Protein AF-A0A7C3GD88-F1 (afdb_monomer_lite)

Secondary structure (DSSP, 8-state):
-PPPP-B-SSHHHHHHHHHIIIIIIS---HHHHHHHHHHHHHHHHTS---BTTS--HHHHHHHHHHHHHHHHTTSS-HHHHHHHHHHHHHHHHHHHHHHT--PPPP-TTTTT----------PPPHHHHHHHHHHHHHHHHHH--THHHHHHHHHHHHHHH---HHHHHH--HHHHHHHHHHSEEEE-TTTT-GGG--EEEE--SHHHHHHHHHHHHHHHHHT-SSTT--SSTT--HHHHHHHHHHHHHHHHHHHHH-----HHHHHHHHHHHHHHHHHHHHHSS----HHHHHHHHHHHTT--S-S-HHHHHHHTTPPPHHHHHHHHHHHHHHHHHH-GGGS--------------------------HHHHSPPPPHHHHHHHHHHHHHHHHHHTT---SGGGHHHH---

Structure (mmCIF, N/CA/C/O backbone):
data_AF-A0A7C3GD88-F1
#
_entry.id   AF-A0A7C3GD88-F1
#
loop_
_atom_site.group_PDB
_atom_site.id
_atom_site.type_symbol
_atom_site.label_atom_id
_atom_site.label_alt_id
_atom_site.label_comp_id
_atom_site.label_asym_id
_atom_site.label_entity_id
_atom_site.label_seq_id
_atom_site.pdbx_PDB_ins_code
_atom_site.Cartn_x
_atom_site.Cartn_y
_atom_site.Cartn_z
_atom_site.occupancy
_atom_site.B_iso_or_equiv
_atom_site.auth_seq_id
_atom_site.auth_comp_id
_atom_site.auth_asym_id
_atom_site.auth_atom_id
_atom_site.pdbx_PDB_model_num
ATOM 1 N N . MET A 1 1 ? 0.208 5.516 -43.689 1.00 42.53 1 MET A N 1
ATOM 2 C CA . MET A 1 1 ? 0.923 4.706 -42.680 1.00 42.53 1 MET A CA 1
ATOM 3 C C . MET A 1 1 ? 1.939 5.592 -41.980 1.00 42.53 1 MET A C 1
ATOM 5 O O . MET A 1 1 ? 2.822 6.118 -42.647 1.00 42.53 1 MET A O 1
ATOM 9 N N . ILE A 1 2 ? 1.778 5.823 -40.676 1.00 44.69 2 ILE A N 1
ATOM 10 C CA . ILE A 1 2 ? 2.791 6.512 -39.864 1.00 44.69 2 ILE A CA 1
ATOM 11 C C . ILE A 1 2 ? 3.996 5.570 -39.795 1.00 44.69 2 ILE A C 1
ATOM 13 O O . ILE A 1 2 ? 3.834 4.415 -39.410 1.00 44.69 2 ILE A O 1
ATOM 17 N N . LYS A 1 3 ? 5.182 6.018 -40.228 1.00 57.44 3 LYS A N 1
ATOM 18 C CA . LYS A 1 3 ? 6.398 5.207 -40.083 1.00 57.44 3 LYS A CA 1
ATOM 19 C C . LYS A 1 3 ? 6.631 4.960 -38.589 1.00 57.44 3 LYS A C 1
ATOM 21 O O . LYS A 1 3 ? 6.652 5.938 -37.839 1.00 57.44 3 LYS A O 1
ATOM 26 N N . PRO A 1 4 ? 6.803 3.706 -38.155 1.00 77.31 4 PRO A N 1
ATOM 27 C CA . PRO A 1 4 ? 7.031 3.418 -36.751 1.00 77.31 4 PRO A CA 1
ATOM 28 C C . PRO A 1 4 ? 8.348 4.062 -36.303 1.00 77.31 4 PRO A C 1
ATOM 30 O O . PRO A 1 4 ? 9.397 3.918 -36.939 1.00 77.31 4 PRO A O 1
ATOM 33 N N . GLN A 1 5 ? 8.264 4.852 -35.235 1.00 85.81 5 GLN A N 1
ATOM 34 C CA . GLN A 1 5 ? 9.402 5.560 -34.665 1.00 85.81 5 GLN A CA 1
ATOM 35 C C . GLN A 1 5 ? 10.292 4.554 -33.929 1.00 85.81 5 GLN A C 1
ATOM 37 O O . GLN A 1 5 ? 9.805 3.803 -33.088 1.00 85.81 5 GLN A O 1
ATOM 42 N N . LEU A 1 6 ? 11.590 4.558 -34.241 1.00 93.44 6 LEU A N 1
ATOM 43 C CA . LEU A 1 6 ? 12.601 3.696 -33.608 1.00 93.44 6 LEU A CA 1
ATOM 44 C C . LEU A 1 6 ? 13.793 4.480 -33.050 1.00 93.44 6 LEU A C 1
ATOM 46 O O . LEU A 1 6 ? 14.653 3.887 -32.408 1.00 93.44 6 LEU A O 1
ATOM 50 N N . SER A 1 7 ? 13.927 5.777 -33.347 1.00 95.44 7 SER A N 1
ATOM 51 C CA . SER A 1 7 ? 15.068 6.571 -32.875 1.00 95.44 7 SER A CA 1
ATOM 52 C C . SER A 1 7 ? 14.772 7.228 -31.533 1.00 95.44 7 SER A C 1
ATOM 54 O O . SER A 1 7 ? 13.653 7.699 -31.321 1.00 95.44 7 SER A O 1
ATOM 56 N N . PHE A 1 8 ? 15.797 7.334 -30.690 1.00 96.38 8 PHE A N 1
ATOM 57 C CA . PHE A 1 8 ? 15.728 7.900 -29.341 1.00 96.38 8 PHE A CA 1
ATOM 58 C C . PHE A 1 8 ? 16.939 8.804 -29.028 1.00 96.38 8 PHE A C 1
ATOM 60 O O . PHE A 1 8 ? 17.468 8.836 -27.928 1.00 96.38 8 PHE A O 1
ATOM 67 N N . ARG A 1 9 ? 17.381 9.604 -30.007 1.00 94.75 9 ARG A N 1
ATOM 68 C CA . ARG A 1 9 ? 18.585 10.456 -29.907 1.00 94.75 9 ARG A CA 1
ATOM 69 C C . ARG A 1 9 ? 18.443 11.602 -28.902 1.00 94.75 9 ARG A C 1
ATOM 71 O O . ARG A 1 9 ? 19.435 12.065 -28.344 1.00 94.75 9 ARG A O 1
ATOM 78 N N . SER A 1 10 ? 17.225 12.093 -28.703 1.00 95.50 10 SER A N 1
ATOM 79 C CA . SER A 1 10 ? 16.915 13.209 -27.804 1.00 95.50 10 SER A CA 1
ATOM 80 C C . SER A 1 10 ? 15.852 12.826 -26.782 1.00 95.50 10 SER A C 1
ATOM 82 O O . SER A 1 10 ? 15.046 11.934 -27.042 1.00 95.50 10 SER A O 1
ATOM 84 N N . GLU A 1 11 ? 15.773 13.565 -25.673 1.00 95.56 11 GLU A N 1
ATOM 85 C CA . GLU A 1 11 ? 14.747 13.364 -24.635 1.00 95.56 11 GLU A CA 1
ATOM 86 C C . GLU A 1 11 ? 13.323 13.373 -25.197 1.00 95.56 11 GLU A C 1
ATOM 88 O O . GLU A 1 11 ? 12.477 12.565 -24.819 1.00 95.56 11 GLU A O 1
ATOM 93 N N . LYS A 1 12 ? 13.050 14.238 -26.182 1.00 95.94 12 LYS A N 1
ATOM 94 C CA . LYS A 1 12 ? 11.749 14.268 -26.860 1.00 95.94 12 LYS A CA 1
ATOM 95 C C . LYS A 1 12 ? 11.454 12.950 -27.582 1.00 95.94 12 LYS A C 1
ATOM 97 O O . LYS A 1 12 ? 10.312 12.493 -27.577 1.00 95.94 12 LYS A O 1
ATOM 102 N N . GLN A 1 13 ? 12.466 12.353 -28.210 1.00 96.31 13 GLN A N 1
ATOM 103 C CA . GLN A 1 13 ? 12.331 11.072 -28.898 1.00 96.31 13 GLN A CA 1
ATOM 104 C C . GLN A 1 13 ? 12.225 9.902 -27.917 1.00 96.31 13 GLN A C 1
ATOM 106 O O . GLN A 1 13 ? 11.368 9.051 -28.128 1.00 96.31 13 GLN A O 1
ATOM 111 N N . ILE A 1 14 ? 13.015 9.897 -26.837 1.00 97.25 14 ILE A N 1
ATOM 112 C CA . ILE A 1 14 ? 12.907 8.925 -25.736 1.00 97.25 14 ILE A CA 1
ATOM 113 C C . ILE A 1 14 ? 11.491 8.958 -25.158 1.00 97.25 14 ILE A C 1
ATOM 115 O O . ILE A 1 14 ? 10.811 7.936 -25.107 1.00 97.25 14 ILE A O 1
ATOM 119 N N . SER A 1 15 ? 10.994 10.147 -24.814 1.00 95.44 15 SER A N 1
ATOM 120 C CA . SER A 1 15 ? 9.665 10.321 -24.230 1.00 95.44 15 SER A CA 1
ATOM 121 C C . SER A 1 15 ? 8.547 9.846 -25.161 1.00 95.44 15 SER A C 1
ATOM 123 O O . SER A 1 15 ? 7.647 9.121 -24.734 1.00 95.44 15 SER A O 1
ATOM 125 N N . PHE A 1 16 ? 8.619 10.208 -26.447 1.00 94.94 16 PHE A N 1
ATOM 126 C CA . PHE A 1 16 ? 7.646 9.775 -27.448 1.00 94.94 16 PHE A CA 1
ATOM 127 C C . PHE A 1 16 ? 7.677 8.259 -27.671 1.00 94.94 16 PHE A C 1
ATOM 129 O O . PHE A 1 16 ? 6.626 7.620 -27.645 1.00 94.94 16 PHE A O 1
ATOM 136 N N . LEU A 1 17 ? 8.867 7.683 -27.871 1.00 96.44 17 LEU A N 1
ATOM 137 C CA . LEU A 1 17 ? 9.031 6.253 -28.119 1.00 96.44 17 LEU A CA 1
ATOM 138 C C . LEU A 1 17 ? 8.543 5.435 -26.923 1.00 96.44 17 LEU A C 1
ATOM 140 O O . LEU A 1 17 ? 7.776 4.498 -27.105 1.00 96.44 17 LEU A O 1
ATOM 144 N N . SER A 1 18 ? 8.886 5.856 -25.707 1.00 96.69 18 SER A N 1
ATOM 145 C CA . SER A 1 18 ? 8.455 5.180 -24.481 1.00 96.69 18 SER A CA 1
ATOM 146 C C . SER A 1 18 ? 6.940 5.157 -24.321 1.00 96.69 18 SER A C 1
ATOM 148 O O . SER A 1 18 ? 6.382 4.123 -23.969 1.00 96.69 18 SER A O 1
ATOM 150 N N . ARG A 1 19 ? 6.249 6.272 -24.616 1.00 94.50 19 ARG A N 1
ATOM 151 C CA . ARG A 1 19 ? 4.775 6.304 -24.607 1.00 94.50 19 ARG A CA 1
ATOM 152 C C . ARG A 1 19 ? 4.195 5.380 -25.666 1.00 94.50 19 ARG A C 1
ATOM 154 O O . ARG A 1 19 ? 3.213 4.701 -25.395 1.00 94.50 19 ARG A O 1
ATOM 161 N N . ASN A 1 20 ? 4.799 5.345 -26.853 1.00 93.88 20 ASN A N 1
ATOM 162 C CA . ASN A 1 20 ? 4.327 4.483 -27.928 1.00 93.88 20 ASN A CA 1
ATOM 163 C C . ASN A 1 20 ? 4.457 2.997 -27.558 1.00 93.88 20 ASN A C 1
ATOM 165 O O . ASN A 1 20 ? 3.493 2.251 -27.696 1.00 93.88 20 ASN A O 1
ATOM 169 N N . ILE A 1 21 ? 5.609 2.588 -27.020 1.00 95.69 21 ILE A N 1
ATOM 170 C CA . ILE A 1 21 ? 5.835 1.205 -26.583 1.00 95.69 21 ILE A CA 1
ATOM 171 C C . ILE A 1 21 ? 4.915 0.860 -25.408 1.00 95.69 21 ILE A C 1
ATOM 173 O O . ILE A 1 21 ? 4.189 -0.126 -25.469 1.00 95.69 21 ILE A O 1
ATOM 177 N N . ALA A 1 22 ? 4.900 1.677 -24.351 1.00 93.62 22 ALA A N 1
ATOM 178 C CA . ALA A 1 22 ? 4.122 1.372 -23.155 1.00 93.62 22 ALA A CA 1
ATOM 179 C C . ALA A 1 22 ? 2.613 1.430 -23.411 1.00 93.62 22 ALA A C 1
ATOM 181 O O . ALA A 1 22 ? 1.917 0.457 -23.153 1.00 93.62 22 ALA A O 1
ATOM 182 N N . GLN A 1 23 ? 2.098 2.560 -23.894 1.00 90.31 23 GLN A N 1
ATOM 183 C CA . GLN A 1 23 ? 0.659 2.834 -23.888 1.00 90.31 23 GLN A CA 1
ATOM 184 C C . GLN A 1 23 ? -0.031 2.311 -25.145 1.00 90.31 23 GLN A C 1
ATOM 186 O O . GLN A 1 23 ? -1.083 1.688 -25.045 1.00 90.31 23 GLN A O 1
ATOM 191 N N . ASN A 1 24 ? 0.564 2.526 -26.321 1.00 89.38 24 ASN A N 1
ATOM 192 C CA . ASN A 1 24 ? -0.091 2.170 -27.582 1.00 89.38 24 ASN A CA 1
ATOM 193 C C . ASN A 1 24 ? 0.141 0.708 -27.972 1.00 89.38 24 ASN A C 1
ATOM 195 O O . ASN A 1 24 ? -0.750 0.093 -28.549 1.00 89.38 24 ASN A O 1
ATOM 199 N N . PHE A 1 25 ? 1.334 0.170 -27.701 1.00 91.62 25 PHE A N 1
ATOM 200 C CA . PHE A 1 25 ? 1.687 -1.202 -28.065 1.00 91.62 25 PHE A CA 1
ATOM 201 C C . PHE A 1 25 ? 1.412 -2.191 -26.925 1.00 91.62 25 PHE A C 1
ATOM 203 O O . PHE A 1 25 ? 0.640 -3.126 -27.104 1.00 91.62 25 PHE A O 1
ATOM 210 N N . ALA A 1 26 ? 1.981 -1.966 -25.737 1.00 89.12 26 ALA A N 1
ATOM 211 C CA . ALA A 1 26 ? 1.867 -2.894 -24.608 1.00 89.12 26 ALA A CA 1
ATOM 212 C C . ALA A 1 26 ? 0.610 -2.686 -23.735 1.00 89.12 26 ALA A C 1
ATOM 214 O O . ALA 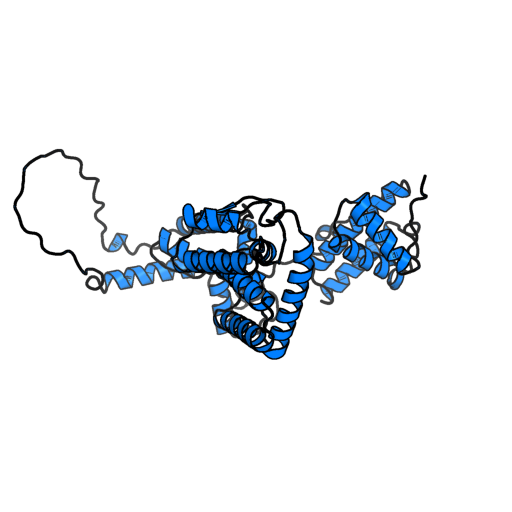A 1 26 ? 0.387 -3.454 -22.798 1.00 89.12 26 ALA A O 1
ATOM 215 N N . ASN A 1 27 ? -0.196 -1.650 -24.007 1.00 88.25 27 ASN A N 1
ATOM 216 C CA . ASN A 1 27 ? -1.380 -1.272 -23.223 1.00 88.25 27 ASN A CA 1
ATOM 217 C C . ASN A 1 27 ? -1.094 -1.131 -21.707 1.00 88.25 27 ASN A C 1
ATOM 219 O O . ASN A 1 27 ? -1.816 -1.640 -20.847 1.00 88.25 27 ASN A O 1
ATOM 223 N N . ARG A 1 28 ? 0.013 -0.463 -21.371 1.00 88.25 28 ARG A N 1
ATOM 224 C CA . ARG A 1 28 ? 0.491 -0.193 -20.007 1.00 88.25 28 ARG A CA 1
ATOM 225 C C . ARG A 1 28 ? 0.442 1.300 -19.679 1.00 88.25 28 ARG A C 1
ATOM 227 O O . ARG A 1 28 ? 0.499 2.152 -20.557 1.00 88.25 28 ARG A O 1
ATOM 234 N N . GLY A 1 29 ? 0.368 1.624 -18.387 1.00 84.06 29 GLY A N 1
ATOM 235 C CA . GLY A 1 29 ? 0.222 3.002 -17.900 1.00 84.06 29 GLY A CA 1
ATOM 236 C C . GLY A 1 29 ? 1.510 3.842 -17.851 1.00 84.06 29 GLY A C 1
ATOM 237 O O . GLY A 1 29 ? 2.596 3.429 -18.263 1.00 84.06 29 GLY A O 1
ATOM 238 N N . HIS A 1 30 ? 1.392 5.042 -17.272 1.00 82.69 30 HIS A N 1
ATOM 239 C CA . HIS A 1 30 ? 2.471 6.036 -17.163 1.00 82.69 30 HIS A CA 1
ATOM 240 C C . HIS A 1 30 ? 3.693 5.561 -16.362 1.00 82.69 30 HIS A C 1
ATOM 242 O O . HIS A 1 30 ? 4.817 5.874 -16.742 1.00 82.69 30 HIS A O 1
ATOM 248 N N . SER A 1 31 ? 3.503 4.760 -15.308 1.00 84.94 31 SER A N 1
ATOM 249 C CA . SER A 1 31 ? 4.628 4.165 -14.566 1.00 84.94 31 SER A CA 1
ATOM 250 C C . SER A 1 31 ? 5.504 3.301 -15.482 1.00 84.94 31 SER A C 1
ATOM 252 O O . SER A 1 31 ? 6.721 3.457 -15.504 1.00 84.94 31 SER A O 1
ATOM 254 N N . TRP A 1 32 ? 4.885 2.479 -16.337 1.00 90.31 32 TRP A N 1
ATOM 255 C CA . TRP A 1 32 ? 5.602 1.668 -17.326 1.00 90.31 32 TRP A CA 1
ATOM 256 C C . TRP A 1 32 ? 6.307 2.529 -18.375 1.00 90.31 32 TRP A C 1
ATOM 258 O O . TRP A 1 32 ? 7.430 2.238 -18.770 1.00 90.31 32 TRP A O 1
ATOM 268 N N . THR A 1 33 ? 5.676 3.640 -18.774 1.00 93.62 33 THR A N 1
ATOM 269 C CA . THR A 1 33 ? 6.306 4.633 -19.656 1.00 93.62 33 THR A CA 1
ATOM 270 C C . THR A 1 33 ? 7.608 5.159 -19.049 1.00 93.62 33 THR A C 1
ATOM 272 O O . THR A 1 33 ? 8.603 5.230 -19.759 1.00 93.62 33 THR A O 1
ATOM 275 N N . ALA A 1 34 ? 7.625 5.497 -17.755 1.00 94.25 34 ALA A N 1
ATOM 276 C CA . ALA A 1 34 ? 8.829 5.980 -17.078 1.00 94.25 34 ALA A CA 1
ATOM 277 C C . ALA A 1 34 ? 9.935 4.911 -17.023 1.00 94.25 34 ALA A C 1
ATOM 279 O O . ALA A 1 34 ? 11.093 5.231 -17.260 1.00 94.25 34 ALA A O 1
ATOM 280 N N . LYS A 1 35 ? 9.584 3.636 -16.799 1.00 96.75 35 LYS A N 1
ATOM 281 C CA . LYS A 1 35 ? 10.554 2.525 -16.821 1.00 96.75 35 LYS A CA 1
ATOM 282 C C . LYS A 1 35 ? 11.193 2.341 -18.196 1.00 96.75 35 LYS A C 1
ATOM 284 O O . LYS A 1 35 ? 12.407 2.221 -18.288 1.00 96.75 35 LYS A O 1
ATOM 289 N N . ILE A 1 36 ? 10.397 2.406 -19.264 1.00 97.62 36 ILE A N 1
ATOM 290 C CA . ILE A 1 36 ? 10.926 2.367 -20.634 1.00 97.62 36 ILE A CA 1
ATOM 291 C C . ILE A 1 36 ? 11.793 3.600 -20.930 1.00 97.62 36 ILE A C 1
ATOM 293 O O . ILE A 1 36 ? 12.808 3.469 -21.604 1.00 97.62 36 ILE A O 1
ATOM 297 N N . GLN A 1 37 ? 11.442 4.784 -20.410 1.00 97.94 37 GLN A N 1
ATOM 298 C CA . GLN A 1 37 ? 12.284 5.978 -20.560 1.00 97.94 37 GLN A CA 1
ATOM 299 C C . GLN A 1 37 ? 13.658 5.791 -19.921 1.00 97.94 37 GLN A C 1
ATOM 301 O O . GLN A 1 37 ? 14.637 6.180 -20.548 1.00 97.94 37 GLN A O 1
ATOM 306 N N . THR A 1 38 ? 13.725 5.203 -18.722 1.00 97.25 38 THR A N 1
ATOM 307 C CA . THR A 1 38 ? 14.995 4.861 -18.067 1.00 97.25 38 THR A CA 1
ATOM 308 C C . THR A 1 38 ? 15.819 3.933 -18.951 1.00 97.25 38 THR A C 1
ATOM 310 O O . THR A 1 38 ? 16.888 4.332 -19.382 1.00 97.25 38 THR A O 1
ATOM 313 N N . ILE A 1 39 ? 15.264 2.791 -19.370 1.00 98.00 39 ILE A N 1
ATOM 314 C CA . ILE A 1 39 ? 15.993 1.822 -20.208 1.00 98.00 39 ILE A CA 1
ATOM 315 C C . ILE A 1 39 ? 16.498 2.458 -21.512 1.00 98.00 39 ILE A C 1
ATOM 317 O O . ILE A 1 39 ? 17.611 2.201 -21.947 1.00 98.00 39 ILE A O 1
ATOM 321 N N . LEU A 1 40 ? 15.700 3.315 -22.158 1.00 98.12 40 LEU A N 1
ATOM 322 C CA . LEU A 1 40 ? 16.132 3.999 -23.382 1.00 98.12 40 LEU A CA 1
ATOM 323 C C . LEU A 1 40 ? 17.221 5.061 -23.144 1.00 98.12 40 LEU A C 1
ATOM 325 O O . LEU A 1 40 ? 17.923 5.404 -24.098 1.00 98.12 40 LEU A O 1
ATOM 329 N N . ARG A 1 41 ? 17.336 5.612 -21.929 1.00 98.06 41 ARG A N 1
ATOM 330 C CA . ARG A 1 41 ? 18.468 6.464 -21.539 1.00 98.06 41 ARG A CA 1
ATOM 331 C C . ARG A 1 41 ? 19.701 5.614 -21.300 1.00 98.06 41 ARG A C 1
ATOM 333 O O . ARG A 1 41 ? 20.708 5.909 -21.926 1.00 98.06 41 ARG A O 1
ATOM 340 N N . ASP A 1 42 ? 19.576 4.522 -20.556 1.00 96.75 42 ASP A N 1
ATOM 341 C CA . ASP A 1 42 ? 20.678 3.590 -20.306 1.00 96.75 42 ASP A CA 1
ATOM 342 C C . ASP A 1 42 ? 21.221 3.032 -21.634 1.00 96.75 42 ASP A C 1
ATOM 344 O O . ASP A 1 42 ? 22.409 3.108 -21.919 1.00 96.75 42 ASP A O 1
ATOM 348 N N . PHE A 1 43 ? 20.342 2.621 -22.556 1.00 97.94 43 PHE A N 1
ATOM 349 C CA . PHE A 1 43 ? 20.733 2.215 -23.912 1.00 97.94 43 PHE A CA 1
ATOM 350 C C . PHE A 1 43 ? 21.538 3.284 -24.648 1.00 97.94 43 PHE A C 1
ATOM 352 O O . PHE A 1 43 ? 22.383 2.964 -25.478 1.00 97.94 43 PHE A O 1
ATOM 359 N N . LYS A 1 44 ? 21.235 4.559 -24.417 1.00 96.88 44 LYS A N 1
ATOM 360 C CA . LYS A 1 44 ? 21.906 5.668 -25.086 1.00 96.88 44 LYS A CA 1
ATOM 361 C C . LYS A 1 44 ? 23.226 6.040 -24.418 1.00 96.88 44 LYS A C 1
ATOM 363 O O . LYS A 1 44 ? 24.145 6.435 -25.134 1.00 96.88 44 LYS A O 1
ATOM 368 N N . GLU A 1 45 ? 23.268 6.005 -23.095 1.00 95.12 45 GLU A N 1
ATOM 369 C CA . GLU A 1 45 ? 24.378 6.481 -22.271 1.00 95.12 45 GLU A CA 1
ATOM 370 C C . GLU A 1 45 ? 25.423 5.381 -22.068 1.00 95.12 45 GLU A C 1
ATOM 372 O O . GLU A 1 45 ? 26.594 5.637 -22.329 1.00 95.12 45 GLU A O 1
ATOM 377 N N . GLU A 1 46 ? 24.986 4.160 -21.759 1.00 93.62 46 GLU A N 1
ATOM 378 C CA . GLU A 1 46 ? 25.850 3.010 -21.469 1.00 93.62 46 GLU A CA 1
ATOM 379 C C . GLU A 1 46 ? 26.130 2.177 -22.727 1.00 93.62 46 GLU A C 1
ATOM 381 O O . GLU A 1 46 ? 27.277 1.895 -23.065 1.00 93.62 46 GLU A O 1
ATOM 386 N N . LEU A 1 47 ? 25.095 1.870 -23.521 1.00 94.56 47 LEU A N 1
ATOM 387 C CA . LEU A 1 47 ? 25.250 1.029 -24.721 1.00 94.56 47 LEU A CA 1
ATOM 388 C C . LEU A 1 47 ? 25.530 1.807 -26.017 1.00 94.56 47 LEU A C 1
ATOM 390 O O . LEU A 1 47 ? 25.591 1.206 -27.096 1.00 94.56 47 LEU A O 1
ATOM 394 N N . GLU A 1 48 ? 25.651 3.134 -25.928 1.00 95.25 48 GLU A N 1
ATOM 395 C CA . GLU A 1 48 ? 25.856 4.081 -27.036 1.00 95.25 48 GLU A CA 1
ATOM 396 C C . GLU A 1 48 ? 24.818 4.003 -28.181 1.00 95.25 48 GLU A C 1
ATOM 398 O O . GLU A 1 48 ? 25.040 4.498 -29.297 1.00 95.25 48 GLU A O 1
ATOM 403 N N . MET A 1 49 ? 23.642 3.429 -27.920 1.00 97.44 49 MET A N 1
ATOM 404 C CA . MET A 1 49 ? 22.592 3.235 -28.914 1.00 97.44 49 MET A CA 1
ATOM 405 C C . MET A 1 49 ? 21.791 4.515 -29.164 1.00 97.44 49 MET A C 1
ATOM 407 O O . MET A 1 49 ? 21.469 5.306 -28.280 1.00 97.44 49 MET A O 1
ATOM 411 N N . LYS A 1 50 ? 21.393 4.732 -30.416 1.00 96.12 50 LYS A N 1
ATOM 412 C CA . LYS A 1 50 ? 20.588 5.901 -30.829 1.00 96.12 50 LYS A CA 1
ATOM 413 C C . LYS A 1 50 ? 19.264 5.512 -31.466 1.00 96.12 50 LYS A C 1
ATOM 415 O O . LYS A 1 50 ? 18.420 6.379 -31.758 1.00 96.12 50 LYS A O 1
ATOM 420 N N . SER A 1 51 ? 19.081 4.223 -31.731 1.00 97.44 51 SER A N 1
ATOM 421 C CA . SER A 1 51 ? 17.870 3.673 -32.311 1.00 97.44 51 SER A CA 1
ATOM 422 C C . SER A 1 51 ? 17.698 2.196 -31.985 1.00 97.44 51 SER A C 1
ATOM 424 O O . SER A 1 51 ? 18.653 1.436 -32.005 1.00 97.44 51 SER A O 1
ATOM 426 N N . LEU A 1 52 ? 16.445 1.748 -31.855 1.00 97.38 52 LEU A N 1
ATOM 427 C CA . LEU A 1 52 ? 16.099 0.327 -31.715 1.00 97.38 52 LEU A CA 1
ATOM 428 C C . LEU A 1 52 ? 16.427 -0.497 -32.972 1.00 97.38 52 LEU A C 1
ATOM 430 O O . LEU A 1 52 ? 16.284 -1.714 -32.976 1.00 97.38 52 LEU A O 1
ATOM 434 N N . LYS A 1 53 ? 16.885 0.147 -34.054 1.00 96.12 53 LYS A N 1
ATOM 435 C CA . LYS A 1 53 ? 17.515 -0.533 -35.194 1.00 96.12 53 LYS A CA 1
ATOM 436 C C . LYS A 1 53 ? 18.861 -1.168 -34.843 1.00 96.12 53 LYS A C 1
ATOM 438 O O . LYS A 1 53 ? 19.258 -2.114 -35.509 1.00 96.12 53 LYS A O 1
ATOM 443 N N . GLU A 1 54 ? 19.538 -0.623 -33.840 1.00 96.94 54 GLU A N 1
ATOM 444 C CA . GLU A 1 54 ? 20.841 -1.078 -33.351 1.00 96.94 54 GLU A CA 1
ATOM 445 C C . GLU A 1 54 ? 20.685 -2.182 -32.293 1.00 96.94 54 GLU A C 1
ATOM 447 O O . GLU A 1 54 ? 21.672 -2.803 -31.924 1.00 96.94 54 GLU A O 1
ATOM 452 N N . LEU A 1 55 ? 19.451 -2.464 -31.841 1.00 97.50 55 LEU A N 1
ATOM 453 C CA . LEU A 1 55 ? 19.181 -3.552 -30.902 1.00 97.50 55 LEU A CA 1
ATOM 454 C C . LEU A 1 55 ? 19.539 -4.901 -31.541 1.00 97.50 55 LEU A C 1
ATOM 456 O O . LEU A 1 55 ? 19.139 -5.174 -32.684 1.00 97.50 55 LEU A O 1
ATOM 460 N N . SER A 1 56 ? 20.261 -5.715 -30.775 1.00 97.12 56 SER A N 1
ATOM 461 C CA . SER A 1 56 ? 20.707 -7.076 -31.074 1.00 97.12 56 SER A CA 1
ATOM 462 C C . SER A 1 56 ? 20.596 -7.942 -29.813 1.00 97.12 56 SER A C 1
ATOM 464 O O . SER A 1 56 ? 20.489 -7.406 -28.711 1.00 97.12 56 SER A O 1
ATOM 466 N N . GLU A 1 57 ? 20.665 -9.269 -29.963 1.00 96.75 57 GLU A N 1
ATOM 467 C CA . GLU A 1 57 ? 20.729 -10.193 -28.815 1.00 96.75 57 GLU A CA 1
ATOM 468 C C . GLU A 1 57 ? 21.917 -9.877 -27.895 1.00 96.75 57 GLU A C 1
ATOM 470 O O . GLU A 1 57 ? 21.773 -9.874 -26.680 1.00 96.75 57 GLU A O 1
ATOM 475 N N . GLU A 1 58 ? 23.073 -9.526 -28.466 1.00 96.56 58 GLU A N 1
ATOM 476 C CA . GLU A 1 58 ? 24.265 -9.124 -27.707 1.00 96.56 58 GLU A CA 1
ATOM 477 C C . GLU A 1 58 ? 23.985 -7.907 -26.815 1.00 96.56 58 GLU A C 1
ATOM 479 O O . GLU A 1 58 ? 24.224 -7.969 -25.615 1.00 96.56 58 GLU A O 1
ATOM 484 N N . LYS A 1 59 ? 23.380 -6.847 -27.369 1.00 97.56 59 LYS A N 1
ATOM 485 C CA . LYS A 1 59 ? 23.042 -5.625 -26.619 1.00 97.56 59 LYS A CA 1
ATOM 486 C C . LYS A 1 59 ? 21.966 -5.859 -25.556 1.00 97.56 59 LYS A C 1
ATOM 488 O O . LYS A 1 59 ? 21.975 -5.207 -24.518 1.00 97.56 59 LYS A O 1
ATOM 493 N N . ILE A 1 60 ? 21.042 -6.791 -25.801 1.00 97.94 60 ILE A N 1
ATOM 494 C CA . ILE A 1 60 ? 20.048 -7.211 -24.803 1.00 97.94 60 ILE A CA 1
ATOM 495 C C . ILE A 1 60 ? 20.751 -7.884 -23.616 1.00 97.94 60 ILE A C 1
ATOM 497 O O . ILE A 1 60 ? 20.476 -7.528 -22.473 1.00 97.94 60 ILE A O 1
ATOM 501 N N . GLN A 1 61 ? 21.663 -8.826 -23.875 1.00 97.44 61 GLN A N 1
ATOM 502 C CA . GLN A 1 61 ? 22.399 -9.533 -22.819 1.00 97.44 61 GLN A CA 1
ATOM 503 C C . GLN A 1 61 ? 23.391 -8.627 -22.076 1.00 97.44 61 GLN A C 1
ATOM 505 O O . GLN A 1 61 ? 23.560 -8.773 -20.866 1.00 97.44 61 GLN A O 1
ATOM 510 N N . GLU A 1 62 ? 24.008 -7.671 -22.775 1.00 97.50 62 GLU A N 1
ATOM 511 C CA . GLU A 1 62 ? 24.872 -6.639 -22.188 1.00 97.50 62 GLU A CA 1
ATOM 512 C C . GLU A 1 62 ? 24.097 -5.821 -21.144 1.00 97.50 62 GLU A C 1
ATOM 514 O O . GLU A 1 62 ? 24.486 -5.808 -19.980 1.00 97.50 62 GLU A O 1
ATOM 519 N N . TYR A 1 63 ? 22.920 -5.288 -21.496 1.00 97.81 63 TYR A N 1
ATOM 520 C CA . TYR A 1 63 ? 22.083 -4.545 -20.543 1.00 97.81 63 TYR A CA 1
ATOM 521 C C . TYR A 1 63 ? 21.613 -5.392 -19.352 1.00 97.81 63 TYR A C 1
ATOM 523 O O . TYR A 1 63 ? 21.564 -4.928 -18.216 1.00 97.81 63 TYR A O 1
ATOM 531 N N . VAL A 1 64 ? 21.244 -6.657 -19.586 1.00 97.25 64 VAL A N 1
ATOM 532 C CA . VAL A 1 64 ? 20.849 -7.566 -18.496 1.00 97.25 64 VAL A CA 1
ATOM 533 C C . VAL A 1 64 ? 22.018 -7.813 -17.537 1.00 97.25 64 VAL A C 1
ATOM 535 O O . VAL A 1 64 ? 21.803 -7.905 -16.327 1.00 97.25 64 VAL A O 1
ATOM 538 N N . SER A 1 65 ? 23.245 -7.872 -18.058 1.00 96.00 65 SER A N 1
ATOM 539 C CA . SER A 1 65 ? 24.462 -8.011 -17.254 1.00 96.00 65 SER A CA 1
ATOM 540 C C . SER A 1 65 ? 24.754 -6.745 -16.442 1.00 96.00 65 SER A C 1
ATOM 542 O O . SER A 1 65 ? 25.016 -6.860 -15.249 1.00 96.00 65 SER A O 1
ATOM 544 N N . GLU A 1 66 ? 24.602 -5.553 -17.030 1.00 96.00 66 GLU A N 1
ATOM 545 C CA . GLU A 1 66 ? 24.719 -4.264 -16.319 1.00 96.00 66 GLU A CA 1
ATOM 546 C C . GLU A 1 66 ? 23.692 -4.139 -15.180 1.00 96.00 66 GLU A C 1
ATOM 548 O O . GLU A 1 66 ? 24.014 -3.696 -14.075 1.00 96.00 66 GLU A O 1
ATOM 553 N N . LEU A 1 67 ? 22.450 -4.587 -15.410 1.00 95.75 67 LEU A N 1
ATOM 554 C CA . LEU A 1 67 ? 21.420 -4.626 -14.369 1.00 95.75 67 LEU A CA 1
ATOM 555 C C . LEU A 1 67 ? 21.788 -5.581 -13.233 1.00 95.75 67 LEU A C 1
ATOM 557 O O . LEU A 1 67 ? 21.520 -5.274 -12.073 1.00 95.75 67 LEU A O 1
ATOM 561 N N . LYS A 1 68 ? 22.373 -6.738 -13.554 1.00 94.69 68 LYS A N 1
ATOM 562 C CA . LYS A 1 68 ? 22.828 -7.701 -12.550 1.00 94.69 68 LYS A CA 1
ATOM 563 C C . LYS A 1 68 ? 23.966 -7.127 -11.711 1.00 94.69 68 LYS A C 1
ATOM 565 O O . LYS A 1 68 ? 23.887 -7.186 -10.490 1.00 94.69 68 LYS A O 1
ATOM 570 N N . GLU A 1 69 ? 24.968 -6.534 -12.351 1.00 94.12 69 GLU A N 1
ATOM 571 C CA . GLU A 1 69 ? 26.089 -5.887 -11.667 1.00 94.12 69 GLU A CA 1
ATOM 572 C C . GLU A 1 69 ? 25.598 -4.752 -10.757 1.00 94.12 69 GLU A C 1
ATOM 574 O O . GLU A 1 69 ? 25.981 -4.683 -9.593 1.00 94.12 69 GLU A O 1
ATOM 579 N N . SER A 1 70 ? 24.649 -3.937 -11.229 1.00 92.81 70 SER A N 1
ATOM 580 C CA . SER A 1 70 ? 24.022 -2.882 -10.418 1.00 92.81 70 SER A CA 1
ATOM 581 C C . SER A 1 70 ? 23.287 -3.432 -9.184 1.00 92.81 70 SER A C 1
ATOM 583 O O . SER A 1 70 ? 23.213 -2.768 -8.152 1.00 92.81 70 SER A O 1
ATOM 585 N N . VAL A 1 71 ? 22.719 -4.643 -9.265 1.00 90.19 71 VAL A N 1
ATOM 586 C CA . VAL A 1 71 ? 22.114 -5.323 -8.105 1.00 90.19 71 VAL A CA 1
ATOM 587 C C . VAL A 1 71 ? 23.189 -5.849 -7.155 1.00 90.19 71 VAL A C 1
ATOM 589 O O . VAL A 1 71 ? 23.060 -5.677 -5.946 1.00 90.19 71 VAL A O 1
ATOM 592 N N . GLU A 1 72 ? 24.246 -6.470 -7.679 1.00 86.19 72 GLU A N 1
ATOM 593 C CA . GLU A 1 72 ? 25.362 -7.012 -6.889 1.00 86.19 72 GLU A CA 1
ATOM 594 C C . GLU A 1 72 ? 26.140 -5.911 -6.151 1.00 86.19 72 GLU A C 1
ATOM 596 O O . GLU A 1 72 ? 26.539 -6.103 -5.003 1.00 86.19 72 GLU A O 1
ATOM 601 N N . ASN A 1 73 ? 26.275 -4.735 -6.768 1.00 88.50 73 ASN A N 1
ATOM 602 C CA . ASN A 1 73 ? 26.890 -3.547 -6.173 1.00 88.50 73 ASN A CA 1
ATOM 603 C C . ASN A 1 73 ? 25.964 -2.807 -5.190 1.00 88.50 73 ASN A C 1
ATOM 605 O O . ASN A 1 73 ? 26.419 -1.931 -4.455 1.00 88.50 73 ASN A O 1
ATOM 609 N N . GLY A 1 74 ? 24.672 -3.152 -5.152 1.00 83.25 74 GLY A N 1
ATOM 610 C CA . GLY A 1 74 ? 23.678 -2.508 -4.290 1.00 83.25 74 GLY A CA 1
ATOM 611 C C . GLY A 1 74 ? 23.157 -1.158 -4.800 1.00 83.25 74 GLY A C 1
ATOM 612 O O . GLY A 1 74 ? 22.443 -0.475 -4.066 1.00 83.25 74 GLY A O 1
ATOM 613 N N . ASP A 1 75 ? 23.456 -0.782 -6.047 1.00 87.94 75 ASP A N 1
ATOM 614 C CA . ASP A 1 75 ? 22.988 0.463 -6.674 1.00 87.94 75 ASP A CA 1
ATOM 615 C C . ASP A 1 75 ? 21.466 0.453 -6.888 1.00 87.94 75 ASP A C 1
ATOM 617 O O . ASP A 1 75 ? 20.785 1.477 -6.758 1.00 87.94 75 ASP A O 1
ATOM 621 N N . ILE A 1 76 ? 20.909 -0.723 -7.198 1.00 90.25 76 ILE A N 1
ATOM 622 C CA . ILE A 1 76 ? 19.466 -0.942 -7.325 1.00 90.25 76 ILE A CA 1
ATOM 623 C C . ILE A 1 76 ? 19.027 -2.231 -6.629 1.00 90.25 76 ILE A C 1
ATOM 625 O O . ILE A 1 76 ? 19.753 -3.214 -6.545 1.00 90.25 76 ILE A O 1
ATOM 629 N N . LYS A 1 77 ? 17.766 -2.260 -6.185 1.00 88.06 77 LYS A N 1
ATOM 630 C CA . LYS A 1 77 ? 17.143 -3.485 -5.662 1.00 88.06 77 LYS A CA 1
ATOM 631 C C . LYS A 1 77 ? 16.857 -4.494 -6.780 1.00 88.06 77 LYS A C 1
ATOM 633 O O . LYS A 1 77 ? 16.482 -4.103 -7.890 1.00 88.06 77 LYS A O 1
ATOM 638 N N . ALA A 1 78 ? 16.910 -5.786 -6.463 1.00 88.06 78 ALA A N 1
ATOM 639 C CA . ALA A 1 78 ? 16.596 -6.864 -7.402 1.00 88.06 78 ALA A CA 1
ATOM 640 C C . ALA A 1 78 ? 15.178 -6.750 -8.000 1.00 88.06 78 ALA A C 1
ATOM 642 O O . ALA A 1 78 ? 14.992 -6.985 -9.193 1.00 88.06 78 ALA A O 1
ATOM 643 N N . GLU A 1 79 ? 14.179 -6.303 -7.231 1.00 88.19 79 GLU A N 1
ATOM 644 C CA . GLU A 1 79 ? 12.808 -6.068 -7.719 1.00 88.19 79 GLU A CA 1
ATOM 645 C C . GLU A 1 79 ? 12.758 -4.951 -8.775 1.00 88.19 79 GLU A C 1
ATOM 647 O O . GLU A 1 79 ? 11.971 -4.997 -9.730 1.00 88.19 79 GLU A O 1
ATOM 652 N N . THR A 1 80 ? 13.616 -3.936 -8.623 1.00 91.00 80 THR A N 1
ATOM 653 C CA . THR A 1 80 ? 13.761 -2.853 -9.601 1.00 91.00 80 THR A CA 1
ATOM 654 C C . THR A 1 80 ? 14.344 -3.398 -10.901 1.00 91.00 80 THR A C 1
ATOM 656 O O . THR A 1 80 ? 13.778 -3.138 -11.964 1.00 91.00 80 THR A O 1
ATOM 659 N N . ALA A 1 81 ? 15.398 -4.216 -10.824 1.00 93.75 81 ALA A N 1
ATOM 660 C CA . ALA A 1 81 ? 15.993 -4.868 -11.990 1.00 93.75 81 ALA A CA 1
ATOM 661 C C . ALA A 1 81 ? 15.007 -5.821 -12.693 1.00 93.75 81 ALA A C 1
ATOM 663 O O . ALA A 1 81 ? 14.853 -5.760 -13.911 1.00 93.75 81 ALA A O 1
ATOM 664 N N . GLN A 1 82 ? 14.240 -6.625 -11.948 1.00 93.88 82 GLN A N 1
ATOM 665 C CA . GLN A 1 82 ? 13.167 -7.467 -12.500 1.00 93.88 82 GLN A CA 1
ATOM 666 C C . GLN A 1 82 ? 12.089 -6.647 -13.229 1.00 93.88 82 GLN A C 1
ATOM 668 O O . GLN A 1 82 ? 11.590 -7.042 -14.291 1.00 93.88 82 GLN A O 1
ATOM 673 N N . THR A 1 83 ? 11.739 -5.481 -12.678 1.00 93.50 83 THR A N 1
ATOM 674 C CA . THR A 1 83 ? 10.807 -4.543 -13.316 1.00 93.50 83 THR A CA 1
ATOM 675 C C . THR A 1 83 ? 11.390 -3.986 -14.616 1.00 93.50 83 THR A C 1
ATOM 677 O O . THR A 1 83 ? 10.674 -3.913 -15.617 1.00 93.50 83 THR A O 1
ATOM 680 N N . TYR A 1 84 ? 12.678 -3.627 -14.633 1.00 96.75 84 TYR A N 1
ATOM 681 C CA . TYR A 1 84 ? 13.360 -3.190 -15.852 1.00 96.75 84 TYR A CA 1
ATOM 682 C C . TYR A 1 84 ? 13.450 -4.304 -16.893 1.00 96.75 84 TYR A C 1
ATOM 684 O O . TYR A 1 84 ? 13.120 -4.045 -18.043 1.00 96.75 84 TYR A O 1
ATOM 692 N N . ILE A 1 85 ? 13.742 -5.548 -16.511 1.00 96.69 85 ILE A N 1
ATOM 693 C CA . ILE A 1 85 ? 13.710 -6.705 -17.422 1.00 96.69 85 ILE A CA 1
ATOM 694 C C . ILE A 1 85 ? 12.319 -6.897 -18.040 1.00 96.69 85 ILE A C 1
ATOM 696 O O . ILE A 1 85 ? 12.178 -7.100 -19.246 1.00 96.69 85 ILE A O 1
ATOM 700 N N . SER A 1 86 ? 11.260 -6.752 -17.246 1.00 95.38 86 SER A N 1
ATOM 701 C CA . SER A 1 86 ? 9.891 -6.839 -17.765 1.00 95.38 86 SER A CA 1
ATOM 702 C C . SER A 1 86 ? 9.564 -5.704 -18.750 1.00 95.38 86 SER A C 1
ATOM 704 O O . SER A 1 86 ? 8.887 -5.920 -19.758 1.00 95.38 86 SER A O 1
ATOM 706 N N . ALA A 1 87 ? 10.037 -4.483 -18.483 1.00 96.88 87 ALA A N 1
ATOM 707 C CA . ALA A 1 87 ? 9.872 -3.347 -19.389 1.00 96.88 87 ALA A CA 1
ATOM 708 C C . ALA A 1 87 ? 10.753 -3.470 -20.648 1.00 96.88 87 ALA A C 1
ATOM 710 O O . ALA A 1 87 ? 10.301 -3.117 -21.738 1.00 96.88 87 ALA A O 1
ATOM 711 N N . LEU A 1 88 ? 11.953 -4.042 -20.527 1.00 98.00 88 LEU A N 1
ATOM 712 C CA . LEU A 1 88 ? 12.842 -4.395 -21.632 1.00 98.00 88 LEU A CA 1
ATOM 713 C C . LEU A 1 88 ? 12.164 -5.382 -22.581 1.00 98.00 88 LEU A C 1
ATOM 715 O O . LEU A 1 88 ? 12.178 -5.156 -23.786 1.00 98.00 88 LEU A O 1
ATOM 719 N N . ASN A 1 89 ? 11.472 -6.399 -22.060 1.00 97.94 89 ASN A N 1
ATOM 720 C CA . ASN A 1 89 ? 10.686 -7.312 -22.894 1.00 97.94 89 ASN A CA 1
ATOM 721 C C . ASN A 1 89 ? 9.614 -6.572 -23.716 1.00 97.94 89 ASN A C 1
ATOM 723 O O . ASN A 1 89 ? 9.418 -6.889 -24.882 1.00 97.94 89 ASN A O 1
ATOM 727 N N . SER A 1 90 ? 9.012 -5.495 -23.190 1.00 97.50 90 SER A N 1
ATOM 728 C CA . SER A 1 90 ? 8.099 -4.653 -23.990 1.00 97.50 90 SER A CA 1
ATOM 729 C C . SER A 1 90 ? 8.816 -3.930 -25.143 1.00 97.50 90 SER A C 1
ATO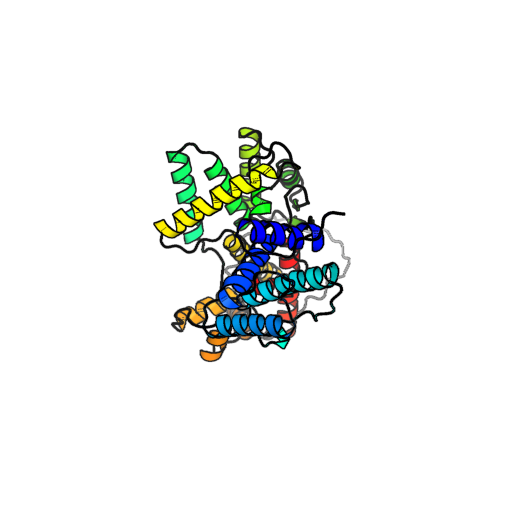M 731 O O . SER A 1 90 ? 8.233 -3.726 -26.210 1.00 97.50 90 SER A O 1
ATOM 733 N N . ILE A 1 91 ? 10.074 -3.521 -24.942 1.00 98.06 91 ILE A N 1
ATOM 734 C CA . ILE A 1 91 ? 10.914 -2.916 -25.988 1.00 98.06 91 ILE A CA 1
ATOM 735 C C . ILE A 1 91 ? 11.292 -3.967 -27.038 1.00 98.06 91 ILE A C 1
ATOM 737 O O . ILE A 1 91 ? 11.234 -3.669 -28.235 1.00 98.06 91 ILE A O 1
ATOM 741 N N . ILE A 1 92 ? 11.646 -5.181 -26.607 1.00 98.06 92 ILE A N 1
ATOM 742 C CA . ILE A 1 92 ? 11.963 -6.324 -27.472 1.00 98.06 92 ILE A CA 1
ATOM 743 C C . ILE A 1 92 ? 10.758 -6.667 -28.351 1.00 98.06 92 ILE A C 1
ATOM 745 O O . ILE A 1 92 ? 10.881 -6.649 -29.576 1.00 98.06 92 ILE A O 1
ATOM 749 N N . ASP A 1 93 ? 9.583 -6.858 -27.751 1.00 97.25 93 ASP A N 1
ATOM 750 C CA . ASP A 1 93 ? 8.342 -7.187 -28.457 1.00 97.25 93 ASP A CA 1
ATOM 751 C C . ASP A 1 93 ? 7.976 -6.119 -29.494 1.00 97.25 93 ASP A C 1
ATOM 753 O O . ASP A 1 93 ? 7.670 -6.431 -30.648 1.00 97.25 93 ASP A O 1
ATOM 757 N N . TYR A 1 94 ? 8.063 -4.839 -29.117 1.00 97.00 94 TYR A N 1
ATOM 758 C CA . TYR A 1 94 ? 7.823 -3.736 -30.048 1.00 97.00 94 TYR A CA 1
ATOM 759 C C . TYR A 1 94 ? 8.840 -3.725 -31.194 1.00 97.00 94 TYR A C 1
ATOM 761 O O . TYR A 1 94 ? 8.486 -3.465 -32.345 1.00 97.00 94 TYR A O 1
ATOM 769 N N . THR A 1 95 ? 10.108 -4.004 -30.893 1.00 96.69 95 THR A N 1
ATOM 770 C CA . THR A 1 95 ? 11.178 -4.046 -31.893 1.00 96.69 95 THR A CA 1
ATOM 771 C C . THR A 1 95 ? 10.952 -5.187 -32.879 1.00 96.69 95 THR A C 1
ATOM 773 O O . THR A 1 95 ? 10.997 -4.936 -34.083 1.00 96.69 95 THR A O 1
ATOM 776 N N . ASN A 1 96 ? 10.618 -6.383 -32.386 1.00 96.38 96 ASN A N 1
ATOM 777 C CA . ASN A 1 96 ? 10.232 -7.542 -33.190 1.00 96.38 96 ASN A CA 1
ATOM 778 C C . ASN A 1 96 ? 9.048 -7.221 -34.101 1.00 96.38 96 ASN A C 1
ATOM 780 O O . ASN A 1 96 ? 9.147 -7.393 -35.314 1.00 96.38 96 ASN A O 1
ATOM 784 N N . TYR A 1 97 ? 7.983 -6.638 -33.547 1.00 94.75 97 TYR A N 1
ATOM 785 C CA . TYR A 1 97 ? 6.801 -6.241 -34.309 1.00 94.75 97 TYR A CA 1
ATOM 786 C C . TYR A 1 97 ? 7.110 -5.222 -35.418 1.00 94.75 97 TYR A C 1
ATOM 788 O O . TYR A 1 97 ? 6.626 -5.342 -36.541 1.00 94.75 97 TYR A O 1
ATOM 796 N N . VAL A 1 98 ? 7.911 -4.195 -35.121 1.00 93.88 98 VAL A N 1
ATOM 797 C CA . VAL A 1 98 ? 8.183 -3.106 -36.070 1.00 93.88 98 VAL A CA 1
ATOM 798 C C . VAL A 1 98 ? 9.226 -3.479 -37.123 1.00 93.88 98 VAL A C 1
ATOM 800 O O . VAL A 1 98 ? 9.160 -2.986 -38.254 1.00 93.88 98 VAL A O 1
ATOM 803 N N . ARG A 1 99 ? 10.240 -4.259 -36.743 1.00 94.19 99 ARG A N 1
ATOM 804 C CA . ARG A 1 99 ? 11.388 -4.580 -37.600 1.00 94.19 99 ARG A CA 1
ATOM 805 C C . ARG A 1 99 ? 11.295 -5.950 -38.257 1.00 94.19 99 ARG A C 1
ATOM 807 O O . ARG A 1 99 ? 12.179 -6.240 -39.057 1.00 94.19 99 ARG A O 1
ATOM 814 N N . ASP A 1 100 ? 10.271 -6.740 -37.936 1.00 92.50 100 ASP A N 1
ATOM 815 C CA . ASP A 1 100 ? 10.160 -8.139 -38.359 1.00 92.50 100 ASP A CA 1
ATOM 816 C C . ASP A 1 100 ? 11.405 -8.943 -37.931 1.00 92.50 100 ASP A C 1
ATOM 818 O O . ASP A 1 100 ? 12.059 -9.627 -38.717 1.00 92.50 100 ASP A O 1
ATOM 822 N N . THR A 1 101 ? 11.800 -8.759 -36.666 1.00 93.75 101 THR A N 1
ATOM 823 C CA . THR A 1 101 ? 12.886 -9.504 -36.008 1.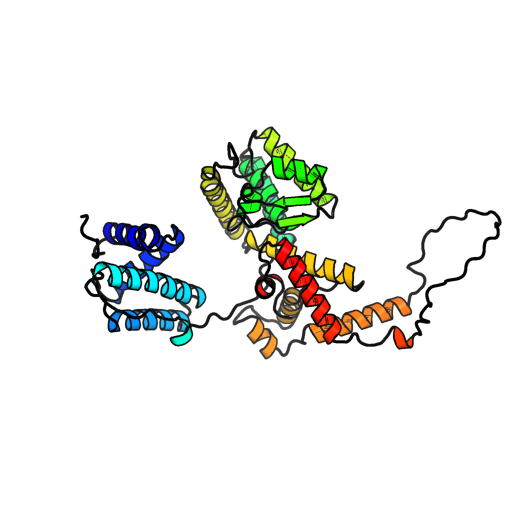00 93.75 101 THR A CA 1
ATOM 824 C C . THR A 1 101 ? 12.312 -10.541 -35.047 1.00 93.75 101 THR A C 1
ATOM 826 O O . THR A 1 101 ? 11.118 -10.529 -34.754 1.00 93.75 101 THR A O 1
ATOM 829 N N . ASN A 1 102 ? 13.163 -11.436 -34.542 1.00 95.12 102 ASN A N 1
ATOM 830 C CA . ASN A 1 102 ? 12.757 -12.504 -33.628 1.00 95.12 102 ASN A CA 1
ATOM 831 C C . ASN A 1 102 ? 13.733 -12.637 -32.450 1.00 95.12 102 ASN A C 1
ATOM 833 O O . ASN A 1 102 ? 14.340 -13.687 -32.257 1.00 95.12 102 ASN A O 1
ATOM 837 N N . PHE A 1 103 ? 13.946 -11.537 -31.728 1.00 97.25 103 PHE A N 1
ATOM 838 C CA . PHE A 1 103 ? 14.727 -11.538 -30.492 1.00 97.25 103 PHE A CA 1
ATOM 839 C C . PHE A 1 103 ? 13.962 -12.235 -29.371 1.00 97.25 103 PHE A C 1
ATOM 841 O O . PHE A 1 103 ? 12.741 -12.077 -29.273 1.00 97.25 103 PHE A O 1
ATOM 848 N N . ASN A 1 104 ? 14.674 -12.964 -28.519 1.00 94.62 104 ASN A N 1
ATOM 849 C CA . ASN A 1 104 ? 14.068 -13.670 -27.396 1.00 94.62 104 ASN A CA 1
ATOM 850 C C . ASN A 1 104 ? 13.757 -12.716 -26.238 1.00 94.62 104 ASN A C 1
ATOM 852 O O . ASN A 1 104 ? 14.513 -11.788 -25.951 1.00 94.62 104 ASN A O 1
ATOM 856 N N . SER A 1 105 ? 12.652 -12.970 -25.536 1.00 95.12 105 SER A N 1
ATOM 857 C CA . SER A 1 105 ? 12.403 -12.341 -24.240 1.00 95.12 105 SER A CA 1
ATOM 858 C C . SER A 1 105 ? 13.415 -12.838 -23.213 1.00 95.12 105 SER A C 1
ATOM 860 O O . SER A 1 105 ? 13.797 -14.007 -23.234 1.00 95.12 105 SER A O 1
ATOM 862 N N . VAL A 1 106 ? 13.771 -11.984 -22.264 1.00 96.06 106 VAL A N 1
ATOM 863 C CA . VAL A 1 106 ? 14.686 -12.317 -21.171 1.00 96.06 106 VAL A CA 1
ATOM 864 C C . VAL A 1 106 ? 13.946 -12.540 -19.854 1.00 96.06 106 VAL A C 1
ATOM 866 O O . VAL A 1 106 ? 12.945 -11.882 -19.558 1.00 96.06 106 VAL A O 1
ATOM 869 N N . SER A 1 107 ? 14.464 -13.456 -19.037 1.00 94.25 107 SER A N 1
ATOM 870 C CA . SER A 1 107 ? 13.976 -13.738 -17.687 1.00 94.25 107 SER A CA 1
ATOM 871 C C . SER A 1 107 ? 14.987 -13.274 -16.649 1.00 94.25 107 SER A C 1
ATOM 873 O O . SER A 1 107 ? 16.165 -13.615 -16.721 1.00 94.25 107 SER A O 1
ATOM 875 N N . ALA A 1 108 ? 14.532 -12.530 -15.643 1.00 90.25 108 ALA A N 1
ATOM 876 C CA . ALA A 1 108 ? 15.401 -12.083 -14.559 1.00 90.25 108 ALA A CA 1
ATOM 877 C C . ALA A 1 108 ? 15.977 -13.264 -13.764 1.00 90.25 108 ALA A C 1
ATOM 879 O O . ALA A 1 108 ? 17.172 -13.294 -13.483 1.00 90.25 108 ALA A O 1
ATOM 880 N N . ALA A 1 109 ? 15.143 -14.267 -13.475 1.00 85.94 109 ALA A N 1
ATOM 881 C CA . ALA A 1 109 ? 15.547 -15.444 -12.715 1.00 85.94 109 ALA A CA 1
ATOM 882 C C . ALA A 1 109 ? 16.578 -16.299 -13.468 1.00 85.94 109 ALA A C 1
ATOM 884 O O . ALA A 1 109 ? 17.553 -16.737 -12.870 1.00 85.94 109 ALA A O 1
ATOM 885 N N . GLU A 1 110 ? 16.412 -16.493 -14.781 1.00 89.69 110 GLU A N 1
ATOM 886 C CA . GLU A 1 110 ? 17.387 -17.244 -15.596 1.00 89.69 110 GLU A CA 1
ATOM 887 C C . GLU A 1 110 ? 18.744 -16.530 -15.680 1.00 89.69 110 GLU A C 1
ATOM 889 O O . GLU A 1 110 ? 19.769 -17.172 -15.884 1.00 89.69 110 GLU A O 1
ATOM 894 N N . ASN A 1 111 ? 18.757 -15.212 -15.461 1.00 89.88 111 ASN A N 1
ATOM 895 C CA . ASN A 1 111 ? 19.966 -14.392 -15.422 1.00 89.88 111 ASN A CA 1
ATOM 896 C C . ASN A 1 111 ? 20.520 -14.192 -13.998 1.00 89.88 111 ASN A C 1
ATOM 898 O O . ASN A 1 111 ? 21.469 -13.436 -13.795 1.00 89.88 111 ASN A O 1
ATOM 902 N N . GLY A 1 112 ? 19.972 -14.892 -12.999 1.00 86.12 112 GLY A N 1
ATOM 903 C CA . GLY A 1 112 ? 20.447 -14.844 -11.615 1.00 86.12 112 GLY A CA 1
ATOM 904 C C . GLY A 1 112 ? 20.019 -13.598 -10.836 1.00 86.12 112 GLY A C 1
ATOM 905 O O . GLY A 1 112 ? 20.563 -13.339 -9.767 1.00 86.12 112 GLY A O 1
ATOM 906 N N . ILE A 1 113 ? 19.052 -12.825 -11.341 1.00 88.38 113 ILE A N 1
ATOM 907 C CA . ILE A 1 113 ? 18.472 -11.679 -10.632 1.00 88.38 113 ILE A CA 1
ATOM 908 C C . ILE A 1 113 ? 17.253 -12.167 -9.847 1.00 88.38 113 ILE A C 1
ATOM 910 O O . ILE A 1 113 ? 16.115 -12.209 -10.336 1.00 88.38 113 ILE A O 1
ATOM 914 N N . HIS A 1 114 ? 17.505 -12.531 -8.595 1.00 82.19 114 HIS A N 1
ATOM 915 C CA . HIS A 1 114 ? 16.484 -12.988 -7.664 1.00 82.19 114 HIS A CA 1
ATOM 916 C C . HIS A 1 114 ? 16.177 -11.900 -6.638 1.00 82.19 114 HIS A C 1
ATOM 918 O O . HIS A 1 114 ? 17.039 -11.481 -5.870 1.00 82.19 114 HIS A O 1
ATOM 924 N N . SER A 1 115 ? 14.923 -11.461 -6.611 1.00 70.81 115 SER A N 1
ATOM 925 C CA . SER A 1 115 ? 14.368 -10.727 -5.481 1.00 70.81 115 SER A CA 1
ATOM 926 C C . SER A 1 115 ? 14.291 -11.667 -4.289 1.00 70.81 115 SER A C 1
ATOM 928 O O . SER A 1 115 ? 13.603 -12.689 -4.349 1.00 70.81 115 SER A O 1
ATOM 930 N N . SER A 1 116 ? 14.965 -11.324 -3.203 1.00 61.59 116 SER A N 1
ATOM 931 C CA . SER A 1 116 ? 14.615 -11.862 -1.895 1.00 61.59 116 SER A CA 1
ATOM 932 C C . SER A 1 116 ? 13.584 -10.934 -1.289 1.00 61.59 116 SER A C 1
ATOM 934 O O . SER A 1 116 ? 13.880 -9.760 -1.074 1.00 61.59 116 SER A O 1
ATOM 936 N N . ALA A 1 117 ? 12.392 -11.449 -1.015 1.00 61.12 117 ALA A N 1
ATOM 937 C CA . ALA A 1 117 ? 11.405 -10.670 -0.301 1.00 61.12 117 ALA A CA 1
ATOM 938 C C . ALA A 1 117 ? 11.945 -10.341 1.099 1.00 61.12 117 ALA A C 1
ATOM 940 O O . ALA A 1 117 ? 12.180 -11.229 1.915 1.00 61.12 117 ALA A O 1
ATOM 941 N N . ASP A 1 118 ? 12.188 -9.056 1.334 1.00 67.06 118 ASP A N 1
ATOM 942 C CA . ASP A 1 118 ? 12.504 -8.537 2.654 1.00 67.06 118 ASP A CA 1
ATOM 943 C C . ASP A 1 118 ? 11.191 -8.220 3.372 1.00 67.06 118 ASP A C 1
ATOM 945 O O . ASP A 1 118 ? 10.441 -7.302 2.998 1.00 67.06 118 ASP A O 1
ATOM 949 N N . TYR A 1 119 ? 10.884 -9.064 4.348 1.00 73.94 119 TYR A N 1
ATOM 950 C CA . TYR A 1 119 ? 9.629 -9.077 5.085 1.00 73.94 119 TYR A CA 1
ATOM 951 C C . TYR A 1 119 ? 9.708 -8.311 6.402 1.00 73.94 119 TYR A C 1
ATOM 953 O O . TYR A 1 119 ? 8.789 -8.462 7.191 1.00 73.94 119 TYR A O 1
ATOM 961 N N . ALA A 1 120 ? 10.741 -7.485 6.616 1.00 84.06 120 ALA A N 1
ATOM 962 C CA . ALA A 1 120 ? 10.826 -6.595 7.773 1.00 84.06 120 ALA A CA 1
ATOM 963 C C . ALA A 1 120 ? 9.508 -5.841 8.029 1.00 84.06 120 ALA A C 1
ATOM 965 O O . ALA A 1 120 ? 8.789 -5.495 7.077 1.00 84.06 120 ALA A O 1
ATOM 966 N N . ASP A 1 121 ? 9.215 -5.579 9.306 1.00 90.94 121 ASP A N 1
ATOM 967 C CA . ASP A 1 121 ? 8.006 -4.866 9.702 1.00 90.94 121 ASP A CA 1
ATOM 968 C C . ASP A 1 121 ? 7.960 -3.474 9.057 1.00 90.94 121 ASP A C 1
ATOM 970 O O . ASP A 1 121 ? 8.900 -2.684 9.124 1.00 90.94 121 ASP A O 1
ATOM 974 N N . LYS A 1 122 ? 6.844 -3.200 8.384 1.00 92.31 122 LYS A N 1
ATOM 975 C CA . LYS A 1 122 ? 6.569 -1.948 7.665 1.00 92.31 122 LYS A CA 1
ATOM 976 C C . LYS A 1 122 ? 5.354 -1.230 8.241 1.00 92.31 122 LYS A C 1
ATOM 978 O O . LYS A 1 122 ? 4.856 -0.300 7.605 1.00 92.31 122 LYS A O 1
ATOM 983 N N . SER A 1 123 ? 4.835 -1.697 9.376 1.00 95.94 123 SER A N 1
ATOM 984 C CA . SER A 1 123 ? 3.736 -1.042 10.072 1.00 95.94 123 SER A CA 1
ATOM 985 C C . SER A 1 123 ? 4.145 0.336 10.582 1.00 95.94 123 SER A C 1
ATOM 987 O O . SER A 1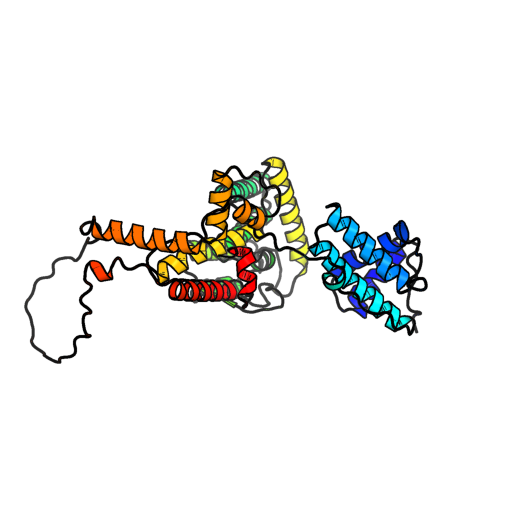 123 ? 5.301 0.578 10.924 1.00 95.94 123 SER A O 1
ATOM 989 N N . VAL A 1 124 ? 3.189 1.264 10.590 1.00 97.00 124 VAL A N 1
ATOM 990 C CA . VAL A 1 124 ? 3.356 2.541 11.290 1.00 97.00 124 VAL A CA 1
ATOM 991 C C . VAL A 1 124 ? 3.051 2.292 12.765 1.00 97.00 124 VAL A C 1
ATOM 993 O O . VAL A 1 124 ? 1.987 1.759 13.087 1.00 97.00 124 VAL A O 1
ATOM 996 N N . SER A 1 125 ? 3.970 2.666 13.660 1.00 96.00 125 SER A N 1
ATOM 997 C CA . SER A 1 125 ? 3.741 2.518 15.100 1.00 96.00 125 SER A CA 1
ATOM 998 C C . SER A 1 125 ? 2.613 3.448 15.578 1.00 96.00 125 SER A C 1
ATOM 1000 O O . SER A 1 125 ? 2.336 4.463 14.929 1.00 96.00 125 SER A O 1
ATOM 1002 N N . PRO A 1 126 ? 1.947 3.144 16.705 1.00 96.81 126 PRO A N 1
ATOM 1003 C CA . PRO A 1 126 ? 0.971 4.053 17.307 1.00 96.81 126 PRO A CA 1
ATOM 1004 C C . PRO A 1 126 ? 1.506 5.472 17.544 1.00 96.81 126 PRO A C 1
ATOM 1006 O O . PRO A 1 126 ? 0.808 6.448 17.280 1.00 96.81 126 PRO A O 1
ATOM 1009 N N . GLU A 1 127 ? 2.761 5.604 17.964 1.00 97.06 127 GLU A N 1
ATOM 1010 C CA . GLU A 1 127 ? 3.398 6.890 18.259 1.00 97.06 127 GLU A CA 1
ATOM 1011 C C . GLU A 1 127 ? 3.654 7.702 16.986 1.00 97.06 127 GLU A C 1
ATOM 1013 O O . GLU A 1 127 ? 3.337 8.895 16.936 1.00 97.06 127 GLU A O 1
ATOM 1018 N N . THR A 1 128 ? 4.197 7.067 15.940 1.00 97.81 128 THR A N 1
ATOM 1019 C CA . THR A 1 128 ? 4.436 7.728 14.650 1.00 97.81 128 THR A CA 1
ATOM 1020 C C . THR A 1 128 ? 3.111 8.119 13.994 1.00 97.81 128 THR A C 1
ATOM 1022 O O . THR A 1 128 ? 3.012 9.197 13.408 1.00 97.81 128 THR A O 1
ATOM 1025 N N . HIS A 1 129 ? 2.080 7.281 14.118 1.00 98.12 129 HIS A N 1
ATOM 1026 C CA . HIS A 1 129 ? 0.735 7.583 13.637 1.00 98.12 129 HIS A CA 1
ATOM 1027 C C . HIS A 1 129 ? 0.134 8.799 14.344 1.00 98.12 129 HIS A C 1
ATOM 1029 O O . HIS A 1 129 ? -0.223 9.767 13.678 1.00 98.12 129 HIS A O 1
ATOM 1035 N N . GLN A 1 130 ? 0.114 8.808 15.681 1.00 98.06 130 GLN A N 1
ATOM 1036 C CA . GLN A 1 130 ? -0.400 9.947 16.444 1.00 98.06 130 GLN A CA 1
ATOM 1037 C C . GLN A 1 130 ? 0.381 11.230 16.132 1.00 98.06 130 GLN A C 1
ATOM 1039 O O . GLN A 1 130 ? -0.201 12.304 15.995 1.00 98.06 130 GLN A O 1
ATOM 1044 N N . SER A 1 131 ? 1.703 11.127 15.974 1.00 98.31 131 SER A N 1
ATOM 1045 C CA . SER A 1 131 ? 2.543 12.262 15.578 1.00 98.31 131 SER A CA 1
ATOM 1046 C C . SER A 1 131 ? 2.165 12.795 14.195 1.00 98.31 131 SER A C 1
ATOM 1048 O O . SER A 1 131 ? 2.165 14.009 13.990 1.00 98.31 131 SER A O 1
ATOM 1050 N N . PHE A 1 132 ? 1.811 11.911 13.257 1.00 98.62 132 PHE A N 1
ATOM 1051 C CA . PHE A 1 132 ? 1.330 12.309 11.939 1.00 98.62 132 PHE A CA 1
ATOM 1052 C C . PHE A 1 132 ? -0.051 12.972 12.007 1.00 98.62 132 PHE A C 1
ATOM 1054 O O . PHE A 1 132 ? -0.221 14.015 11.380 1.00 98.62 132 PHE A O 1
ATOM 1061 N N . GLN A 1 133 ? -0.991 12.454 12.809 1.00 98.62 133 GLN A N 1
ATOM 1062 C CA . GLN A 1 133 ? -2.298 13.101 13.003 1.00 98.62 133 GLN A CA 1
ATOM 1063 C C . GLN A 1 133 ? -2.155 14.505 13.588 1.00 98.62 133 GLN A C 1
ATOM 1065 O O . GLN A 1 133 ? -2.649 15.467 13.005 1.00 98.62 133 GLN A O 1
ATOM 1070 N N . ASN A 1 134 ? -1.364 14.655 14.654 1.00 98.44 134 ASN A N 1
ATOM 1071 C CA . ASN A 1 134 ? -1.104 15.960 15.267 1.00 98.44 134 ASN A CA 1
ATOM 1072 C C . ASN A 1 134 ? -0.466 16.944 14.269 1.00 98.44 134 ASN A C 1
ATOM 1074 O O . ASN A 1 134 ? -0.781 18.132 14.266 1.00 98.44 134 ASN A O 1
ATOM 1078 N N . PHE A 1 135 ? 0.429 16.457 13.401 1.00 98.62 135 PHE A N 1
ATOM 1079 C CA . PHE A 1 135 ? 1.015 17.270 12.337 1.00 98.62 135 PHE A CA 1
ATOM 1080 C C . PHE A 1 135 ? -0.042 17.743 11.328 1.00 98.62 135 PHE A C 1
ATOM 1082 O O . PHE A 1 135 ? 0.008 18.894 10.895 1.00 98.62 135 PHE A O 1
ATOM 1089 N N . LEU A 1 136 ? -0.989 16.888 10.934 1.00 98.62 136 LEU A N 1
ATOM 1090 C CA . LEU A 1 136 ? -2.068 17.271 10.019 1.00 98.62 136 LEU A CA 1
ATOM 1091 C C . LEU A 1 136 ? -3.037 18.265 10.668 1.00 98.62 136 LEU A C 1
ATOM 1093 O O . LEU A 1 136 ? -3.395 19.253 10.025 1.00 98.62 136 LEU A O 1
ATOM 1097 N N . GLU A 1 137 ? -3.393 18.051 11.933 1.00 98.50 137 GLU A N 1
ATOM 1098 C CA . GLU A 1 137 ? -4.235 18.956 12.722 1.00 98.50 137 GLU A CA 1
ATOM 1099 C C . GLU A 1 137 ? -3.590 20.346 12.843 1.00 98.50 137 GLU A C 1
ATOM 1101 O O . GLU A 1 137 ? -4.191 21.347 12.453 1.00 98.50 137 GLU A O 1
ATOM 1106 N N . GLU A 1 138 ? -2.314 20.421 13.245 1.00 98.31 138 GLU A N 1
ATOM 1107 C CA . GLU A 1 138 ? -1.577 21.690 13.335 1.00 98.31 138 GLU A CA 1
ATOM 1108 C C . GLU A 1 138 ? -1.547 22.422 11.981 1.00 98.31 138 GLU A C 1
ATOM 1110 O O . GLU A 1 138 ? -1.629 23.654 11.899 1.00 98.31 138 GLU A O 1
ATOM 1115 N N . ARG A 1 139 ? -1.419 21.680 10.878 1.00 98.38 139 ARG A N 1
ATOM 1116 C CA . ARG A 1 139 ? -1.427 22.264 9.533 1.00 98.38 139 ARG A CA 1
ATOM 1117 C C . ARG A 1 139 ? -2.790 22.809 9.150 1.00 98.38 139 ARG A C 1
ATOM 1119 O O . ARG A 1 139 ? -2.845 23.886 8.547 1.00 98.38 139 ARG A O 1
ATOM 1126 N N . TYR A 1 140 ? -3.857 22.098 9.489 1.00 98.44 140 TYR A N 1
ATOM 1127 C CA . TYR A 1 140 ? -5.213 22.586 9.309 1.00 98.44 140 TYR A CA 1
ATOM 1128 C C . TYR A 1 140 ? -5.433 23.870 10.113 1.00 98.44 140 TYR A C 1
ATOM 1130 O O . TYR A 1 140 ? -5.761 24.891 9.515 1.00 98.44 140 TYR A O 1
ATOM 1138 N N . ASP A 1 141 ? -5.129 23.877 11.410 1.00 98.25 141 ASP A N 1
ATOM 1139 C CA . ASP A 1 141 ? -5.308 25.045 12.283 1.00 98.25 141 ASP A CA 1
ATOM 1140 C C . ASP A 1 141 ? -4.581 26.293 11.764 1.00 98.25 141 ASP A C 1
ATOM 1142 O O . ASP A 1 141 ? -5.092 27.415 11.827 1.00 98.25 141 ASP A O 1
ATOM 1146 N N . ASN A 1 142 ? -3.389 26.103 11.197 1.00 97.88 142 ASN A N 1
ATOM 1147 C CA . ASN A 1 142 ? -2.580 27.192 10.663 1.00 97.88 142 ASN A CA 1
ATOM 1148 C C . ASN A 1 142 ? -3.037 27.702 9.286 1.00 97.88 142 ASN A C 1
ATOM 1150 O O . ASN A 1 142 ? -2.738 28.846 8.931 1.00 97.88 142 ASN A O 1
ATOM 1154 N N . THR A 1 143 ? -3.697 26.872 8.474 1.00 98.06 143 THR A N 1
ATOM 1155 C CA . THR A 1 143 ? -3.977 27.190 7.059 1.00 98.06 143 THR A CA 1
ATOM 1156 C C . THR A 1 143 ? -5.460 27.286 6.713 1.00 98.06 143 THR A C 1
ATOM 1158 O O . THR A 1 143 ? -5.804 27.954 5.737 1.00 98.06 143 THR A O 1
ATOM 1161 N N . GLY A 1 144 ? -6.328 26.635 7.486 1.00 97.88 144 GLY A N 1
ATOM 1162 C CA . GLY A 1 144 ? -7.734 26.398 7.162 1.00 97.88 144 GLY A CA 1
ATOM 1163 C C . GLY A 1 144 ? -7.942 25.524 5.920 1.00 97.88 144 GLY A C 1
ATOM 1164 O O . GLY A 1 144 ? -9.000 25.589 5.300 1.00 97.88 144 GLY A O 1
ATOM 1165 N N . ASP A 1 145 ? -6.925 24.774 5.482 1.00 97.94 145 ASP A N 1
ATOM 1166 C CA . ASP A 1 145 ? -7.013 23.929 4.292 1.00 97.94 145 ASP A CA 1
ATOM 1167 C C . ASP A 1 145 ? -7.579 22.549 4.645 1.00 97.94 145 ASP A C 1
ATOM 1169 O O . ASP A 1 145 ? -6.879 21.666 5.138 1.00 97.94 145 ASP A O 1
ATOM 1173 N N . GLU A 1 146 ? -8.859 22.358 4.339 1.00 97.75 146 GLU A N 1
ATOM 1174 C CA . GLU A 1 146 ? -9.658 21.143 4.575 1.00 97.75 146 GLU A CA 1
ATOM 1175 C C . GLU A 1 146 ? -9.018 19.854 4.025 1.00 97.75 146 GLU A C 1
ATOM 1177 O O . GLU A 1 146 ? -9.352 18.747 4.448 1.00 97.75 146 GLU A O 1
ATOM 1182 N N . ARG A 1 147 ? -8.058 19.956 3.092 1.00 98.12 147 ARG A N 1
ATOM 1183 C CA . ARG A 1 147 ? -7.311 18.790 2.595 1.00 98.12 147 ARG A CA 1
ATOM 1184 C C . ARG A 1 147 ? -6.489 18.105 3.686 1.00 98.12 147 ARG A C 1
ATOM 1186 O O . ARG A 1 147 ? -6.190 16.923 3.534 1.00 98.12 147 ARG A O 1
ATOM 1193 N N . PHE A 1 148 ? -6.114 18.817 4.749 1.00 98.75 148 PHE A N 1
ATOM 1194 C CA . PHE A 1 148 ? -5.445 18.227 5.908 1.00 98.75 148 PHE A CA 1
ATOM 1195 C C . PHE A 1 148 ? -6.386 17.309 6.692 1.00 98.75 148 PHE A C 1
ATOM 1197 O O . PHE A 1 148 ? -6.037 16.150 6.887 1.00 98.75 148 PHE A O 1
ATOM 1204 N N . GLN A 1 149 ? -7.604 17.760 7.000 1.00 98.62 149 GLN A N 1
ATOM 1205 C CA . GLN A 1 149 ? -8.634 16.928 7.639 1.00 98.62 149 GLN A CA 1
ATOM 1206 C C . GLN A 1 149 ? -9.053 15.752 6.745 1.00 98.62 149 GLN A C 1
ATOM 1208 O O . GLN A 1 149 ? -9.206 14.622 7.200 1.00 98.62 149 GLN A O 1
ATOM 1213 N N . ALA A 1 150 ? -9.162 15.973 5.430 1.00 98.62 150 ALA A N 1
ATOM 1214 C CA . ALA A 1 150 ? -9.413 14.881 4.492 1.00 98.62 150 ALA A CA 1
ATOM 1215 C C . ALA A 1 150 ? -8.296 13.821 4.511 1.00 98.62 150 ALA A C 1
ATOM 1217 O O . ALA A 1 150 ? -8.562 12.632 4.333 1.00 98.62 150 ALA A O 1
ATOM 1218 N N . LEU A 1 151 ? -7.037 14.239 4.686 1.00 98.75 151 LEU A N 1
ATOM 1219 C CA . LEU A 1 151 ? -5.896 13.330 4.768 1.00 98.75 151 LEU A CA 1
ATOM 1220 C C . LEU A 1 151 ? -5.859 12.582 6.103 1.00 98.75 151 LEU A C 1
ATOM 1222 O O . LEU A 1 151 ? -5.589 11.384 6.082 1.00 98.75 151 LEU A O 1
ATOM 1226 N N . GLU A 1 152 ? -6.189 13.256 7.203 1.00 98.75 152 GLU A N 1
ATOM 1227 C CA . GLU A 1 152 ? -6.355 12.686 8.547 1.00 98.75 152 GLU A CA 1
ATOM 1228 C C . GLU A 1 152 ? -7.352 11.515 8.499 1.00 98.75 152 GLU A C 1
ATOM 1230 O O . GLU A 1 152 ? -6.973 10.352 8.672 1.00 98.75 152 GLU A O 1
ATOM 1235 N N . LEU A 1 153 ? -8.585 11.786 8.052 1.00 98.88 153 LEU A N 1
ATOM 1236 C CA . LEU A 1 153 ? -9.633 10.779 7.853 1.00 98.88 153 LEU A CA 1
ATOM 1237 C C . LEU A 1 153 ? -9.197 9.661 6.895 1.00 98.88 153 LEU A C 1
ATOM 1239 O O . LEU A 1 153 ? -9.468 8.482 7.124 1.00 98.88 153 LEU A O 1
ATOM 1243 N N . ALA A 1 154 ? -8.490 10.000 5.812 1.00 98.69 154 ALA A N 1
ATOM 1244 C CA . ALA A 1 154 ? -8.000 9.000 4.870 1.00 98.69 154 ALA A CA 1
ATOM 1245 C C . ALA A 1 154 ? -6.922 8.091 5.480 1.00 98.69 154 ALA A C 1
ATOM 1247 O O . ALA A 1 154 ? -6.759 6.962 5.009 1.00 98.69 154 ALA A O 1
ATOM 1248 N N . THR A 1 155 ? -6.151 8.552 6.464 1.00 98.62 155 THR A N 1
ATOM 1249 C CA . THR A 1 155 ? -5.187 7.723 7.203 1.00 98.62 155 THR A CA 1
ATOM 1250 C C . THR A 1 155 ? -5.846 6.876 8.278 1.00 98.62 155 THR A C 1
ATOM 1252 O O . THR A 1 155 ? -5.548 5.684 8.330 1.00 98.62 155 THR A O 1
ATOM 1255 N N . GLU A 1 156 ? -6.829 7.413 9.000 1.00 98.75 156 GLU A N 1
ATOM 1256 C CA . GLU A 1 156 ? -7.653 6.640 9.937 1.00 98.75 156 GLU A CA 1
ATOM 1257 C C . GLU A 1 156 ? -8.372 5.486 9.234 1.00 98.75 156 GLU A C 1
ATOM 1259 O O . GLU A 1 156 ? -8.288 4.334 9.645 1.00 98.75 156 GLU A O 1
ATOM 1264 N N . LEU A 1 157 ? -8.970 5.734 8.064 1.00 98.81 157 LEU A N 1
ATOM 1265 C CA . LEU A 1 157 ? -9.593 4.675 7.264 1.00 98.81 157 LEU A CA 1
ATOM 1266 C C . LEU A 1 157 ? -8.601 3.574 6.844 1.00 98.81 157 LEU A C 1
ATOM 1268 O O . LEU A 1 157 ? -8.985 2.419 6.658 1.00 98.81 157 LEU A O 1
ATOM 1272 N N . GLN A 1 158 ? -7.321 3.906 6.652 1.00 98.62 158 GLN A N 1
ATOM 1273 C CA . GLN A 1 158 ? -6.299 2.895 6.362 1.00 98.62 158 GLN A CA 1
ATOM 1274 C C . GLN A 1 158 ? -5.945 2.082 7.607 1.00 98.62 158 GLN A C 1
ATOM 1276 O O . GLN A 1 158 ? -5.698 0.886 7.468 1.00 98.62 158 GLN A O 1
ATOM 1281 N N . ARG A 1 159 ? -5.933 2.717 8.780 1.00 98.44 159 ARG A N 1
ATOM 1282 C CA . ARG A 1 159 ? -5.592 2.103 10.063 1.00 98.44 159 ARG A CA 1
ATOM 1283 C C . ARG A 1 159 ? -6.712 1.225 10.617 1.00 98.44 159 ARG A C 1
ATOM 1285 O O . ARG A 1 159 ? -6.433 0.118 11.054 1.00 98.44 159 ARG A O 1
ATOM 1292 N N . GLU A 1 160 ? -7.962 1.661 10.494 1.00 98.19 160 GLU A N 1
ATOM 1293 C CA . GLU A 1 160 ? -9.130 0.987 11.080 1.00 98.19 160 GLU A CA 1
ATOM 1294 C C . GLU A 1 160 ? -9.760 -0.076 10.170 1.00 98.19 160 GLU A C 1
ATOM 1296 O O . GLU A 1 160 ? -10.308 -1.072 10.643 1.00 98.19 160 GLU A O 1
ATOM 1301 N N . PHE A 1 161 ? -9.664 0.098 8.848 1.00 98.19 161 PHE A N 1
ATOM 1302 C CA . PHE A 1 161 ? -10.257 -0.820 7.861 1.00 98.19 161 PHE A CA 1
ATOM 1303 C C . PHE A 1 161 ? -9.222 -1.452 6.926 1.00 98.19 161 PHE A C 1
ATOM 1305 O O . PHE A 1 161 ? -9.572 -2.114 5.944 1.00 98.19 161 PHE A O 1
ATOM 1312 N N . GLY A 1 162 ? -7.933 -1.188 7.144 1.00 97.50 162 GLY A N 1
ATOM 1313 C CA . GLY A 1 162 ? -6.880 -1.706 6.285 1.00 97.50 162 GLY A CA 1
ATOM 1314 C C . GLY A 1 162 ? -7.003 -1.220 4.844 1.00 97.50 162 GLY A C 1
ATOM 1315 O O . GLY A 1 162 ? -6.560 -1.926 3.942 1.00 97.50 162 GLY A O 1
ATOM 1316 N N . LEU A 1 163 ? -7.638 -0.076 4.551 1.00 98.00 163 LEU A N 1
ATOM 1317 C CA . LEU A 1 163 ? -7.823 0.388 3.169 1.00 98.00 163 LEU A CA 1
ATOM 1318 C C . LEU A 1 163 ? -6.483 0.707 2.489 1.00 98.00 163 LEU A C 1
ATOM 1320 O O . LEU A 1 163 ? -5.466 0.978 3.121 1.00 98.00 163 LEU A O 1
ATOM 1324 N N . ARG A 1 164 ? -6.435 0.666 1.154 1.00 96.75 164 ARG A N 1
ATOM 1325 C CA . ARG A 1 164 ? -5.317 1.286 0.418 1.00 96.75 164 ARG A CA 1
ATOM 1326 C C . ARG A 1 164 ? -5.506 2.800 0.441 1.00 96.75 164 ARG A C 1
ATOM 1328 O O . ARG A 1 164 ? -6.634 3.243 0.308 1.00 96.75 164 ARG A O 1
ATOM 1335 N N . PHE A 1 165 ? -4.427 3.584 0.400 1.00 97.12 165 PHE A N 1
ATOM 1336 C CA . PHE A 1 165 ? -4.511 5.051 0.268 1.00 97.12 165 PHE A CA 1
ATOM 1337 C C . PHE A 1 165 ? -5.513 5.538 -0.796 1.00 97.12 165 PHE A C 1
ATOM 1339 O O . PHE A 1 165 ? -6.251 6.491 -0.595 1.00 97.12 165 PHE A O 1
ATOM 1346 N N . ARG A 1 166 ? -5.537 4.893 -1.971 1.00 95.12 166 ARG A N 1
ATOM 1347 C CA . ARG A 1 166 ? -6.473 5.274 -3.040 1.00 95.12 166 ARG A CA 1
ATOM 1348 C C . ARG A 1 166 ? -7.924 4.935 -2.696 1.00 95.12 166 ARG A C 1
ATOM 1350 O O . ARG A 1 166 ? -8.809 5.645 -3.145 1.00 95.12 166 ARG A O 1
ATOM 1357 N N . GLU A 1 167 ? -8.137 3.850 -1.961 1.00 96.56 167 GLU A N 1
ATOM 1358 C CA . GLU A 1 167 ? -9.463 3.432 -1.507 1.00 96.56 167 GLU A CA 1
ATOM 1359 C C . GLU A 1 167 ? -9.952 4.337 -0.380 1.00 96.56 167 GLU A C 1
ATOM 1361 O O . GLU A 1 167 ? -11.083 4.787 -0.444 1.00 96.56 167 GLU A O 1
ATOM 1366 N N . SER A 1 168 ? -9.099 4.694 0.585 1.00 97.88 168 SER A N 1
ATOM 1367 C CA . SER A 1 168 ? -9.480 5.635 1.641 1.00 97.88 168 SER A CA 1
ATOM 1368 C C . SER A 1 168 ? -9.750 7.036 1.094 1.00 97.88 168 SER A C 1
ATOM 1370 O O . SER A 1 168 ? -10.797 7.605 1.368 1.00 97.88 168 SER A O 1
ATOM 1372 N N . ALA A 1 169 ? -8.882 7.562 0.226 1.00 97.25 169 ALA A N 1
ATOM 1373 C CA . ALA A 1 169 ? -9.112 8.853 -0.426 1.00 97.25 169 ALA A CA 1
ATOM 1374 C C . ALA A 1 169 ? -10.337 8.851 -1.366 1.00 97.25 169 ALA A C 1
ATOM 1376 O O . ALA A 1 169 ? -10.945 9.891 -1.612 1.00 97.25 169 ALA A O 1
ATOM 1377 N N . GLY A 1 170 ? -10.651 7.691 -1.945 1.00 95.69 170 GLY A N 1
ATOM 1378 C CA . GLY A 1 170 ? -11.729 7.499 -2.911 1.00 95.69 170 GLY A CA 1
ATOM 1379 C C . GLY A 1 170 ? -13.045 7.020 -2.318 1.00 95.69 170 GLY A C 1
ATOM 1380 O O . GLY A 1 170 ? -13.986 6.858 -3.092 1.00 95.69 170 GLY A O 1
ATOM 1381 N N . LEU A 1 171 ? -13.106 6.779 -1.004 1.00 96.94 171 LEU A N 1
ATOM 1382 C CA . LEU A 1 171 ? -14.261 6.181 -0.348 1.00 96.94 171 LEU A CA 1
ATOM 1383 C C . LEU A 1 171 ? -15.496 7.051 -0.577 1.00 96.94 171 LEU A C 1
ATOM 1385 O O . LEU A 1 171 ? -15.494 8.243 -0.265 1.00 96.94 171 LEU A O 1
ATOM 1389 N N . ASN A 1 172 ? -16.517 6.456 -1.185 1.00 95.00 172 ASN A N 1
ATOM 1390 C CA . ASN A 1 172 ? -17.694 7.180 -1.631 1.00 95.00 172 ASN A CA 1
ATOM 1391 C C . ASN A 1 172 ? -18.664 7.407 -0.462 1.00 95.00 172 ASN A C 1
ATOM 1393 O O . ASN A 1 172 ? -18.955 6.470 0.280 1.00 95.00 172 ASN A O 1
ATOM 1397 N N . ILE A 1 173 ? -19.217 8.617 -0.332 1.00 97.19 173 ILE A N 1
ATOM 1398 C CA . ILE A 1 173 ? -20.244 8.937 0.673 1.00 97.19 173 ILE A CA 1
ATOM 1399 C C . ILE A 1 173 ? -21.415 7.939 0.665 1.00 97.19 173 ILE A C 1
ATOM 1401 O O . ILE A 1 173 ? -21.845 7.508 1.727 1.00 97.19 173 ILE A O 1
ATOM 1405 N N . PHE A 1 174 ? -21.869 7.478 -0.506 1.00 96.56 174 PHE A N 1
ATOM 1406 C CA . PHE A 1 174 ? -22.955 6.493 -0.600 1.00 96.56 174 PHE A CA 1
ATOM 1407 C C . PHE A 1 174 ? -22.545 5.119 -0.046 1.00 96.56 174 PHE A C 1
ATOM 1409 O O . PHE A 1 174 ? -23.367 4.405 0.528 1.00 96.56 174 PHE A O 1
ATOM 1416 N N . THR A 1 175 ? -21.270 4.748 -0.198 1.00 97.75 175 THR A N 1
ATOM 1417 C CA . THR A 1 175 ? -20.704 3.538 0.413 1.00 97.75 175 THR A CA 1
ATOM 1418 C C . THR A 1 175 ? -20.678 3.678 1.933 1.00 97.75 175 THR A C 1
ATOM 1420 O O . THR A 1 175 ? -21.048 2.741 2.634 1.00 97.75 175 THR A O 1
ATOM 1423 N N . VAL A 1 176 ? -20.299 4.855 2.443 1.00 98.38 176 VAL A N 1
ATOM 1424 C CA . VAL A 1 176 ? -20.279 5.165 3.881 1.00 98.38 176 VAL A CA 1
ATOM 1425 C C . VAL A 1 176 ? -21.687 5.118 4.480 1.00 98.38 176 VAL A C 1
ATOM 1427 O O . VAL A 1 176 ? -21.894 4.446 5.487 1.00 98.38 176 VAL A O 1
ATOM 1430 N N . GLU A 1 177 ? -22.669 5.763 3.845 1.00 98.25 177 GLU A N 1
ATOM 1431 C CA . GLU A 1 177 ? -24.075 5.746 4.275 1.00 98.25 177 GLU A CA 1
ATOM 1432 C C . GLU A 1 177 ? -24.614 4.317 4.365 1.00 98.25 177 GLU A C 1
ATOM 1434 O O . GLU A 1 177 ? -25.127 3.902 5.405 1.00 98.25 177 GLU A O 1
ATOM 1439 N N . LYS A 1 178 ? -24.415 3.523 3.306 1.00 98.25 178 LYS A N 1
ATOM 1440 C CA . LYS A 1 178 ? -24.823 2.117 3.296 1.00 98.25 178 LYS A CA 1
ATOM 1441 C C . LYS A 1 178 ? -24.106 1.313 4.384 1.00 98.25 178 LYS A C 1
ATOM 1443 O O . LYS A 1 178 ? -24.715 0.436 4.997 1.00 98.25 178 LYS A O 1
ATOM 1448 N N . ALA A 1 179 ? -22.830 1.591 4.639 1.00 98.31 179 ALA A N 1
ATOM 1449 C CA . ALA A 1 179 ? -22.063 0.893 5.663 1.00 98.31 179 ALA A CA 1
ATOM 1450 C C . ALA A 1 179 ? -22.605 1.175 7.072 1.00 98.31 179 ALA A C 1
ATOM 1452 O O . ALA A 1 179 ? -22.796 0.234 7.841 1.00 98.31 179 ALA A O 1
ATOM 1453 N N . LEU A 1 180 ? -22.951 2.430 7.372 1.00 98.38 180 LEU A N 1
ATOM 1454 C CA . LEU A 1 180 ? -23.595 2.823 8.631 1.00 98.38 180 LEU A CA 1
ATOM 1455 C C . LEU A 1 180 ? -24.980 2.176 8.816 1.00 98.38 180 LEU A C 1
ATOM 1457 O O . LEU A 1 180 ? -25.350 1.835 9.937 1.00 98.38 180 LEU A O 1
ATOM 1461 N N . GLU A 1 181 ? -25.733 1.959 7.733 1.00 97.94 181 GLU A N 1
ATOM 1462 C CA . GLU A 1 181 ? -27.039 1.282 7.780 1.00 97.94 181 GLU A CA 1
ATOM 1463 C C . GLU A 1 181 ? -26.932 -0.239 7.968 1.00 97.94 181 GLU A C 1
ATOM 1465 O O . GLU A 1 181 ? -27.741 -0.850 8.666 1.00 97.94 181 GLU A O 1
ATOM 1470 N N . THR A 1 182 ? -25.963 -0.865 7.297 1.00 98.06 182 THR A N 1
ATOM 1471 C CA . THR A 1 182 ? -25.872 -2.331 7.163 1.00 98.06 182 THR A CA 1
ATOM 1472 C C . THR A 1 182 ? -24.870 -2.985 8.109 1.00 98.06 182 THR A C 1
ATOM 1474 O O . THR A 1 182 ? -24.892 -4.207 8.261 1.00 98.06 182 THR A O 1
ATOM 1477 N N . GLY A 1 183 ? -23.972 -2.205 8.713 1.00 98.06 183 GLY A N 1
ATOM 1478 C CA . GLY A 1 183 ? -22.834 -2.719 9.476 1.00 98.06 183 GLY A CA 1
ATOM 1479 C C . GLY A 1 183 ? -21.712 -3.294 8.602 1.00 98.06 183 GLY A C 1
ATOM 1480 O O . GLY A 1 183 ? -20.838 -3.989 9.119 1.00 98.06 183 GLY A O 1
ATOM 1481 N N . LYS A 1 184 ? -21.734 -3.064 7.280 1.00 98.00 184 LYS A N 1
ATOM 1482 C CA . LYS A 1 184 ? -20.785 -3.656 6.323 1.00 98.00 1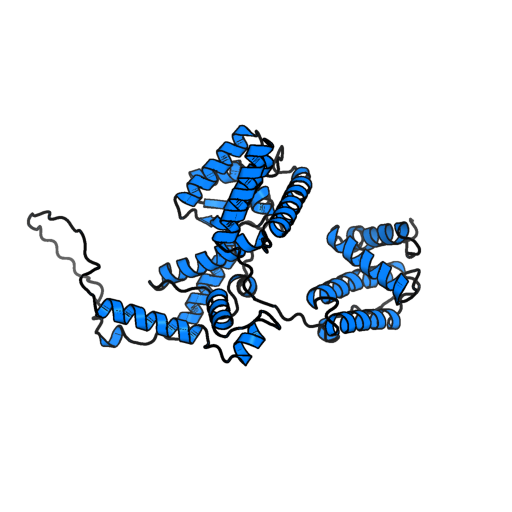84 LYS A CA 1
ATOM 1483 C C . LYS A 1 184 ? -20.255 -2.625 5.334 1.00 98.00 184 LYS A C 1
ATOM 1485 O O . LYS A 1 184 ? -21.012 -2.023 4.578 1.00 98.00 184 LYS A O 1
ATOM 1490 N N . LEU A 1 185 ? -18.936 -2.471 5.285 1.00 98.19 185 LEU A N 1
ATOM 1491 C CA . LEU A 1 185 ? -18.252 -1.625 4.315 1.00 98.19 185 LEU A CA 1
ATOM 1492 C C . LEU A 1 185 ? -18.037 -2.401 3.007 1.00 98.19 185 LEU A C 1
ATOM 1494 O O . LEU A 1 185 ? -17.081 -3.165 2.858 1.00 98.19 185 LEU A O 1
ATOM 1498 N N . GLU A 1 186 ? -18.956 -2.226 2.060 1.00 97.69 186 GLU A N 1
ATOM 1499 C CA . GLU A 1 186 ? -18.925 -2.879 0.746 1.00 97.69 186 GLU A CA 1
ATOM 1500 C C . GLU A 1 186 ? -18.145 -2.037 -0.275 1.00 97.69 186 GLU A C 1
ATOM 1502 O O . GLU A 1 186 ? -18.666 -1.086 -0.850 1.00 97.69 186 GLU A O 1
ATOM 1507 N N . LEU A 1 187 ? -16.886 -2.396 -0.524 1.00 96.94 187 LEU A N 1
ATOM 1508 C CA . LEU A 1 187 ? -15.998 -1.650 -1.416 1.00 96.94 187 LEU A CA 1
ATOM 1509 C C . LEU A 1 187 ? -16.102 -2.148 -2.855 1.00 96.94 187 LEU A C 1
ATOM 1511 O O . LEU A 1 187 ? -16.068 -3.351 -3.116 1.00 96.94 187 LEU A O 1
ATOM 1515 N N . SER A 1 188 ? -16.115 -1.213 -3.801 1.00 94.06 188 SER A N 1
ATOM 1516 C CA . SER A 1 188 ? -16.318 -1.486 -5.222 1.00 94.06 188 SER A CA 1
ATOM 1517 C C . SER A 1 188 ? -15.385 -0.670 -6.127 1.00 94.06 188 SER A C 1
ATOM 1519 O O . SER A 1 188 ? -14.389 -0.075 -5.702 1.00 94.06 188 SER A O 1
ATOM 1521 N N . ARG A 1 189 ? -15.670 -0.643 -7.434 1.00 91.50 189 ARG A N 1
ATOM 1522 C CA . ARG A 1 189 ? -14.979 0.247 -8.380 1.00 91.50 189 ARG A CA 1
ATOM 1523 C C . ARG A 1 189 ? -15.162 1.727 -8.030 1.00 91.50 189 ARG A C 1
ATOM 1525 O O . ARG A 1 189 ? -14.265 2.518 -8.335 1.00 91.50 189 ARG A O 1
ATOM 1532 N N . GLU A 1 190 ? -16.305 2.092 -7.457 1.00 91.56 190 GLU A N 1
ATOM 1533 C CA . GLU A 1 190 ? -16.643 3.479 -7.118 1.00 91.56 190 GLU A CA 1
ATOM 1534 C C . GLU A 1 190 ? -15.734 4.022 -6.011 1.00 91.56 190 GLU A C 1
ATOM 1536 O O . GLU A 1 190 ? -15.345 5.181 -6.074 1.00 91.56 190 GLU A O 1
ATOM 1541 N N . ASP A 1 191 ? -15.260 3.139 -5.130 1.00 93.44 191 ASP A N 1
ATOM 1542 C CA . ASP A 1 191 ? -14.272 3.406 -4.071 1.00 93.44 191 ASP A CA 1
ATOM 1543 C C . ASP A 1 191 ? -12.828 3.202 -4.554 1.00 93.44 191 ASP A C 1
ATOM 1545 O O . ASP A 1 191 ? -11.882 3.067 -3.783 1.00 93.44 191 ASP A O 1
ATOM 1549 N N . TRP A 1 192 ? -12.638 3.114 -5.871 1.00 91.12 192 TRP A N 1
ATOM 1550 C CA . TRP A 1 192 ? -11.331 3.084 -6.528 1.00 91.12 192 TRP A CA 1
ATOM 1551 C C . TRP A 1 192 ? -10.433 1.904 -6.139 1.00 91.12 192 TRP A C 1
ATOM 1553 O O . TRP A 1 192 ? -9.197 1.985 -6.215 1.00 91.12 192 TRP A O 1
ATOM 1563 N N . THR A 1 193 ? -11.066 0.774 -5.824 1.00 90.25 193 THR A N 1
ATOM 1564 C CA . THR A 1 193 ? -10.398 -0.502 -5.561 1.00 90.25 193 THR A CA 1
ATOM 1565 C C . THR A 1 193 ? -9.446 -0.907 -6.685 1.00 90.25 193 THR A C 1
ATOM 1567 O O . THR A 1 193 ? -9.644 -0.659 -7.886 1.00 90.25 193 THR A O 1
ATOM 1570 N N . LYS A 1 194 ? -8.347 -1.560 -6.297 1.00 84.31 194 LYS A N 1
ATOM 1571 C CA . LYS A 1 194 ? -7.345 -2.035 -7.255 1.00 84.31 194 LYS A CA 1
ATOM 1572 C C . LYS A 1 194 ? -7.978 -3.075 -8.183 1.00 84.31 194 LYS A C 1
ATOM 1574 O O . LYS A 1 194 ? -8.459 -4.106 -7.730 1.00 84.31 194 LYS A O 1
ATOM 1579 N N . ASN A 1 195 ? -7.916 -2.819 -9.491 1.00 82.25 195 ASN A N 1
ATOM 1580 C CA . ASN A 1 195 ? -8.523 -3.655 -10.533 1.00 82.25 195 ASN A CA 1
ATOM 1581 C C . ASN A 1 195 ? -10.048 -3.835 -10.392 1.00 82.25 195 ASN A C 1
ATOM 1583 O O . ASN A 1 195 ? -10.560 -4.841 -10.871 1.00 82.25 195 ASN A O 1
ATOM 1587 N N . ALA A 1 196 ? -10.754 -2.883 -9.760 1.00 83.88 196 ALA A N 1
ATOM 1588 C CA . ALA A 1 196 ? -12.199 -2.962 -9.515 1.00 83.88 196 ALA A CA 1
ATOM 1589 C C . ALA A 1 196 ? -12.625 -4.228 -8.744 1.00 83.88 196 ALA A C 1
ATOM 1591 O O . ALA A 1 196 ? -13.710 -4.755 -8.966 1.00 83.88 196 ALA A O 1
ATOM 1592 N N . ARG A 1 197 ? -11.739 -4.754 -7.888 1.00 87.25 197 ARG A N 1
ATOM 1593 C CA . ARG A 1 197 ? -12.030 -5.927 -7.064 1.00 87.25 197 ARG A CA 1
ATOM 1594 C C . ARG A 1 197 ? -12.923 -5.528 -5.901 1.00 87.25 197 ARG A C 1
ATOM 1596 O O . ARG A 1 197 ? -12.506 -4.735 -5.058 1.00 87.25 197 ARG A O 1
ATOM 1603 N N . GLU A 1 198 ? -14.106 -6.116 -5.873 1.00 94.12 198 GLU A N 1
ATOM 1604 C CA . GLU A 1 198 ? -15.068 -5.954 -4.793 1.00 94.12 198 GLU A CA 1
ATOM 1605 C C . GLU A 1 198 ? -14.641 -6.750 -3.559 1.00 94.12 198 GLU A C 1
ATOM 1607 O O . GLU A 1 198 ? -14.027 -7.815 -3.681 1.00 94.12 198 GLU A O 1
ATOM 1612 N N . ARG A 1 199 ? -14.942 -6.212 -2.377 1.00 95.12 199 ARG A N 1
ATOM 1613 C CA . ARG A 1 199 ? -14.798 -6.911 -1.095 1.00 95.12 199 ARG A CA 1
ATOM 1614 C C . ARG A 1 199 ? -15.690 -6.276 -0.040 1.00 95.12 199 ARG A C 1
ATOM 1616 O O . ARG A 1 199 ? -16.072 -5.116 -0.172 1.00 95.12 199 ARG A O 1
ATOM 1623 N N . VAL A 1 200 ? -15.960 -7.027 1.016 1.00 95.94 200 VAL A N 1
ATOM 1624 C CA . VAL A 1 200 ? -16.763 -6.575 2.150 1.00 95.94 200 VAL A CA 1
ATOM 1625 C C . VAL A 1 200 ? -15.903 -6.633 3.401 1.00 95.94 200 VAL A C 1
ATOM 1627 O O . VAL A 1 200 ? -15.166 -7.597 3.587 1.00 95.94 200 VAL A O 1
ATOM 1630 N N . ILE A 1 201 ? -15.989 -5.598 4.228 1.00 96.75 201 ILE A N 1
ATOM 1631 C CA . ILE A 1 201 ? -15.356 -5.549 5.547 1.00 96.75 201 ILE A CA 1
ATOM 1632 C C . ILE A 1 201 ? -16.470 -5.338 6.569 1.00 96.75 201 ILE A C 1
ATOM 1634 O O . ILE A 1 201 ? -17.306 -4.450 6.397 1.00 96.75 201 ILE A O 1
ATOM 1638 N N . GLU A 1 202 ? -16.525 -6.169 7.602 1.00 96.69 202 GLU A N 1
ATOM 1639 C CA . GLU A 1 202 ? -17.506 -5.997 8.675 1.00 96.69 202 GLU A CA 1
ATOM 1640 C C . GLU A 1 202 ? -17.089 -4.847 9.596 1.00 96.69 202 GLU A C 1
ATOM 1642 O O . GLU A 1 202 ? -15.906 -4.683 9.897 1.00 96.69 202 GLU A O 1
ATOM 1647 N N . ILE A 1 203 ? -18.063 -4.043 10.029 1.00 97.94 203 ILE A N 1
ATOM 1648 C CA . ILE A 1 203 ? -17.848 -3.014 11.045 1.00 97.94 203 ILE A CA 1
ATOM 1649 C C . ILE A 1 203 ? -17.984 -3.681 12.412 1.00 97.94 203 ILE A C 1
ATOM 1651 O O . ILE A 1 203 ? -19.061 -4.156 12.775 1.00 97.94 203 ILE A O 1
ATOM 1655 N N . ARG A 1 204 ? -16.879 -3.731 13.148 1.00 94.88 204 ARG A N 1
ATOM 1656 C CA . ARG A 1 204 ? -16.710 -4.535 14.363 1.00 94.88 204 ARG A CA 1
ATOM 1657 C C . ARG A 1 204 ? -16.730 -3.700 15.632 1.00 94.88 204 ARG A C 1
ATOM 1659 O O . ARG A 1 204 ? -17.159 -4.201 16.665 1.00 94.88 204 ARG A O 1
ATOM 1666 N N . THR A 1 205 ? -16.285 -2.449 15.554 1.00 96.06 205 THR A N 1
ATOM 1667 C CA . THR A 1 205 ? -16.122 -1.574 16.721 1.00 96.06 205 THR A CA 1
ATOM 1668 C C . THR A 1 205 ? -16.975 -0.312 16.612 1.00 96.06 205 THR A C 1
ATOM 1670 O O . THR A 1 205 ? -17.454 0.046 15.530 1.00 96.06 205 THR A O 1
ATOM 1673 N N . GLU A 1 206 ? -17.204 0.360 17.742 1.00 97.19 206 GLU A N 1
ATOM 1674 C CA . GLU A 1 206 ? -17.903 1.650 17.745 1.00 97.19 206 GLU A CA 1
ATOM 1675 C C . GLU A 1 206 ? -17.010 2.756 17.168 1.00 97.19 206 GLU A C 1
ATOM 1677 O O . GLU A 1 206 ? -17.505 3.614 16.446 1.00 97.19 206 GLU A O 1
ATOM 1682 N N . GLU A 1 207 ? -15.694 2.670 17.362 1.00 97.19 207 GLU A N 1
ATOM 1683 C CA . GLU A 1 207 ? -14.697 3.587 16.801 1.00 97.19 207 GLU A CA 1
ATOM 1684 C C . GLU A 1 207 ? -14.723 3.565 15.263 1.00 97.19 207 GLU A C 1
ATOM 1686 O O . GLU A 1 207 ? -14.700 4.610 14.613 1.00 97.19 207 GLU A O 1
ATOM 1691 N N . GLN A 1 208 ? -14.879 2.383 14.655 1.00 98.44 208 GLN A N 1
ATOM 1692 C CA . GLN A 1 208 ? -15.058 2.245 13.207 1.00 98.44 208 GLN A CA 1
ATOM 1693 C C . GLN A 1 208 ? -16.351 2.910 12.712 1.00 98.44 208 GLN A C 1
ATOM 1695 O O . GLN A 1 208 ? -16.366 3.510 11.633 1.00 98.44 208 GLN A O 1
ATOM 1700 N N . LYS A 1 209 ? -17.447 2.811 13.478 1.00 98.44 209 LYS A N 1
ATOM 1701 C CA . LYS A 1 209 ? -18.716 3.485 13.147 1.00 98.44 209 LYS A CA 1
ATOM 1702 C C . LYS A 1 209 ? -18.583 4.998 13.277 1.00 98.44 209 LYS A C 1
ATOM 1704 O O . LYS A 1 209 ? -19.039 5.716 12.389 1.00 98.44 209 LYS A O 1
ATOM 1709 N N . GLU A 1 210 ? -17.950 5.473 14.346 1.00 98.62 210 GLU A N 1
ATOM 1710 C CA . GLU A 1 210 ? -17.701 6.895 14.584 1.00 98.62 210 GLU A CA 1
ATOM 1711 C C . GLU A 1 210 ? -16.833 7.492 13.474 1.00 98.62 210 GLU A C 1
ATOM 1713 O O . GLU A 1 210 ? -17.203 8.509 12.890 1.00 98.62 210 GLU A O 1
ATOM 1718 N N . LEU A 1 211 ? -15.754 6.809 13.081 1.00 98.81 211 LEU A N 1
ATOM 1719 C CA . LEU A 1 211 ? -14.912 7.222 11.961 1.00 98.81 211 LEU A CA 1
ATOM 1720 C C . LEU A 1 211 ? -15.715 7.363 10.660 1.00 98.81 211 LEU A C 1
ATOM 1722 O O . LEU A 1 211 ? -15.590 8.368 9.961 1.00 98.81 211 LEU A O 1
ATOM 1726 N N . LEU A 1 212 ? -16.567 6.389 10.330 1.00 98.81 212 LEU A N 1
ATOM 1727 C CA . LEU A 1 212 ? -17.431 6.476 9.148 1.00 98.81 212 LEU A CA 1
ATOM 1728 C C . LEU A 1 212 ? -18.441 7.629 9.253 1.00 98.81 212 LEU A C 1
ATOM 1730 O O . LEU A 1 212 ? -18.687 8.306 8.254 1.00 98.81 212 LEU A O 1
ATOM 1734 N N . SER A 1 213 ? -18.982 7.904 10.443 1.00 98.69 213 SER A N 1
ATOM 1735 C CA . SER A 1 213 ? -19.837 9.076 10.678 1.00 98.69 213 SER A CA 1
ATOM 1736 C C . SER A 1 213 ? -19.075 10.383 10.442 1.00 98.69 213 SER A C 1
ATOM 1738 O O . SER A 1 213 ? -19.562 11.250 9.721 1.00 98.69 213 SER A O 1
ATOM 1740 N N . ASN A 1 214 ? -17.847 10.496 10.953 1.00 98.75 214 ASN A N 1
ATOM 1741 C CA . ASN A 1 214 ? -16.992 11.670 10.764 1.00 98.75 214 ASN A CA 1
ATOM 1742 C C . ASN A 1 214 ? -16.646 11.886 9.283 1.00 98.75 214 ASN A C 1
ATOM 1744 O O . ASN A 1 214 ? -16.695 13.011 8.783 1.00 98.75 214 ASN A O 1
ATOM 1748 N N . VAL A 1 215 ? -16.362 10.804 8.547 1.00 98.81 215 VAL A N 1
ATOM 1749 C CA . VAL A 1 215 ? -16.164 10.853 7.091 1.00 98.81 215 VAL A CA 1
ATOM 1750 C C . VAL A 1 215 ? -17.425 11.355 6.393 1.00 98.81 215 VAL A C 1
ATOM 1752 O O . VAL A 1 215 ? -17.331 12.242 5.545 1.00 98.81 215 VAL A O 1
ATOM 1755 N N . LYS A 1 216 ? -18.602 10.823 6.740 1.00 98.62 216 LYS A N 1
ATOM 1756 C CA . LYS A 1 216 ? -19.875 11.260 6.155 1.00 98.62 216 LYS A CA 1
ATOM 1757 C C . LYS A 1 216 ? -20.098 12.758 6.378 1.00 98.62 216 LYS A C 1
ATOM 1759 O O . LYS A 1 216 ? -20.328 13.480 5.409 1.00 98.62 216 LYS A O 1
ATOM 1764 N N . ASP A 1 217 ? -19.975 13.221 7.617 1.00 98.56 217 ASP A N 1
ATOM 1765 C CA . ASP A 1 217 ? -20.210 14.619 7.985 1.00 98.56 217 ASP A CA 1
ATOM 1766 C C . ASP A 1 217 ? -19.235 15.562 7.262 1.00 98.56 217 ASP A C 1
ATOM 1768 O O . ASP A 1 217 ? -19.636 16.603 6.731 1.00 98.56 217 ASP A O 1
ATOM 1772 N N . PHE A 1 218 ? -17.957 15.180 7.165 1.00 98.50 218 PHE A N 1
ATOM 1773 C CA . PHE A 1 218 ? -16.964 15.929 6.396 1.00 98.50 218 PHE A CA 1
ATOM 1774 C C . PHE A 1 218 ? -17.359 16.045 4.916 1.00 98.50 218 PHE A C 1
ATOM 1776 O O . PHE A 1 218 ? -17.351 17.142 4.350 1.00 98.50 218 PHE A O 1
ATOM 1783 N N . LEU A 1 219 ? -17.750 14.936 4.281 1.00 97.62 219 LEU A N 1
ATOM 1784 C CA . LEU A 1 219 ? -18.127 14.914 2.865 1.00 97.62 219 LEU A CA 1
ATOM 1785 C C . LEU A 1 219 ? -19.387 15.741 2.578 1.00 97.62 219 LEU A C 1
ATOM 1787 O O . LEU A 1 219 ? -19.423 16.469 1.581 1.00 97.62 219 LEU A O 1
ATOM 1791 N N . GLU A 1 220 ? -20.386 15.699 3.463 1.00 97.00 220 GLU A N 1
ATOM 1792 C CA . GLU A 1 220 ? -21.591 16.532 3.366 1.00 97.00 220 GLU A CA 1
ATOM 1793 C C . GLU A 1 220 ? -21.260 18.025 3.483 1.00 97.00 220 GLU A C 1
ATOM 1795 O O . GLU A 1 220 ? -21.731 18.832 2.671 1.00 97.00 220 GLU A O 1
ATOM 1800 N N . ASN A 1 221 ? -20.402 18.394 4.440 1.00 96.75 221 ASN A N 1
ATOM 1801 C CA . ASN A 1 221 ? -19.964 19.775 4.645 1.00 96.75 221 ASN A CA 1
ATOM 1802 C C . ASN A 1 221 ? -19.177 20.314 3.442 1.00 96.75 221 ASN A C 1
ATOM 1804 O O . ASN A 1 221 ? -19.444 21.425 2.971 1.00 96.75 221 ASN A O 1
ATOM 1808 N N . GLN A 1 222 ? -18.265 19.506 2.896 1.00 94.94 222 GLN A N 1
ATOM 1809 C CA . GLN A 1 222 ? -17.469 19.856 1.716 1.00 94.94 222 GLN A CA 1
ATOM 1810 C C . GLN A 1 222 ? -18.243 19.736 0.396 1.00 94.94 222 GLN A C 1
ATOM 1812 O O . GLN A 1 222 ? -17.767 20.200 -0.641 1.00 94.94 222 GLN A O 1
ATOM 1817 N N . LYS A 1 223 ? -19.446 19.142 0.414 1.00 94.25 223 LYS A N 1
ATOM 1818 C CA . LYS A 1 223 ? -20.247 18.814 -0.779 1.00 94.25 223 LYS A CA 1
ATOM 1819 C C . LYS A 1 223 ? -19.450 18.000 -1.803 1.00 94.25 223 LYS A C 1
ATOM 1821 O O . LYS A 1 223 ? -19.567 18.224 -3.008 1.00 94.25 223 LYS A O 1
ATOM 1826 N N . SER A 1 224 ? -18.642 17.070 -1.304 1.00 94.12 224 SER A N 1
ATOM 1827 C CA . SER A 1 224 ? -17.789 16.187 -2.097 1.00 94.12 224 SER A CA 1
ATOM 1828 C C . SER A 1 224 ? -18.291 14.751 -2.015 1.00 94.12 224 SER A C 1
ATOM 1830 O O . SER A 1 224 ? -18.855 14.337 -1.007 1.00 94.12 224 SER A O 1
ATOM 1832 N N . VAL A 1 225 ? -18.058 13.961 -3.062 1.00 94.94 225 VAL A N 1
ATOM 1833 C CA . VAL A 1 225 ? -18.401 12.530 -3.061 1.00 94.94 225 VAL A CA 1
ATOM 1834 C C . VAL A 1 225 ? -17.353 11.686 -2.333 1.00 94.94 225 VAL A C 1
ATOM 1836 O O . VAL A 1 225 ? -17.677 10.600 -1.862 1.00 94.94 225 VAL A O 1
ATOM 1839 N N . ASN A 1 226 ? -16.110 12.165 -2.231 1.00 96.56 226 ASN A N 1
ATOM 1840 C CA . ASN A 1 226 ? -15.022 11.481 -1.525 1.00 96.56 226 ASN A CA 1
ATOM 1841 C C . ASN A 1 226 ? -13.963 12.453 -0.977 1.00 96.56 226 ASN A C 1
ATOM 1843 O O . ASN A 1 226 ? -13.976 13.651 -1.276 1.00 96.56 226 ASN A O 1
ATOM 1847 N N . LEU A 1 227 ? -13.025 11.930 -0.184 1.00 97.38 227 LEU A N 1
ATOM 1848 C CA . LEU A 1 227 ? -11.994 12.723 0.499 1.00 97.38 227 LEU A CA 1
ATOM 1849 C C . LEU A 1 227 ? -10.998 13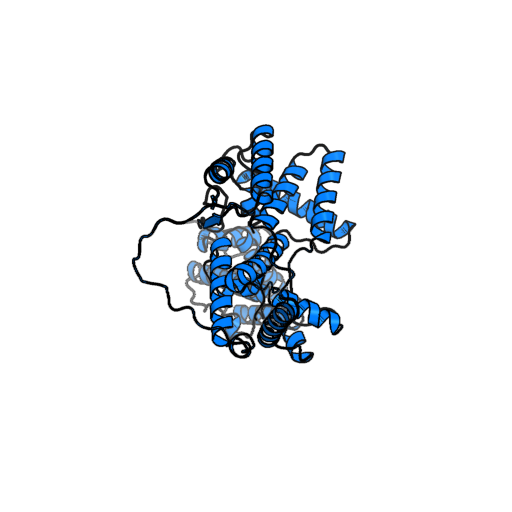.378 -0.473 1.00 97.38 227 LEU A C 1
ATOM 1851 O O . LEU A 1 227 ? -10.397 14.400 -0.157 1.00 97.38 227 LEU A O 1
ATOM 1855 N N . ALA A 1 228 ? -10.850 12.842 -1.687 1.00 96.06 228 ALA A N 1
ATOM 1856 C CA . ALA A 1 228 ? -10.022 13.452 -2.724 1.00 96.06 228 ALA A CA 1
ATOM 1857 C C . ALA A 1 228 ? -10.644 14.713 -3.357 1.00 96.06 228 ALA A C 1
ATOM 1859 O O . ALA A 1 228 ? -9.946 15.392 -4.113 1.00 96.06 228 ALA A O 1
ATOM 1860 N N . GLY A 1 229 ? -11.915 15.029 -3.076 1.00 93.69 229 GLY A N 1
ATOM 1861 C CA . GLY A 1 229 ? -12.594 16.222 -3.594 1.00 93.69 229 GLY A CA 1
ATOM 1862 C C . GLY A 1 229 ? -13.294 16.014 -4.941 1.00 93.69 229 GLY A C 1
ATOM 1863 O O . GLY A 1 229 ? -13.294 16.925 -5.766 1.00 93.69 229 GLY A O 1
ATOM 1864 N N . ALA A 1 230 ? -13.804 14.811 -5.223 1.00 89.31 230 ALA A N 1
ATOM 1865 C CA . ALA A 1 230 ? -14.494 14.520 -6.480 1.00 89.31 230 ALA A CA 1
ATOM 1866 C C . ALA A 1 230 ? -15.956 14.981 -6.497 1.00 89.31 230 ALA A C 1
ATOM 1868 O O . ALA A 1 230 ? -16.726 14.686 -5.586 1.00 89.31 230 ALA A O 1
ATOM 1869 N N . ASP A 1 231 ? -16.364 15.593 -7.615 1.00 85.88 231 ASP A N 1
ATOM 1870 C CA . ASP A 1 231 ? -17.759 15.988 -7.865 1.00 85.88 231 ASP A CA 1
ATOM 1871 C C . ASP A 1 231 ? -18.688 14.773 -8.061 1.00 85.88 231 ASP A C 1
ATOM 1873 O O . ASP A 1 231 ? -19.906 14.864 -7.918 1.00 85.88 231 ASP A O 1
ATOM 1877 N N . ASN A 1 232 ? -18.132 13.633 -8.486 1.00 86.44 232 ASN A N 1
ATOM 1878 C CA . ASN A 1 232 ? -18.843 12.366 -8.662 1.00 86.44 232 ASN A CA 1
ATOM 1879 C C . ASN A 1 232 ? -17.870 11.178 -8.682 1.00 86.44 232 ASN A C 1
ATOM 1881 O O . ASN A 1 232 ? -16.681 11.338 -8.944 1.00 86.44 232 ASN A O 1
ATOM 1885 N N . TRP A 1 233 ? -18.388 9.959 -8.512 1.00 73.88 233 TRP A N 1
ATOM 1886 C CA . TRP A 1 233 ? -17.578 8.734 -8.424 1.00 73.88 233 TRP A CA 1
ATOM 1887 C C . TRP A 1 233 ? -16.744 8.407 -9.679 1.00 73.88 233 TRP A C 1
ATOM 1889 O O . TRP A 1 233 ? -15.761 7.665 -9.596 1.00 73.88 233 TRP A O 1
ATOM 1899 N N . LYS A 1 234 ? -17.112 8.940 -10.857 1.00 79.81 234 LYS A N 1
ATOM 1900 C CA . LYS A 1 234 ? -16.346 8.759 -12.105 1.00 79.81 234 LYS A CA 1
ATOM 1901 C C . LYS A 1 234 ? -15.213 9.769 -12.247 1.00 79.81 234 LYS A C 1
ATOM 1903 O O . LYS A 1 234 ? -14.345 9.562 -13.101 1.00 79.81 234 LYS A O 1
ATOM 1908 N N . ASP A 1 235 ? -15.227 10.851 -11.471 1.00 82.19 235 ASP A N 1
ATOM 1909 C CA . ASP A 1 235 ? -14.202 11.879 -11.542 1.00 82.19 235 ASP A CA 1
ATOM 1910 C C . ASP A 1 235 ? -12.943 11.446 -10.789 1.00 82.19 235 ASP A C 1
ATOM 1912 O O . ASP A 1 235 ? -12.792 11.606 -9.583 1.00 82.19 235 ASP A O 1
ATOM 1916 N N . TYR A 1 236 ? -12.016 10.876 -11.550 1.00 78.06 236 TYR A N 1
ATOM 1917 C CA . TYR A 1 236 ? -10.699 10.481 -11.066 1.00 78.06 236 TYR A CA 1
ATOM 1918 C C . TYR A 1 236 ? -9.678 11.620 -11.085 1.00 78.06 236 TYR A C 1
ATOM 1920 O O . TYR A 1 236 ? -8.542 11.407 -10.668 1.00 78.06 236 TYR A O 1
ATOM 1928 N N . ASN A 1 237 ? -10.005 12.805 -11.602 1.00 83.19 237 ASN A N 1
ATOM 1929 C CA . ASN A 1 237 ? -9.010 13.872 -11.717 1.00 83.19 237 ASN A CA 1
ATOM 1930 C C . ASN A 1 237 ? -8.454 14.333 -10.353 1.00 83.19 237 ASN A C 1
ATOM 1932 O O . ASN A 1 237 ? -7.234 14.523 -10.260 1.00 83.19 237 ASN A O 1
ATOM 1936 N N . PRO A 1 238 ? -9.265 14.447 -9.281 1.00 87.44 238 PRO A N 1
ATOM 1937 C CA . PRO A 1 238 ? -8.784 14.972 -8.005 1.00 87.44 238 PRO A CA 1
ATOM 1938 C C . PRO A 1 238 ? -7.764 14.072 -7.304 1.00 87.44 238 PRO A C 1
ATOM 1940 O O . PRO A 1 238 ? -6.861 14.585 -6.642 1.00 87.44 238 PRO A O 1
ATOM 1943 N N . ILE A 1 239 ? -7.803 12.746 -7.514 1.00 89.38 239 ILE A N 1
ATOM 1944 C CA . ILE A 1 239 ? -6.902 11.817 -6.810 1.00 89.38 239 ILE A CA 1
ATOM 1945 C C . ILE A 1 239 ? -5.424 12.089 -7.089 1.00 89.38 239 ILE A C 1
ATOM 1947 O O . ILE A 1 239 ? -4.594 11.891 -6.210 1.00 89.38 239 ILE A O 1
ATOM 1951 N N . ALA A 1 240 ? -5.066 12.568 -8.284 1.00 88.25 240 ALA A N 1
ATOM 1952 C CA . ALA A 1 240 ? -3.676 12.887 -8.599 1.00 88.25 240 ALA A CA 1
ATOM 1953 C C . ALA A 1 240 ? -3.191 14.109 -7.802 1.00 88.25 240 ALA A C 1
ATOM 1955 O O . ALA A 1 240 ? -2.072 14.105 -7.285 1.00 88.25 240 ALA A O 1
ATOM 1956 N N . SER A 1 241 ? -4.045 15.127 -7.668 1.00 92.69 241 SER A N 1
ATOM 1957 C CA . SER A 1 241 ? -3.759 16.331 -6.883 1.00 92.69 241 SER A CA 1
ATOM 1958 C C . SER A 1 241 ? -3.695 16.003 -5.393 1.00 92.69 241 SER A C 1
ATOM 1960 O O . SER A 1 241 ? -2.699 16.309 -4.739 1.00 92.69 241 SER A O 1
ATOM 1962 N N . PHE A 1 242 ? -4.696 15.280 -4.881 1.00 96.62 242 PHE A N 1
ATOM 1963 C CA . PHE A 1 242 ? -4.752 14.864 -3.482 1.00 96.62 242 PHE A CA 1
ATOM 1964 C C . PHE A 1 242 ? -3.580 13.953 -3.107 1.00 96.62 242 PHE A C 1
ATOM 1966 O O . PHE A 1 242 ? -2.933 14.155 -2.085 1.00 96.62 242 PHE A O 1
ATOM 1973 N N . ARG A 1 243 ? -3.213 13.008 -3.982 1.00 95.50 243 ARG A N 1
ATOM 1974 C CA . ARG A 1 243 ? -2.024 12.173 -3.786 1.00 95.50 243 ARG A CA 1
ATOM 1975 C C . ARG A 1 243 ? -0.741 12.997 -3.734 1.00 95.50 243 ARG A C 1
ATOM 1977 O O . ARG A 1 243 ? 0.102 12.732 -2.888 1.00 95.50 243 ARG A O 1
ATOM 1984 N N . SER A 1 244 ? -0.597 13.985 -4.616 1.00 95.19 244 SER A N 1
ATOM 1985 C CA . SER A 1 244 ? 0.583 14.861 -4.624 1.00 95.19 244 SER A CA 1
ATOM 1986 C C . SER A 1 244 ? 0.670 15.690 -3.341 1.00 95.19 244 SER A C 1
ATOM 1988 O O . SER A 1 244 ? 1.750 15.825 -2.773 1.00 95.19 244 SER A O 1
ATOM 1990 N N . PHE A 1 245 ? -0.469 16.197 -2.860 1.00 98.12 245 PHE A N 1
ATOM 1991 C CA . PHE A 1 245 ? -0.582 16.883 -1.573 1.00 98.12 245 PHE A CA 1
ATOM 1992 C C . PHE A 1 245 ? -0.188 15.966 -0.406 1.00 98.12 245 PHE A C 1
ATOM 1994 O O . PHE A 1 245 ? 0.647 16.336 0.416 1.00 98.12 245 PHE A O 1
ATOM 2001 N N . ALA A 1 246 ? -0.725 14.748 -0.364 1.00 98.25 246 ALA A N 1
ATOM 2002 C CA . ALA A 1 246 ? -0.428 13.779 0.683 1.00 98.25 246 ALA A CA 1
ATOM 2003 C C . ALA A 1 246 ? 1.048 13.352 0.682 1.00 98.25 246 ALA A C 1
ATOM 2005 O O . ALA A 1 246 ? 1.692 13.335 1.727 1.00 98.25 246 ALA A O 1
ATOM 2006 N N . ASP A 1 247 ? 1.620 13.064 -0.491 1.00 97.31 247 ASP A N 1
ATOM 2007 C CA . ASP A 1 247 ? 3.029 12.683 -0.617 1.00 97.31 247 ASP A CA 1
ATOM 2008 C C . ASP A 1 247 ? 3.980 13.834 -0.245 1.00 97.31 247 ASP A C 1
ATOM 2010 O O . ASP A 1 247 ? 5.068 13.560 0.267 1.00 97.31 247 ASP A O 1
ATOM 2014 N N . TYR A 1 248 ? 3.599 15.094 -0.494 1.00 97.94 248 TYR A N 1
ATOM 2015 C CA . TYR A 1 248 ? 4.353 16.272 -0.053 1.00 97.94 248 TYR A CA 1
ATOM 2016 C C . TYR A 1 248 ? 4.359 16.387 1.475 1.00 97.94 248 TYR A C 1
ATOM 2018 O O . TYR A 1 248 ? 5.430 16.399 2.076 1.00 97.94 248 TYR A O 1
ATOM 2026 N N . ASN A 1 249 ? 3.181 16.376 2.101 1.00 98.31 249 ASN A N 1
ATOM 2027 C CA . ASN A 1 249 ? 3.050 16.517 3.553 1.00 98.31 249 ASN A CA 1
ATOM 2028 C C . ASN A 1 249 ? 3.685 15.347 4.312 1.00 98.31 249 ASN A C 1
ATOM 2030 O O . ASN A 1 249 ? 4.352 15.551 5.318 1.00 98.31 249 ASN A O 1
ATOM 2034 N N . ARG A 1 250 ? 3.583 14.125 3.781 1.00 98.25 250 ARG A N 1
ATOM 2035 C CA . ARG A 1 250 ? 4.312 12.964 4.303 1.00 98.25 250 ARG A CA 1
ATOM 2036 C C . ARG A 1 250 ? 5.829 13.166 4.283 1.00 98.25 250 ARG A C 1
ATOM 2038 O O . ARG A 1 250 ? 6.515 12.809 5.234 1.00 98.25 250 ARG A O 1
ATOM 2045 N N . GLN A 1 251 ? 6.373 13.675 3.175 1.00 97.38 251 GLN A N 1
ATOM 2046 C CA . GLN A 1 251 ? 7.814 13.930 3.064 1.00 97.38 251 GLN A CA 1
ATOM 2047 C C . GLN A 1 251 ? 8.257 15.013 4.041 1.00 97.38 251 GLN A C 1
ATOM 2049 O O . GLN A 1 251 ? 9.299 14.865 4.673 1.00 97.38 251 GLN A O 1
ATOM 2054 N N . GLU A 1 252 ? 7.462 16.070 4.176 1.00 97.81 252 GLU A N 1
ATOM 2055 C CA . GLU A 1 252 ? 7.722 17.146 5.121 1.00 97.81 252 GLU A CA 1
ATOM 2056 C C . GLU A 1 252 ? 7.681 16.659 6.574 1.00 97.81 252 GLU A C 1
ATOM 2058 O O . GLU A 1 252 ? 8.598 16.963 7.336 1.00 97.81 252 GLU A O 1
ATOM 2063 N N . PHE A 1 253 ? 6.689 15.843 6.937 1.00 98.31 253 PHE A N 1
ATOM 2064 C CA . PHE A 1 253 ? 6.615 15.186 8.240 1.00 98.31 253 PHE A CA 1
ATOM 2065 C C . PHE A 1 253 ? 7.869 14.343 8.511 1.00 98.31 253 PHE A C 1
ATOM 2067 O O . PHE A 1 253 ? 8.580 14.587 9.483 1.00 98.31 253 PHE A O 1
ATOM 2074 N N . ASN A 1 254 ? 8.218 13.427 7.603 1.00 97.31 254 ASN A N 1
ATOM 2075 C CA . ASN A 1 254 ? 9.395 12.567 7.771 1.00 97.31 254 ASN A CA 1
ATOM 2076 C C . ASN A 1 254 ? 10.694 13.370 7.935 1.00 97.31 254 ASN A C 1
ATOM 2078 O O . ASN A 1 254 ? 11.555 13.002 8.727 1.00 97.31 254 ASN A O 1
ATOM 2082 N N . GLN A 1 255 ? 10.848 14.481 7.210 1.00 96.38 255 GLN A N 1
ATOM 2083 C CA . GLN A 1 255 ? 12.018 15.355 7.343 1.00 96.38 255 GLN A CA 1
ATOM 2084 C C . GLN A 1 255 ? 12.033 16.115 8.672 1.00 96.38 255 GLN A C 1
ATOM 2086 O O . GLN A 1 255 ? 13.091 16.255 9.282 1.00 96.38 255 GLN A O 1
ATOM 2091 N N . THR A 1 256 ? 10.874 16.609 9.108 1.00 95.31 256 THR A N 1
ATOM 2092 C CA . THR A 1 256 ? 10.740 17.452 10.304 1.00 95.31 256 THR A CA 1
ATOM 2093 C C . THR A 1 256 ? 10.929 16.642 11.582 1.00 95.31 256 THR A C 1
ATOM 2095 O O . THR A 1 256 ? 11.665 17.068 12.470 1.00 95.31 256 THR A O 1
ATOM 2098 N N . TYR A 1 257 ? 10.312 15.463 11.652 1.00 93.31 257 TYR A N 1
ATOM 2099 C CA . TYR A 1 257 ? 10.310 14.610 12.843 1.00 93.31 257 TYR A CA 1
ATOM 2100 C C . TYR A 1 257 ? 11.375 13.506 12.795 1.00 93.31 257 TYR A C 1
ATOM 2102 O O . TYR A 1 257 ? 11.543 12.786 13.768 1.00 93.31 257 TYR A O 1
ATOM 2110 N N . GLN A 1 258 ? 12.134 13.401 11.694 1.00 92.81 258 GLN A N 1
ATOM 2111 C CA . GLN A 1 258 ? 13.116 12.328 11.457 1.00 92.81 258 GLN A CA 1
ATOM 2112 C C . GLN A 1 258 ? 12.489 10.922 11.509 1.00 92.81 258 GLN A C 1
ATOM 2114 O O . GLN A 1 258 ? 13.134 9.947 11.884 1.00 92.81 258 GLN A O 1
ATOM 2119 N N . GLU A 1 259 ? 11.231 10.833 11.082 1.00 92.00 259 GLU A N 1
ATOM 2120 C CA . GLU A 1 259 ? 10.405 9.627 11.076 1.00 92.00 259 GLU A CA 1
ATOM 2121 C C . GLU A 1 259 ? 10.408 8.930 9.705 1.00 92.00 259 GLU A C 1
ATOM 2123 O O . GLU A 1 259 ? 10.757 9.514 8.672 1.00 92.00 259 GLU A O 1
ATOM 2128 N N . GLN A 1 260 ? 9.957 7.673 9.669 1.00 89.56 260 GLN A N 1
ATOM 2129 C CA . GLN A 1 260 ? 9.778 6.901 8.431 1.00 89.56 260 GLN A CA 1
ATOM 2130 C C . GLN A 1 260 ? 8.310 6.552 8.154 1.00 89.56 260 GLN A C 1
ATOM 2132 O O . GLN A 1 260 ? 7.962 5.406 7.875 1.00 89.56 260 GLN A O 1
ATOM 2137 N N . TYR A 1 261 ? 7.426 7.550 8.147 1.00 96.19 261 TYR A N 1
ATOM 2138 C CA . TYR A 1 261 ? 6.010 7.329 7.864 1.00 96.19 261 TYR A CA 1
ATOM 2139 C C . TYR A 1 261 ? 5.749 6.951 6.394 1.00 96.19 261 TYR A C 1
ATOM 2141 O O . TYR A 1 261 ? 6.243 7.580 5.437 1.00 96.19 261 TYR A O 1
ATOM 2149 N N . ASN A 1 262 ? 4.889 5.948 6.200 1.00 95.25 262 ASN A N 1
ATOM 2150 C CA . ASN A 1 262 ? 4.318 5.565 4.914 1.00 95.25 262 ASN A CA 1
ATOM 2151 C C . ASN A 1 262 ? 2.843 5.181 5.070 1.00 95.25 262 ASN A C 1
ATOM 2153 O O . ASN A 1 262 ? 2.516 4.331 5.886 1.00 95.25 262 ASN A O 1
ATOM 2157 N N . PHE A 1 263 ? 1.980 5.702 4.195 1.00 97.25 263 PHE A N 1
ATOM 2158 C CA . PHE A 1 263 ? 0.550 5.379 4.182 1.00 97.25 263 PHE A CA 1
ATOM 2159 C C . PHE A 1 263 ? 0.255 3.873 4.144 1.00 97.25 263 PHE A C 1
ATOM 2161 O O . PHE A 1 263 ? -0.649 3.398 4.819 1.00 97.25 263 PHE A O 1
ATOM 2168 N N . HIS A 1 264 ? 1.021 3.091 3.371 1.00 95.44 264 HIS A N 1
ATOM 2169 C CA . HIS A 1 264 ? 0.783 1.648 3.309 1.00 95.44 264 HIS A CA 1
ATOM 2170 C C . HIS A 1 264 ? 1.078 0.949 4.639 1.00 95.44 264 HIS A C 1
ATOM 2172 O O . HIS A 1 264 ? 0.529 -0.124 4.868 1.00 95.44 264 HIS A O 1
ATOM 2178 N N . GLY A 1 265 ? 1.900 1.548 5.504 1.00 97.12 265 GLY A N 1
ATOM 2179 C CA . GLY A 1 265 ? 2.217 1.006 6.817 1.00 97.12 265 GLY A CA 1
ATOM 2180 C C . GLY A 1 265 ? 1.031 1.008 7.784 1.00 97.12 265 GLY A C 1
ATOM 2181 O O . GLY A 1 265 ? 0.935 0.091 8.588 1.00 97.12 265 GLY A O 1
ATOM 2182 N N . GLU A 1 266 ? 0.055 1.909 7.639 1.00 98.31 266 GLU A N 1
ATOM 2183 C CA . GLU A 1 266 ? -1.208 1.837 8.406 1.00 98.31 266 GLU A CA 1
ATOM 2184 C C . GLU A 1 266 ? -1.976 0.549 8.095 1.00 98.31 266 GLU A C 1
ATOM 2186 O O . GLU A 1 266 ? -2.517 -0.124 8.963 1.00 98.31 266 GLU A O 1
ATOM 2191 N N . ARG A 1 267 ? -1.941 0.132 6.829 1.00 97.50 267 ARG A N 1
ATOM 2192 C CA . ARG A 1 267 ? -2.544 -1.127 6.396 1.00 97.50 267 ARG A CA 1
ATOM 2193 C C . ARG A 1 267 ? -1.746 -2.358 6.844 1.00 97.50 267 ARG A C 1
ATOM 2195 O O . ARG A 1 267 ? -2.331 -3.430 6.977 1.00 97.50 267 ARG A O 1
ATOM 2202 N N . HIS A 1 268 ? -0.431 -2.233 7.044 1.00 97.44 268 HIS A N 1
ATOM 2203 C CA . HIS A 1 268 ? 0.360 -3.277 7.709 1.00 97.44 268 HIS A CA 1
ATOM 2204 C C . HIS A 1 268 ? -0.026 -3.392 9.183 1.00 97.44 268 HIS A C 1
ATOM 2206 O O . HIS A 1 268 ? -0.279 -4.506 9.629 1.00 97.44 268 HIS A O 1
ATOM 2212 N N . PHE A 1 269 ? -0.150 -2.258 9.881 1.00 98.06 269 PHE A N 1
ATOM 2213 C CA . PHE A 1 269 ? -0.624 -2.204 11.262 1.00 98.06 269 PHE A CA 1
ATOM 2214 C C . PHE A 1 269 ? -1.988 -2.893 11.402 1.00 98.06 269 PHE A C 1
ATOM 2216 O O . PHE A 1 269 ? -2.111 -3.849 12.160 1.00 98.06 269 PHE A O 1
ATOM 2223 N N . TRP A 1 270 ? -2.969 -2.510 10.577 1.00 98.19 270 TRP A N 1
ATOM 2224 C CA . TRP A 1 270 ? -4.296 -3.133 10.579 1.00 98.19 270 TRP A CA 1
ATOM 2225 C C . TRP A 1 270 ? -4.243 -4.656 10.410 1.00 98.19 270 TRP A C 1
ATOM 2227 O O . TRP A 1 270 ? -4.910 -5.388 11.132 1.00 98.19 270 TRP A O 1
ATOM 2237 N N . ALA A 1 271 ? -3.447 -5.156 9.458 1.00 98.12 271 ALA A N 1
ATOM 2238 C CA . ALA A 1 271 ? -3.373 -6.590 9.192 1.00 98.12 271 ALA A CA 1
ATOM 2239 C C . ALA A 1 271 ? -2.775 -7.358 10.379 1.00 98.12 271 ALA A C 1
ATOM 2241 O O . ALA A 1 271 ? -3.231 -8.456 10.685 1.00 98.12 271 ALA A O 1
ATOM 2242 N N . GLN A 1 272 ? -1.768 -6.779 11.034 1.00 98.00 272 GLN A N 1
ATOM 2243 C CA . GLN A 1 272 ? -1.120 -7.363 12.205 1.00 98.00 272 GLN A CA 1
ATOM 2244 C C . GLN A 1 272 ? -2.063 -7.364 13.413 1.00 98.00 272 GLN A C 1
ATOM 2246 O O . GLN A 1 272 ? -2.220 -8.405 14.040 1.00 98.00 272 GLN A O 1
ATOM 2251 N N . GLU A 1 273 ? -2.776 -6.265 13.673 1.00 97.56 273 GLU A N 1
ATOM 2252 C CA . GLU A 1 273 ? -3.790 -6.218 14.735 1.00 97.56 273 GLU A CA 1
ATOM 2253 C C . GLU A 1 273 ? -4.957 -7.172 14.466 1.00 97.56 273 GLU A C 1
ATOM 2255 O O . GLU A 1 273 ? -5.400 -7.879 15.374 1.00 97.56 273 GLU A O 1
ATOM 2260 N N . ARG A 1 274 ? -5.431 -7.254 13.214 1.00 97.56 274 ARG A N 1
ATOM 2261 C CA . ARG A 1 274 ? -6.500 -8.187 12.832 1.00 97.56 274 ARG A CA 1
ATOM 2262 C C . ARG A 1 274 ? -6.062 -9.640 12.998 1.00 97.56 274 ARG A C 1
ATOM 2264 O O . ARG A 1 274 ? -6.879 -10.461 13.398 1.00 97.56 274 ARG A O 1
ATOM 2271 N N . TYR A 1 275 ? -4.793 -9.956 12.735 1.00 97.94 275 TYR A N 1
ATOM 2272 C CA . TYR A 1 275 ? -4.230 -11.280 13.011 1.00 97.94 275 TYR A CA 1
ATOM 2273 C C . TYR A 1 275 ? -4.300 -11.613 14.502 1.00 97.94 275 TYR A C 1
ATOM 2275 O O . TYR A 1 275 ? -4.830 -12.664 14.856 1.00 97.94 275 TYR A O 1
ATOM 2283 N N . SER A 1 276 ? -3.850 -10.699 15.364 1.00 96.81 276 SER A N 1
ATOM 2284 C CA . SER A 1 276 ? -3.894 -10.881 16.817 1.00 96.81 276 SER A CA 1
ATOM 2285 C C . SER A 1 276 ? -5.326 -11.061 17.336 1.00 96.81 276 SER A C 1
ATOM 2287 O O . SER A 1 276 ? -5.581 -11.963 18.131 1.00 96.81 276 SER A O 1
ATOM 2289 N N . GLN A 1 277 ? -6.274 -10.250 16.848 1.00 96.44 277 GLN A N 1
ATOM 2290 C CA . GLN A 1 277 ? -7.702 -10.359 17.185 1.00 96.44 277 GLN A CA 1
ATOM 2291 C C . GLN A 1 277 ? -8.293 -11.703 16.758 1.00 96.44 277 GLN A C 1
ATOM 2293 O O . GLN A 1 277 ? -8.959 -12.364 17.542 1.00 96.44 277 GLN A O 1
ATOM 2298 N N . LEU A 1 278 ? -8.040 -12.129 15.521 1.00 96.44 278 LEU A N 1
ATOM 2299 C CA . LEU A 1 278 ? -8.567 -13.391 15.012 1.00 96.44 278 LEU A CA 1
ATOM 2300 C C . LEU A 1 278 ? -7.990 -14.607 15.733 1.00 96.44 278 LEU A C 1
ATOM 2302 O O . LEU A 1 278 ? -8.683 -15.613 15.895 1.00 96.44 278 LEU A O 1
ATOM 2306 N N . TRP A 1 279 ? -6.733 -14.522 16.167 1.00 95.06 279 TRP A N 1
ATOM 2307 C CA . TRP A 1 279 ? -6.137 -15.561 16.996 1.00 95.06 279 TRP A CA 1
ATOM 2308 C C . TRP A 1 279 ? -6.828 -15.642 18.358 1.00 95.06 279 TRP A C 1
ATOM 2310 O O . TRP A 1 279 ? -7.214 -16.728 18.787 1.00 95.06 279 TRP A O 1
ATOM 2320 N N . GLU A 1 280 ? -7.074 -14.493 18.985 1.00 94.12 280 GLU A N 1
ATOM 2321 C CA . GLU A 1 280 ? -7.816 -14.387 20.242 1.00 94.12 280 GLU A CA 1
ATOM 2322 C C . GLU A 1 280 ? -9.249 -14.923 20.107 1.00 94.12 280 GLU A C 1
ATOM 2324 O O . GLU A 1 280 ? -9.680 -15.732 20.922 1.00 94.12 280 GLU A O 1
ATOM 2329 N N . GLU A 1 281 ? -9.957 -14.576 19.030 1.00 92.00 281 GLU A N 1
ATOM 2330 C CA . GLU A 1 281 ? -11.311 -15.066 18.740 1.00 92.00 281 GLU A CA 1
ATOM 2331 C C . GLU A 1 281 ? -11.364 -16.596 18.557 1.00 92.00 281 GLU A C 1
ATOM 2333 O O . GLU A 1 281 ? -12.310 -17.243 19.012 1.00 92.00 281 GLU A O 1
ATOM 2338 N N . LYS A 1 282 ? -10.371 -17.190 17.879 1.00 91.00 282 LYS A N 1
ATOM 2339 C CA . LYS A 1 282 ? -10.360 -18.627 17.544 1.00 91.00 282 LYS A CA 1
ATOM 2340 C C . LYS A 1 282 ? -9.770 -19.512 18.641 1.00 91.00 282 LYS A C 1
ATOM 2342 O O . LYS A 1 282 ? -10.182 -20.663 18.767 1.00 91.00 282 LYS A O 1
ATOM 2347 N N . VAL A 1 283 ? -8.787 -19.009 19.386 1.00 89.19 283 VAL A N 1
ATOM 2348 C CA . VAL A 1 283 ? -7.965 -19.799 20.322 1.00 89.19 283 VAL A CA 1
ATOM 2349 C C . VAL A 1 283 ? -8.153 -19.352 21.775 1.00 89.19 283 VAL A C 1
ATOM 2351 O O . VAL A 1 283 ? -7.810 -20.100 22.687 1.00 89.19 283 VAL A O 1
ATOM 2354 N N . GLY A 1 284 ? -8.721 -18.166 22.012 1.00 87.88 284 GLY A N 1
ATOM 2355 C CA . GLY A 1 284 ? -8.890 -17.577 23.346 1.00 87.88 284 GLY A CA 1
ATOM 2356 C C . GLY A 1 284 ? -7.636 -16.890 23.889 1.00 87.88 284 GLY A C 1
ATOM 2357 O O . GLY A 1 284 ? -7.629 -16.448 25.031 1.00 87.88 284 GLY A O 1
ATOM 2358 N N . ILE A 1 285 ? -6.569 -16.809 23.091 1.00 87.75 285 ILE A N 1
ATOM 2359 C CA . ILE A 1 285 ? -5.279 -16.235 23.485 1.00 87.75 285 ILE A CA 1
ATOM 2360 C C . ILE A 1 285 ? -4.876 -15.221 22.431 1.00 87.75 285 ILE A C 1
ATOM 2362 O O . ILE A 1 285 ? -4.965 -15.504 21.242 1.00 87.75 285 ILE A O 1
ATOM 2366 N N . ARG A 1 286 ? -4.421 -14.044 22.843 1.00 92.44 286 ARG A N 1
ATOM 2367 C CA . ARG A 1 286 ? -3.904 -13.038 21.918 1.00 92.44 286 ARG A CA 1
ATOM 2368 C C . ARG A 1 286 ? -2.412 -13.272 21.699 1.00 92.44 286 ARG A C 1
ATOM 2370 O O . ARG A 1 286 ? -1.651 -13.266 22.659 1.00 92.44 286 ARG A O 1
ATOM 2377 N N . ILE A 1 287 ? -1.996 -13.444 20.448 1.00 93.38 287 ILE A N 1
ATOM 2378 C CA . ILE A 1 287 ? -0.576 -13.494 20.065 1.00 93.38 287 ILE A CA 1
ATOM 2379 C C . ILE A 1 287 ? -0.283 -12.418 19.032 1.00 93.38 287 ILE A C 1
ATOM 2381 O O . ILE A 1 287 ? -1.175 -11.997 18.297 1.00 93.38 287 ILE A O 1
ATOM 2385 N N . GLU A 1 288 ? 0.976 -12.015 18.927 1.00 93.62 288 GLU A N 1
ATOM 2386 C CA . GLU A 1 288 ? 1.406 -11.124 17.859 1.00 93.62 288 GLU A CA 1
ATOM 2387 C C . GLU A 1 288 ? 1.598 -11.867 16.527 1.00 93.62 288 GLU A C 1
ATOM 2389 O O . GLU A 1 288 ? 1.872 -13.069 16.476 1.00 93.62 288 GLU A O 1
ATOM 2394 N N . ALA A 1 289 ? 1.499 -11.131 15.417 1.00 95.50 289 ALA A N 1
ATOM 2395 C CA . ALA A 1 289 ? 1.872 -11.651 14.105 1.00 95.50 289 ALA A CA 1
ATOM 2396 C C . ALA A 1 289 ? 3.365 -12.049 14.071 1.00 95.50 289 ALA A C 1
ATOM 2398 O O . ALA A 1 289 ? 4.183 -11.360 14.688 1.00 95.50 289 ALA A O 1
ATOM 2399 N N . PRO A 1 290 ? 3.768 -13.069 13.283 1.00 94.94 290 PRO A N 1
ATOM 2400 C CA . PRO A 1 290 ? 5.156 -13.539 13.257 1.00 94.94 290 PRO A CA 1
ATOM 2401 C C . PRO A 1 290 ? 6.188 -12.439 13.041 1.00 94.94 290 PRO A C 1
ATOM 2403 O O . PRO A 1 290 ? 7.255 -12.444 13.647 1.00 94.94 290 PRO A O 1
ATOM 2406 N N . ILE A 1 291 ? 5.874 -11.464 12.186 1.00 94.50 291 ILE A N 1
ATOM 2407 C CA . ILE A 1 291 ? 6.800 -10.374 11.909 1.00 94.50 291 ILE A CA 1
ATOM 2408 C C . ILE A 1 291 ? 7.072 -9.484 13.123 1.00 94.50 291 ILE A C 1
ATOM 2410 O O . ILE A 1 291 ? 8.189 -8.990 13.256 1.00 94.50 291 ILE A O 1
ATOM 2414 N N . LYS A 1 292 ? 6.090 -9.289 14.008 1.00 94.19 292 LYS A N 1
ATOM 2415 C CA . LYS A 1 292 ? 6.264 -8.507 15.235 1.00 94.19 292 LYS A CA 1
ATOM 2416 C C . LYS A 1 292 ? 7.167 -9.254 16.202 1.00 94.19 292 LYS A C 1
ATOM 2418 O O . LYS A 1 292 ? 8.211 -8.717 16.566 1.00 94.19 292 LYS A O 1
ATOM 2423 N N . TYR A 1 293 ? 6.858 -10.532 16.423 1.00 93.69 293 TYR A N 1
ATOM 2424 C CA . TYR A 1 293 ? 7.679 -11.439 17.215 1.00 93.69 293 TYR A CA 1
ATOM 2425 C C . TYR A 1 293 ? 9.148 -11.417 16.763 1.00 93.69 293 TYR A C 1
ATOM 2427 O O . TYR A 1 293 ? 10.040 -11.061 17.531 1.00 93.69 293 TYR A O 1
ATOM 2435 N N . TYR A 1 294 ? 9.421 -11.715 15.488 1.00 93.88 294 TYR A N 1
ATOM 2436 C CA . TYR A 1 294 ? 10.796 -11.734 14.990 1.00 93.88 294 TYR A CA 1
ATOM 2437 C C . TYR A 1 294 ? 11.468 -10.356 15.060 1.00 93.88 294 TYR A C 1
ATOM 2439 O O . TYR A 1 294 ? 12.663 -10.284 15.341 1.00 93.88 294 TYR A O 1
ATOM 2447 N N . SER A 1 295 ? 10.732 -9.264 14.829 1.00 91.94 295 SER A N 1
ATOM 2448 C CA . SER A 1 295 ? 11.305 -7.912 14.898 1.00 91.94 295 SER A CA 1
ATOM 2449 C C . SER A 1 295 ? 11.749 -7.564 16.316 1.00 91.94 295 SER A C 1
ATOM 2451 O O . SER A 1 295 ? 12.846 -7.035 16.496 1.00 91.94 295 SER A O 1
ATOM 2453 N N . GLU A 1 296 ? 10.942 -7.908 17.319 1.00 92.19 296 GLU A N 1
ATOM 2454 C CA . GLU A 1 296 ? 11.286 -7.695 18.722 1.00 92.19 296 GLU A CA 1
ATOM 2455 C C . GLU A 1 296 ? 12.513 -8.526 19.123 1.00 92.19 296 GLU A C 1
ATOM 2457 O O . GLU A 1 296 ? 13.474 -7.995 19.683 1.00 92.19 296 GLU A O 1
ATOM 2462 N N . GLN A 1 297 ? 12.532 -9.814 18.768 1.00 93.50 297 GLN A N 1
ATOM 2463 C CA . GLN A 1 297 ? 13.650 -10.706 19.084 1.00 93.50 297 GLN A CA 1
ATOM 2464 C C . GLN A 1 297 ? 14.967 -10.226 18.456 1.00 93.50 297 GLN A C 1
ATOM 2466 O O . GLN A 1 297 ? 16.014 -10.231 19.107 1.00 93.50 297 GLN A O 1
ATOM 2471 N N . LEU A 1 298 ? 14.927 -9.751 17.208 1.00 91.75 298 LEU A N 1
ATOM 2472 C CA . LEU A 1 298 ? 16.093 -9.170 16.544 1.00 91.75 298 LEU A CA 1
ATOM 2473 C C . LEU A 1 298 ? 16.565 -7.882 17.227 1.00 91.75 298 LEU A C 1
ATOM 2475 O O . LEU A 1 298 ? 17.769 -7.696 17.417 1.00 91.75 298 LEU A O 1
ATOM 2479 N N . GLN A 1 299 ? 15.640 -7.011 17.636 1.00 90.81 299 GLN A N 1
ATOM 2480 C CA . GLN A 1 299 ? 15.979 -5.796 18.373 1.00 90.81 299 GLN A CA 1
ATOM 2481 C C . GLN A 1 299 ? 16.650 -6.126 19.714 1.00 90.81 299 GLN A C 1
ATOM 2483 O O . GLN A 1 299 ? 17.681 -5.537 20.047 1.00 90.81 299 GLN A O 1
ATOM 2488 N N . GLN A 1 300 ? 16.115 -7.097 20.461 1.00 92.62 300 GLN A N 1
ATOM 2489 C CA . GLN A 1 300 ? 16.692 -7.566 21.725 1.00 92.62 300 GLN A CA 1
ATOM 2490 C C . GLN A 1 300 ? 18.082 -8.193 21.529 1.00 92.62 300 GLN A C 1
ATOM 2492 O O . GLN A 1 300 ? 18.972 -8.008 22.362 1.00 92.62 300 GLN A O 1
ATOM 2497 N N . ALA A 1 301 ? 18.297 -8.877 20.403 1.00 92.12 301 ALA A N 1
ATOM 2498 C CA . ALA A 1 301 ? 19.593 -9.422 20.007 1.00 92.12 301 ALA A CA 1
ATOM 2499 C C . ALA A 1 301 ? 20.589 -8.357 19.497 1.00 92.12 301 ALA A C 1
ATOM 2501 O O . ALA A 1 301 ? 21.743 -8.681 19.213 1.00 92.12 301 ALA A O 1
ATOM 2502 N N . GLY A 1 302 ? 20.177 -7.087 19.405 1.00 90.50 302 GLY A N 1
ATOM 2503 C CA . GLY A 1 302 ? 21.026 -5.979 18.972 1.00 90.50 302 GLY A CA 1
ATOM 2504 C C . GLY A 1 302 ? 21.245 -5.917 17.460 1.00 90.50 302 GLY A C 1
ATOM 2505 O O . GLY A 1 302 ? 22.255 -5.364 17.024 1.00 90.50 302 GLY A O 1
ATOM 2506 N N . TRP A 1 303 ? 20.332 -6.482 16.663 1.00 88.81 303 TRP A N 1
ATOM 2507 C CA . TRP A 1 303 ? 20.366 -6.338 15.211 1.00 88.81 303 TRP A CA 1
ATOM 2508 C C . TRP A 1 303 ? 20.192 -4.864 14.828 1.00 88.81 303 TRP A C 1
ATOM 2510 O O . TRP A 1 303 ? 19.244 -4.199 15.240 1.00 88.81 303 TRP A O 1
ATOM 2520 N N . ASP A 1 304 ? 21.122 -4.346 14.032 1.00 83.31 304 ASP A N 1
ATOM 2521 C CA . ASP A 1 304 ? 21.180 -2.937 13.632 1.00 83.31 304 ASP A CA 1
ATOM 2522 C C . ASP A 1 304 ? 20.354 -2.628 12.370 1.00 83.31 304 ASP A C 1
ATOM 2524 O O . ASP A 1 304 ? 20.414 -1.518 11.837 1.00 83.31 304 ASP A O 1
ATOM 2528 N N . GLY A 1 305 ? 19.591 -3.610 11.878 1.00 80.88 305 GLY A N 1
ATOM 2529 C CA . GLY A 1 305 ? 18.838 -3.514 10.630 1.00 80.88 305 GLY A CA 1
ATOM 2530 C C . GLY A 1 305 ? 19.683 -3.741 9.374 1.00 80.88 305 GLY A C 1
ATOM 2531 O O . GLY A 1 305 ? 19.184 -3.534 8.266 1.00 80.88 305 GLY A O 1
ATOM 2532 N N . SER A 1 306 ? 20.956 -4.137 9.508 1.00 75.56 306 SER A N 1
ATOM 2533 C CA . SER A 1 306 ? 21.812 -4.456 8.364 1.00 75.56 306 SER A CA 1
ATOM 2534 C C . SER A 1 306 ? 21.597 -5.889 7.866 1.00 75.56 306 SER A C 1
ATOM 2536 O O . SER A 1 306 ? 21.446 -6.837 8.634 1.00 75.56 306 SER A O 1
ATOM 2538 N N . GLY A 1 307 ? 21.589 -6.060 6.543 1.00 75.88 307 GLY A N 1
ATOM 2539 C CA . GLY A 1 307 ? 21.320 -7.355 5.915 1.00 75.88 307 GLY A CA 1
ATOM 2540 C C . GLY A 1 307 ? 19.827 -7.644 5.746 1.00 75.88 307 GLY A C 1
ATOM 2541 O O . GLY A 1 307 ? 18.986 -6.756 5.868 1.00 75.88 307 GLY A O 1
ATOM 2542 N N . LYS A 1 308 ? 19.490 -8.884 5.376 1.00 81.69 308 LYS A N 1
ATOM 2543 C CA . LYS A 1 308 ? 18.093 -9.289 5.173 1.00 81.69 308 LYS A CA 1
ATOM 2544 C C . LYS A 1 308 ? 17.495 -9.770 6.481 1.00 81.69 308 LYS A C 1
ATOM 2546 O O . LYS A 1 308 ? 18.127 -10.536 7.201 1.00 81.69 308 LYS A O 1
ATOM 2551 N N . PHE A 1 309 ? 16.239 -9.406 6.710 1.00 85.50 309 PHE A N 1
ATOM 2552 C CA . PHE A 1 309 ? 15.524 -9.717 7.942 1.00 85.50 309 PHE A CA 1
ATOM 2553 C C . PHE A 1 309 ? 15.590 -11.205 8.335 1.00 85.50 309 PHE A C 1
ATOM 2555 O O . PHE A 1 309 ? 16.058 -11.536 9.417 1.00 85.50 309 PHE A O 1
ATOM 2562 N N . TYR A 1 310 ? 15.194 -12.123 7.445 1.00 83.25 310 TYR A N 1
ATOM 2563 C CA . TYR A 1 310 ? 15.192 -13.560 7.766 1.00 83.25 310 TYR A CA 1
ATOM 2564 C C . TYR A 1 310 ? 16.578 -14.203 7.795 1.00 83.25 310 TYR A C 1
ATOM 2566 O O . TYR A 1 310 ? 16.754 -15.201 8.489 1.00 83.25 310 TYR A O 1
ATOM 2574 N N . ASP A 1 311 ? 17.561 -13.633 7.096 1.00 86.12 311 ASP A N 1
ATOM 2575 C CA . ASP A 1 311 ? 18.942 -14.098 7.226 1.00 86.12 311 ASP A CA 1
ATOM 2576 C C . ASP A 1 311 ? 19.429 -13.802 8.655 1.00 86.12 311 ASP A C 1
ATOM 2578 O O . ASP A 1 311 ? 19.964 -14.690 9.312 1.00 86.12 311 ASP A O 1
ATOM 2582 N N . ALA A 1 312 ? 19.116 -12.615 9.193 1.00 85.88 312 ALA A N 1
ATOM 2583 C CA . ALA A 1 312 ? 19.426 -12.255 10.576 1.00 85.88 312 ALA A CA 1
ATOM 2584 C C . ALA A 1 312 ? 18.701 -13.144 11.605 1.00 85.88 312 ALA A C 1
ATOM 2586 O O . ALA A 1 312 ? 19.322 -13.565 12.581 1.00 85.88 312 ALA A O 1
ATOM 2587 N N . VAL A 1 313 ? 17.421 -13.484 11.380 1.00 86.81 313 VAL A N 1
ATOM 2588 C CA . VAL A 1 313 ? 16.663 -14.429 12.237 1.00 86.81 313 VAL A CA 1
ATOM 2589 C C . VAL A 1 313 ? 17.402 -15.767 12.351 1.00 86.81 313 VAL A C 1
ATOM 2591 O O . VAL A 1 313 ? 17.564 -16.295 13.453 1.00 86.81 313 VAL A O 1
ATOM 2594 N N . LEU A 1 314 ? 17.882 -16.299 11.222 1.00 87.88 314 LEU A N 1
ATOM 2595 C CA . LEU A 1 314 ? 18.613 -17.565 11.171 1.00 87.88 314 LEU A CA 1
ATOM 2596 C C . LEU A 1 314 ? 20.015 -17.453 11.784 1.00 87.88 314 LEU A C 1
ATOM 2598 O O . LEU A 1 314 ? 20.416 -18.324 12.554 1.00 87.88 314 LEU A O 1
ATOM 2602 N N . GLU A 1 315 ? 20.761 -16.394 11.464 1.00 89.62 315 GLU A N 1
ATOM 2603 C CA . GLU A 1 315 ? 22.127 -16.169 11.958 1.00 89.62 315 GLU A CA 1
ATOM 2604 C C . GLU A 1 315 ? 22.179 -15.982 13.477 1.00 89.62 315 GLU A C 1
ATOM 2606 O O . GLU A 1 315 ? 23.085 -16.499 14.135 1.00 89.62 315 GLU A O 1
ATOM 2611 N N . LEU A 1 316 ? 21.193 -15.281 14.040 1.00 89.06 316 LEU A N 1
ATOM 2612 C CA . LEU A 1 316 ? 21.066 -15.057 15.481 1.00 89.06 316 LEU A CA 1
ATOM 2613 C C . LEU A 1 316 ? 20.368 -16.216 16.203 1.00 89.06 316 LEU A C 1
ATOM 2615 O O . LEU A 1 316 ? 20.209 -16.161 17.422 1.00 89.06 316 LEU A O 1
ATOM 2619 N N . ASN A 1 317 ? 20.000 -17.278 15.473 1.00 90.62 317 ASN A N 1
ATOM 2620 C CA . ASN A 1 317 ? 19.342 -18.471 15.999 1.00 90.62 317 ASN A CA 1
ATOM 2621 C C . ASN A 1 317 ? 18.112 -18.114 16.854 1.00 90.62 317 ASN A C 1
ATOM 2623 O O . ASN A 1 317 ? 17.920 -18.652 17.950 1.00 90.62 317 ASN A O 1
ATOM 2627 N N . ILE A 1 318 ? 17.314 -17.162 16.358 1.00 90.69 318 ILE A N 1
ATOM 2628 C CA . ILE A 1 318 ? 16.058 -16.763 16.988 1.00 90.69 318 ILE A CA 1
ATOM 2629 C C . ILE A 1 318 ? 15.103 -17.955 16.953 1.00 90.69 318 ILE A C 1
ATOM 2631 O O . ILE A 1 318 ? 15.031 -18.691 15.965 1.00 90.69 318 ILE A O 1
ATOM 2635 N N . LYS A 1 319 ? 14.387 -18.156 18.059 1.00 90.94 319 LYS A N 1
ATOM 2636 C CA . LYS A 1 319 ? 13.462 -19.273 18.215 1.00 90.94 319 LYS A CA 1
ATOM 2637 C C . LYS A 1 319 ? 12.370 -19.231 17.126 1.00 90.94 319 LYS A C 1
ATOM 2639 O O . LYS A 1 319 ? 11.878 -18.147 16.814 1.00 90.94 319 LYS A O 1
ATOM 2644 N N . PRO A 1 320 ? 11.970 -20.379 16.547 1.00 90.88 320 PRO A N 1
ATOM 2645 C CA . PRO A 1 320 ? 10.872 -20.421 15.586 1.00 90.88 320 PRO A CA 1
ATOM 2646 C C . PRO A 1 320 ? 9.550 -19.940 16.198 1.00 90.88 320 PRO A C 1
ATOM 2648 O O . PRO A 1 320 ? 9.206 -20.317 17.320 1.00 90.88 320 PRO A O 1
ATOM 2651 N N . PHE A 1 321 ? 8.771 -19.181 15.426 1.00 91.31 321 PHE A N 1
ATOM 2652 C CA . PHE A 1 321 ? 7.492 -18.605 15.853 1.00 91.31 321 PHE A CA 1
ATOM 2653 C C . PHE A 1 321 ? 6.544 -19.647 16.448 1.00 91.31 321 PHE A C 1
ATOM 2655 O O . PHE A 1 321 ? 5.949 -19.425 17.496 1.00 91.31 321 PHE A O 1
ATOM 2662 N N . TRP A 1 322 ? 6.428 -20.816 15.822 1.00 89.81 322 TRP A N 1
ATOM 2663 C CA . TRP A 1 322 ? 5.486 -21.836 16.276 1.00 89.81 322 TRP A CA 1
ATOM 2664 C C . TRP A 1 322 ? 5.823 -22.434 17.633 1.00 89.81 322 TRP A C 1
ATOM 2666 O O . TRP A 1 322 ? 4.922 -22.713 18.418 1.00 89.81 322 TRP A O 1
ATOM 2676 N N . GLU A 1 323 ? 7.109 -22.578 17.937 1.00 87.75 323 GLU A N 1
ATOM 2677 C CA . GLU A 1 323 ? 7.525 -23.018 19.263 1.00 87.75 323 GLU A CA 1
ATOM 2678 C C . GLU A 1 323 ? 7.249 -21.936 20.314 1.00 87.75 323 GLU A C 1
ATOM 2680 O O . GLU A 1 323 ? 6.994 -22.255 21.472 1.00 87.75 323 GLU A O 1
ATOM 2685 N N . TYR A 1 324 ? 7.326 -20.653 19.947 1.00 89.94 324 TYR A N 1
ATOM 2686 C CA . TYR A 1 324 ? 6.898 -19.550 20.810 1.00 89.94 324 TYR A CA 1
ATOM 2687 C C . TYR A 1 324 ? 5.384 -19.605 21.070 1.00 89.94 324 TYR A C 1
ATOM 2689 O O . TYR A 1 324 ? 4.970 -19.634 22.223 1.00 89.94 324 TYR A O 1
ATOM 2697 N N . VAL A 1 325 ? 4.563 -19.741 20.026 1.00 89.62 325 VAL A N 1
ATOM 2698 C CA . VAL A 1 325 ? 3.096 -19.799 20.160 1.00 89.62 325 VAL A CA 1
ATOM 2699 C C . VAL A 1 325 ? 2.643 -20.962 21.044 1.00 89.62 325 VAL A C 1
ATOM 2701 O O . VAL A 1 325 ? 1.756 -20.793 21.877 1.00 89.62 325 VAL A O 1
ATOM 2704 N N . GLN A 1 326 ? 3.249 -22.143 20.903 1.00 88.38 326 GLN A N 1
ATOM 2705 C CA . GLN A 1 326 ? 2.915 -23.274 21.770 1.00 88.38 326 GLN A CA 1
ATOM 2706 C C . GLN A 1 326 ? 3.214 -22.992 23.250 1.00 88.38 326 GLN A C 1
ATOM 2708 O O . GLN A 1 326 ? 2.440 -23.406 24.115 1.00 88.38 326 GLN A O 1
ATOM 2713 N N . GLU A 1 327 ? 4.324 -22.312 23.547 1.00 86.06 327 GLU A N 1
ATOM 2714 C CA . GLU A 1 327 ? 4.691 -21.942 24.917 1.00 86.06 327 GLU A CA 1
ATOM 2715 C C . GLU A 1 327 ? 3.755 -20.891 25.501 1.00 86.06 327 GLU A C 1
ATOM 2717 O O . GLU A 1 327 ? 3.329 -21.057 26.641 1.00 86.06 327 GLU A O 1
ATOM 2722 N N . GLU A 1 328 ? 3.371 -19.879 24.721 1.00 86.62 328 GLU A N 1
ATOM 2723 C CA . GLU A 1 328 ? 2.373 -18.891 25.143 1.00 86.62 328 GLU A CA 1
ATOM 2724 C C . GLU A 1 328 ? 1.050 -19.574 25.492 1.00 86.62 328 GLU A C 1
ATOM 2726 O O . GLU A 1 328 ? 0.511 -19.369 26.578 1.00 86.62 328 GLU A O 1
ATOM 2731 N N . ILE A 1 329 ? 0.578 -20.484 24.629 1.00 84.94 329 ILE A N 1
ATOM 2732 C CA . ILE A 1 329 ? -0.662 -21.228 24.876 1.00 84.94 329 ILE A CA 1
ATOM 2733 C C . ILE A 1 329 ? -0.581 -22.027 26.181 1.00 84.94 329 ILE A C 1
ATOM 2735 O O . ILE A 1 329 ? -1.524 -22.028 26.972 1.00 84.94 329 ILE A O 1
ATOM 2739 N N . LEU A 1 330 ? 0.537 -22.712 26.426 1.00 83.44 330 LEU A N 1
ATOM 2740 C CA . LEU A 1 330 ? 0.731 -23.454 27.669 1.00 83.44 330 LEU A CA 1
ATOM 2741 C C . LEU A 1 330 ? 0.808 -22.537 28.893 1.00 83.44 330 LEU A C 1
ATOM 2743 O O . LEU A 1 330 ? 0.229 -22.870 29.928 1.00 83.44 330 LEU A O 1
ATOM 2747 N N . SER A 1 331 ? 1.521 -21.416 28.788 1.00 84.50 331 SER A N 1
ATOM 2748 C CA . SER A 1 331 ? 1.703 -20.459 29.879 1.00 84.50 331 SER A CA 1
ATOM 2749 C C . SER A 1 331 ? 0.366 -19.866 30.312 1.00 84.50 331 SER A C 1
ATOM 2751 O O . SER A 1 331 ? 0.024 -19.921 31.493 1.00 84.50 331 SER A O 1
ATOM 2753 N N . THR A 1 332 ? -0.451 -19.400 29.363 1.00 81.50 332 THR A N 1
ATOM 2754 C CA . THR A 1 332 ? -1.776 -18.840 29.661 1.00 81.50 332 THR A CA 1
ATOM 2755 C C . THR A 1 332 ? -2.690 -19.873 30.320 1.00 81.50 332 THR A C 1
ATOM 2757 O O . THR A 1 332 ? -3.288 -19.596 31.359 1.00 81.50 332 THR A O 1
ATOM 2760 N N . LYS A 1 333 ? -2.735 -21.110 29.802 1.00 79.62 333 LYS A N 1
ATOM 2761 C CA . LYS A 1 333 ? -3.530 -22.186 30.422 1.00 79.62 333 LYS A CA 1
ATOM 2762 C C . LYS A 1 333 ? -3.058 -22.531 31.839 1.00 79.62 333 LYS A C 1
ATOM 2764 O O . LYS A 1 333 ? -3.870 -22.870 32.699 1.00 79.62 333 LYS A O 1
ATOM 2769 N N . GLN A 1 334 ? -1.752 -22.455 32.110 1.00 80.38 334 GLN A N 1
ATOM 2770 C CA . GLN A 1 334 ? -1.214 -22.647 33.461 1.00 80.38 334 GLN A CA 1
ATOM 2771 C C . GLN A 1 334 ? -1.630 -21.523 34.415 1.00 80.38 334 GLN A C 1
ATOM 2773 O O . GLN A 1 334 ? -1.942 -21.798 35.574 1.00 80.38 334 GLN A O 1
ATOM 2778 N N . GLU A 1 335 ? -1.644 -20.271 33.960 1.00 79.12 335 GLU A N 1
ATOM 2779 C CA . GLU A 1 335 ? -2.098 -19.135 34.768 1.00 79.12 335 GLU A CA 1
ATOM 2780 C C . GLU A 1 335 ? -3.583 -19.246 35.131 1.00 79.12 335 GLU A C 1
ATOM 2782 O O . GLU A 1 335 ? -3.928 -19.102 36.307 1.00 79.12 335 GLU A O 1
ATOM 2787 N N . GLU A 1 336 ? -4.444 -19.604 34.174 1.00 74.94 336 GLU A N 1
ATOM 2788 C CA . GLU A 1 336 ? -5.878 -19.831 34.413 1.00 74.94 336 GLU A CA 1
ATOM 2789 C C . GLU A 1 336 ? -6.128 -20.929 35.458 1.00 74.94 336 GLU A C 1
ATOM 2791 O O . GLU A 1 336 ? -6.959 -20.774 36.356 1.00 74.94 336 GLU A O 1
ATOM 2796 N N . LEU A 1 337 ? -5.360 -22.023 35.397 1.00 74.38 337 LEU A N 1
ATOM 2797 C CA . LEU A 1 337 ? -5.436 -23.112 36.376 1.00 74.38 337 LEU A CA 1
ATOM 2798 C C . LEU A 1 337 ? -4.981 -22.691 37.781 1.00 74.38 337 LEU A C 1
ATOM 2800 O O . LEU A 1 337 ? -5.478 -23.228 38.773 1.00 74.38 337 LEU A O 1
ATOM 2804 N N . ASN A 1 338 ? -4.038 -21.752 37.878 1.00 75.50 338 ASN A N 1
ATOM 2805 C CA . ASN A 1 338 ? -3.507 -21.268 39.152 1.00 75.50 338 ASN A CA 1
ATOM 2806 C C . ASN A 1 338 ? -4.397 -20.194 39.810 1.00 75.50 338 ASN A C 1
ATOM 2808 O O . ASN A 1 338 ? -4.295 -19.999 41.024 1.00 75.50 338 ASN A O 1
ATOM 2812 N N . PHE A 1 339 ? -5.287 -19.533 39.057 1.00 65.56 339 PHE A N 1
ATOM 2813 C CA . PHE A 1 339 ? -6.160 -18.456 39.547 1.00 65.56 339 PHE A CA 1
ATOM 2814 C C . PHE A 1 339 ? -7.636 -18.592 39.097 1.00 65.56 339 PHE A C 1
ATOM 2816 O O . PHE A 1 339 ? -8.166 -17.693 38.443 1.00 65.56 339 PHE A O 1
ATOM 2823 N N . PRO A 1 340 ? -8.354 -19.662 39.494 1.00 57.69 340 PRO A N 1
ATOM 2824 C CA . PRO A 1 340 ? -9.711 -19.932 38.999 1.00 57.69 340 PRO A CA 1
ATOM 2825 C C . PRO A 1 340 ? -10.790 -18.915 39.438 1.00 57.69 340 PRO A C 1
ATOM 2827 O O . PRO A 1 340 ? -11.823 -18.802 38.783 1.00 57.69 340 PRO A O 1
ATOM 2830 N N . ASP A 1 341 ? -10.571 -18.151 40.516 1.00 51.44 341 ASP A N 1
ATOM 2831 C CA . ASP A 1 341 ? -11.600 -17.305 41.158 1.00 51.44 341 ASP A CA 1
ATOM 2832 C C . ASP A 1 341 ? -11.702 -15.857 40.625 1.00 51.44 341 ASP A C 1
ATOM 2834 O O . ASP A 1 341 ? -12.489 -15.065 41.144 1.00 51.44 341 ASP A O 1
ATOM 2838 N N . LEU A 1 342 ? -10.935 -15.470 39.598 1.00 47.06 342 LEU A N 1
ATOM 2839 C CA . LEU A 1 342 ? -10.960 -14.096 39.060 1.00 47.06 342 LEU A CA 1
ATOM 2840 C C . LEU A 1 342 ? -11.925 -13.885 37.877 1.00 47.06 342 LEU A C 1
ATOM 2842 O O . LEU A 1 342 ? -12.169 -12.740 37.506 1.00 47.06 342 LEU A O 1
ATOM 2846 N N . PHE A 1 343 ? -12.524 -14.952 37.331 1.00 46.97 343 PHE A N 1
ATOM 2847 C CA . PHE A 1 343 ? -13.389 -14.895 36.138 1.00 46.97 343 PHE A CA 1
ATOM 2848 C C . PHE A 1 343 ? -14.886 -15.151 36.389 1.00 46.97 343 PHE A C 1
ATOM 2850 O O . PHE A 1 343 ? -15.659 -15.284 35.443 1.00 46.97 343 PHE A O 1
ATOM 2857 N N . GLN A 1 344 ? -15.340 -15.173 37.645 1.00 41.78 344 GLN A N 1
ATOM 2858 C CA . GLN A 1 344 ? -16.773 -15.211 37.955 1.00 41.78 344 GLN A CA 1
ATOM 2859 C C . GLN A 1 344 ? -17.213 -13.921 38.645 1.00 41.78 344 GLN A C 1
ATOM 2861 O O . GLN A 1 344 ? -17.175 -13.816 39.869 1.00 41.78 344 GLN A O 1
ATOM 2866 N N . SER A 1 345 ? -17.706 -12.948 37.876 1.00 42.75 345 SER A N 1
ATOM 2867 C CA . SER A 1 345 ? -18.589 -11.924 38.434 1.00 42.75 345 SER A CA 1
ATOM 2868 C C . SER A 1 345 ? -19.922 -11.872 37.694 1.00 42.75 345 SER A C 1
ATOM 2870 O O . SER A 1 345 ? -19.972 -11.757 36.475 1.00 42.75 345 SER A O 1
ATOM 2872 N N . GLU A 1 346 ? -20.980 -11.887 38.506 1.00 43.94 346 GLU A N 1
ATOM 2873 C CA . GLU A 1 346 ? -22.349 -11.456 38.212 1.00 43.94 346 GLU A CA 1
ATOM 2874 C C . GLU A 1 346 ? -23.256 -12.421 37.430 1.00 43.94 346 GLU A C 1
ATOM 2876 O O . GLU A 1 346 ? -23.539 -12.259 36.248 1.00 43.94 346 GLU A O 1
ATOM 2881 N N . SER A 1 347 ? -23.891 -13.340 38.165 1.00 37.44 347 SER A N 1
ATOM 2882 C CA . SER A 1 347 ? -25.306 -13.632 37.910 1.00 37.44 347 SER A CA 1
ATOM 2883 C C . SER A 1 347 ? -26.112 -13.321 39.168 1.00 37.44 347 SER A C 1
ATOM 2885 O O . SER A 1 347 ? -25.820 -13.780 40.271 1.00 37.44 347 SER A O 1
ATOM 2887 N N . SER A 1 348 ? -27.068 -12.417 38.996 1.00 37.97 348 SER A N 1
ATOM 2888 C CA . SER A 1 348 ? -27.965 -11.914 40.023 1.00 37.97 348 SER A CA 1
ATOM 2889 C C . SER A 1 348 ? -28.959 -12.992 40.456 1.00 37.97 348 SER A C 1
ATOM 2891 O O . SER A 1 348 ? -29.498 -13.742 39.643 1.00 37.97 348 SER A O 1
ATOM 2893 N N . GLU A 1 349 ? -29.210 -13.047 41.762 1.00 44.91 349 GLU A N 1
ATOM 2894 C CA . GLU A 1 349 ? -30.240 -13.878 42.375 1.00 44.91 349 GLU A CA 1
ATOM 2895 C C . GLU A 1 349 ? -31.630 -13.548 41.806 1.00 44.91 349 GLU A C 1
ATOM 2897 O O . GLU A 1 349 ? -32.154 -12.451 42.008 1.00 44.91 349 GLU A O 1
ATOM 2902 N N . VAL A 1 350 ? -32.284 -14.532 41.185 1.00 36.69 350 VAL A N 1
ATOM 2903 C CA . VAL A 1 350 ? -33.748 -14.589 41.117 1.00 36.69 350 VAL A CA 1
ATOM 2904 C C . VAL A 1 350 ? -34.189 -15.959 41.613 1.00 36.69 350 VAL A C 1
ATOM 2906 O O . VAL A 1 350 ? -33.923 -16.994 41.009 1.00 36.69 350 VAL A O 1
ATOM 2909 N N . THR A 1 351 ? -34.862 -15.947 42.758 1.00 39.16 351 THR A N 1
ATOM 2910 C CA . THR A 1 351 ? -35.493 -17.104 43.387 1.00 39.16 351 THR A CA 1
ATOM 2911 C C . THR A 1 351 ? -36.908 -17.296 42.834 1.00 39.16 351 THR A C 1
ATOM 2913 O O . THR A 1 351 ? -37.714 -16.368 42.854 1.00 39.16 351 THR A O 1
ATOM 2916 N N . SER A 1 352 ? -37.239 -18.495 42.343 1.00 33.78 352 SER A N 1
ATOM 2917 C CA . SER A 1 352 ? -38.481 -19.239 42.652 1.00 33.78 352 SER A CA 1
ATOM 2918 C C . SER A 1 352 ? -38.594 -20.549 41.845 1.00 33.78 352 SER A C 1
ATOM 2920 O O . SER A 1 352 ? -38.058 -20.679 40.753 1.00 33.78 352 SER A O 1
ATOM 2922 N N . GLU A 1 353 ? -39.242 -21.520 42.489 1.00 36.12 353 GLU A N 1
ATOM 2923 C CA . GLU A 1 353 ? -39.300 -22.983 42.302 1.00 36.12 353 GLU A CA 1
ATOM 2924 C C . GLU A 1 353 ? -39.889 -23.552 40.979 1.00 36.12 353 GLU A C 1
ATOM 2926 O O . GLU A 1 353 ? -40.430 -22.800 40.170 1.00 36.12 353 GLU A O 1
ATOM 2931 N N . PRO A 1 354 ? -39.768 -24.885 40.739 1.00 43.94 354 PRO A N 1
ATOM 2932 C CA . PRO A 1 354 ? -39.674 -25.479 39.406 1.00 43.94 354 PRO A CA 1
ATOM 2933 C C . PRO A 1 354 ? -41.004 -26.018 38.866 1.00 43.94 354 PRO A C 1
ATOM 2935 O O . PRO A 1 354 ? -41.877 -26.426 39.630 1.00 43.94 354 PRO A O 1
ATOM 2938 N N . ASP A 1 355 ? -41.092 -26.146 37.539 1.00 32.62 355 ASP A N 1
ATOM 2939 C CA . ASP A 1 355 ? -42.107 -26.969 36.882 1.00 32.62 355 ASP A CA 1
ATOM 2940 C C . ASP A 1 355 ? -41.454 -28.037 35.994 1.00 32.62 355 ASP A C 1
ATOM 2942 O O . ASP A 1 355 ? -40.481 -27.805 35.274 1.00 32.62 355 ASP A O 1
ATOM 2946 N N . ILE A 1 356 ? -41.978 -29.249 36.130 1.00 39.94 356 ILE A N 1
ATOM 2947 C CA . ILE A 1 356 ? -41.432 -30.513 35.639 1.00 39.94 356 ILE A CA 1
ATOM 2948 C C . ILE A 1 356 ? -41.760 -30.677 34.154 1.00 39.94 356 ILE A C 1
ATOM 2950 O O . ILE A 1 356 ? -42.926 -30.842 33.817 1.00 39.94 356 ILE A O 1
ATOM 2954 N N . PHE A 1 357 ? -40.749 -30.779 33.284 1.00 34.06 357 PHE A N 1
ATOM 2955 C CA . PHE A 1 357 ? -40.850 -31.562 32.045 1.00 34.06 357 PHE A CA 1
ATOM 2956 C C . PHE A 1 357 ? -39.487 -32.146 31.652 1.00 34.06 357 PHE A C 1
ATOM 2958 O O . PHE A 1 357 ? -38.543 -31.440 31.314 1.00 34.06 357 PHE A O 1
ATOM 2965 N N . SER A 1 358 ? -39.410 -33.474 31.720 1.00 38.12 358 SER A N 1
ATOM 2966 C CA . SER A 1 358 ? -38.312 -34.294 31.217 1.00 38.12 358 SER A CA 1
ATOM 2967 C C . SER A 1 358 ? -38.463 -34.475 29.710 1.00 38.12 358 SER A C 1
ATOM 2969 O O . SER A 1 358 ? -39.475 -35.017 29.271 1.00 38.12 358 SER A O 1
ATOM 2971 N N . LEU A 1 359 ? -37.437 -34.094 28.949 1.00 35.03 359 LEU A N 1
ATOM 2972 C CA . LEU A 1 359 ? -36.990 -34.828 27.768 1.00 35.03 359 LEU A CA 1
ATOM 2973 C C . LEU A 1 359 ? -35.458 -34.788 27.745 1.00 35.03 359 LEU A C 1
ATOM 2975 O O . LEU A 1 359 ? -34.840 -33.732 27.656 1.00 35.03 359 LEU A O 1
ATOM 2979 N N . ASN A 1 360 ? -34.891 -35.979 27.921 1.00 40.28 360 ASN A N 1
ATOM 2980 C CA . ASN A 1 360 ? -33.472 -36.287 27.885 1.00 40.28 360 ASN A CA 1
ATOM 2981 C C . ASN A 1 360 ? -32.898 -36.037 26.492 1.00 40.28 360 ASN A C 1
ATOM 2983 O O . ASN A 1 360 ? -33.359 -36.656 25.541 1.00 40.28 360 ASN A O 1
ATOM 2987 N N . GLU A 1 361 ? -31.853 -35.221 26.429 1.00 37.81 361 GLU A N 1
ATOM 2988 C CA . GLU A 1 361 ? -30.621 -35.457 25.669 1.00 37.81 361 GLU A CA 1
ATOM 2989 C C . GLU A 1 361 ? -29.644 -34.360 26.111 1.00 37.81 361 GLU A C 1
ATOM 2991 O O . GLU A 1 361 ? -29.659 -33.239 25.610 1.00 37.81 361 GLU A O 1
ATOM 2996 N N . GLN A 1 362 ? -28.860 -34.648 27.155 1.00 32.38 362 GLN A N 1
ATOM 2997 C CA . GLN A 1 362 ? -27.706 -33.811 27.467 1.00 32.38 362 GLN A CA 1
ATOM 2998 C C . GLN A 1 362 ? -26.613 -34.138 26.445 1.00 32.38 362 GLN A C 1
ATOM 3000 O O . GLN A 1 362 ? -26.353 -35.327 26.234 1.00 32.38 362 GLN A O 1
ATOM 3005 N N . PRO A 1 363 ? -25.972 -33.142 25.810 1.00 34.22 363 PRO A N 1
ATOM 3006 C CA . PRO A 1 363 ? -24.745 -33.405 25.075 1.00 34.22 363 PRO A CA 1
ATOM 3007 C C . PRO A 1 363 ? -23.723 -33.973 26.066 1.00 34.22 363 PRO A C 1
ATOM 3009 O O . PRO A 1 363 ? -23.647 -33.499 27.202 1.00 34.22 363 PRO A O 1
ATOM 3012 N N . GLU A 1 364 ? -22.996 -35.017 25.660 1.00 35.62 364 GLU A N 1
ATOM 3013 C CA . GLU A 1 364 ? -21.899 -35.592 26.442 1.00 35.62 364 GLU A CA 1
ATOM 3014 C C . GLU A 1 364 ? -20.980 -34.462 26.920 1.00 35.62 364 GLU A C 1
ATOM 3016 O O . GLU A 1 364 ? -20.277 -33.833 26.131 1.00 35.62 364 GLU A O 1
ATOM 3021 N N . GLN A 1 365 ? -21.018 -34.171 28.220 1.00 35.69 365 GLN A N 1
ATOM 3022 C CA . GLN A 1 365 ? -20.027 -33.316 28.850 1.00 35.69 365 GLN A CA 1
ATOM 3023 C C . GLN A 1 365 ? -18.724 -34.113 28.859 1.00 35.69 365 GLN A C 1
ATOM 3025 O O . GLN A 1 365 ? -18.586 -35.069 29.621 1.00 35.69 365 GLN A O 1
ATOM 3030 N N . GLN A 1 366 ? -17.789 -33.762 27.975 1.00 39.38 366 GLN A N 1
ATOM 3031 C CA . GLN A 1 366 ? -16.411 -34.221 28.100 1.00 39.38 366 GLN A CA 1
ATOM 3032 C C . GLN A 1 366 ? -15.891 -33.774 29.474 1.00 39.38 366 GLN A C 1
ATOM 3034 O O . GLN A 1 366 ? -15.816 -32.581 29.759 1.00 39.38 366 GLN A O 1
ATOM 3039 N N . GLU A 1 367 ? -15.564 -34.730 30.346 1.00 35.25 367 GLU A N 1
ATOM 3040 C CA . GLU A 1 367 ? -14.816 -34.453 31.573 1.00 35.25 367 GLU A CA 1
ATOM 3041 C C . GLU A 1 367 ? -13.402 -33.999 31.179 1.00 35.25 367 GLU A C 1
ATOM 3043 O O . GLU A 1 367 ? -12.540 -34.809 30.832 1.00 35.25 367 GLU A O 1
ATOM 3048 N N . TYR A 1 368 ? -13.156 -32.688 31.205 1.00 41.84 368 TYR A N 1
ATOM 3049 C CA . TYR A 1 368 ? -11.815 -32.128 31.063 1.00 41.84 368 TYR A CA 1
ATOM 3050 C C . TYR A 1 368 ? -11.037 -32.368 32.366 1.00 41.84 368 TYR A C 1
ATOM 3052 O O . TYR A 1 368 ? -11.290 -31.730 33.387 1.00 41.84 368 TYR A O 1
ATOM 3060 N N . THR A 1 369 ? -10.103 -33.319 32.359 1.00 45.97 369 THR A N 1
ATOM 3061 C CA . THR A 1 369 ? -9.143 -33.518 33.455 1.00 45.97 369 THR A CA 1
ATOM 3062 C C . THR A 1 369 ? -8.037 -32.453 33.393 1.00 45.97 369 THR A C 1
ATOM 3064 O O . THR A 1 369 ? -7.748 -31.916 32.325 1.00 45.97 369 THR A O 1
ATOM 3067 N N . GLN A 1 370 ? -7.372 -32.155 34.520 1.00 49.94 370 GLN A N 1
ATOM 3068 C CA . GLN A 1 370 ? -6.205 -31.248 34.555 1.00 49.94 370 GLN A CA 1
ATOM 3069 C C . GLN A 1 370 ? -5.091 -31.663 33.571 1.00 49.94 370 GLN A C 1
ATOM 3071 O O . GLN A 1 370 ? -4.395 -30.798 33.049 1.00 49.94 370 GLN A O 1
ATOM 3076 N N . GLU A 1 371 ? -4.944 -32.963 33.291 1.00 50.91 371 GLU A N 1
ATOM 3077 C CA . GLU A 1 371 ? -4.001 -33.480 32.288 1.00 50.91 371 GLU A CA 1
ATOM 3078 C C . GLU A 1 371 ? -4.413 -33.112 30.851 1.00 50.91 371 GLU A C 1
ATOM 3080 O O . GLU A 1 371 ? -3.549 -32.718 30.076 1.00 50.91 371 GLU A O 1
ATOM 3085 N N . ASN A 1 372 ? -5.712 -33.123 30.515 1.00 51.59 372 ASN A N 1
ATOM 3086 C CA . ASN A 1 372 ? -6.209 -32.755 29.179 1.00 51.59 372 ASN A CA 1
ATOM 3087 C C . ASN A 1 372 ? -6.092 -31.245 28.882 1.00 51.59 372 ASN A C 1
ATOM 3089 O O . ASN A 1 372 ? -6.061 -30.840 27.723 1.00 51.59 372 ASN A O 1
ATOM 3093 N N . LEU A 1 373 ? -6.048 -30.393 29.913 1.00 53.41 373 LEU A N 1
ATOM 3094 C CA . LEU A 1 373 ? -5.934 -28.935 29.761 1.00 53.41 373 LEU A CA 1
ATOM 3095 C C . LEU A 1 373 ? -4.492 -28.474 29.487 1.00 53.41 373 LEU A C 1
ATOM 3097 O O . LEU A 1 373 ? -4.297 -27.410 28.909 1.00 53.41 373 LEU A O 1
ATOM 3101 N N . LEU A 1 374 ? -3.486 -29.272 29.854 1.00 61.84 374 LEU A N 1
ATOM 3102 C CA . LEU A 1 374 ? -2.059 -28.929 29.754 1.00 61.84 374 LEU A CA 1
ATOM 3103 C C . LEU A 1 374 ? -1.334 -29.605 28.578 1.00 61.84 374 LEU A C 1
ATOM 3105 O O . LEU A 1 374 ? -0.109 -29.516 28.486 1.00 61.84 374 LEU A O 1
ATOM 3109 N N . GLU A 1 375 ? -2.053 -30.277 27.676 1.00 66.69 375 GLU A N 1
ATOM 3110 C CA . GLU A 1 375 ? -1.442 -30.833 26.466 1.00 66.69 375 GLU A CA 1
ATOM 3111 C C . GLU A 1 375 ? -0.968 -29.713 25.527 1.00 66.69 375 GLU A C 1
ATOM 3113 O O . GLU A 1 375 ? -1.677 -28.726 25.290 1.00 66.69 375 GLU A O 1
ATOM 3118 N N . MET A 1 376 ? 0.250 -29.870 24.988 1.00 66.81 376 MET A N 1
ATOM 3119 C CA . MET A 1 376 ? 0.753 -28.976 23.945 1.00 66.81 376 MET A CA 1
ATOM 3120 C C . MET A 1 376 ? -0.182 -29.052 22.739 1.00 66.81 376 MET A C 1
ATOM 3122 O O . MET A 1 376 ? -0.435 -30.160 22.261 1.00 66.81 376 MET A O 1
ATOM 3126 N N . PRO A 1 377 ? -0.655 -27.907 22.216 1.00 72.25 377 PRO A N 1
ATOM 3127 C CA . PRO A 1 377 ? -1.429 -27.914 20.987 1.00 72.25 377 PRO A CA 1
ATOM 3128 C C . PRO A 1 377 ? -0.587 -28.518 19.863 1.00 72.25 377 PRO A C 1
ATOM 3130 O O . PRO A 1 377 ? 0.607 -28.210 19.737 1.00 72.25 377 PRO A O 1
ATOM 3133 N N . ASP A 1 378 ? -1.204 -29.384 19.060 1.00 78.44 378 ASP A N 1
ATOM 3134 C CA . ASP A 1 378 ? -0.540 -29.945 17.892 1.00 78.44 378 ASP A CA 1
ATOM 3135 C C . ASP A 1 378 ? -0.178 -28.810 16.928 1.00 78.44 378 ASP A C 1
ATOM 3137 O O . ASP A 1 378 ? -0.998 -27.952 16.599 1.00 78.44 378 ASP A O 1
ATOM 3141 N N . LEU A 1 379 ? 1.069 -28.813 16.457 1.00 77.31 379 LEU A N 1
ATOM 3142 C CA . LEU A 1 379 ? 1.546 -27.845 15.474 1.00 77.31 379 LEU A CA 1
ATOM 3143 C C . LEU A 1 379 ? 0.695 -27.874 14.205 1.00 77.31 379 LEU A C 1
ATOM 3145 O O . LEU A 1 379 ? 0.510 -26.835 13.576 1.00 77.31 379 LEU A O 1
ATOM 3149 N N . SER A 1 380 ? 0.174 -29.048 13.833 1.00 78.56 380 SER A N 1
ATOM 3150 C CA . SER A 1 380 ? -0.673 -29.166 12.648 1.00 78.56 380 SER A CA 1
ATOM 3151 C C . SER A 1 380 ? -1.980 -28.371 12.783 1.00 78.56 380 SER A C 1
ATOM 3153 O O . SER A 1 380 ? -2.367 -27.686 11.834 1.00 78.56 380 SER A O 1
ATOM 3155 N N . ASP A 1 381 ? -2.580 -28.354 13.976 1.00 85.62 381 ASP A N 1
ATOM 3156 C CA . ASP A 1 381 ? -3.774 -27.560 14.274 1.00 85.62 381 ASP A CA 1
ATOM 3157 C C . ASP A 1 381 ? -3.458 -26.057 14.248 1.00 85.62 381 ASP A C 1
ATOM 3159 O O . ASP A 1 381 ? -4.195 -25.276 13.642 1.00 85.62 381 ASP A O 1
ATOM 3163 N N . LEU A 1 382 ? -2.322 -25.642 14.826 1.00 88.12 382 LEU A N 1
ATOM 3164 C CA . LEU A 1 382 ? -1.889 -24.238 14.802 1.00 88.12 382 LEU A CA 1
ATOM 3165 C C . LEU A 1 382 ? -1.646 -23.728 13.373 1.00 88.12 382 LEU A C 1
ATOM 3167 O O . LEU A 1 382 ? -1.987 -22.586 13.061 1.00 88.12 382 LEU A O 1
ATOM 3171 N N . PHE A 1 383 ? -1.094 -24.566 12.490 1.00 88.56 383 PHE A N 1
ATOM 3172 C CA . PHE A 1 383 ? -0.868 -24.201 11.088 1.00 88.56 383 PHE A CA 1
ATOM 3173 C C . PHE A 1 383 ? -2.172 -24.006 10.319 1.00 88.56 383 PHE A C 1
ATOM 3175 O O . PHE A 1 383 ? -2.265 -23.097 9.492 1.00 88.56 383 PHE A O 1
ATOM 3182 N N . GLU A 1 384 ? -3.176 -24.851 10.556 1.00 90.62 384 GLU A N 1
ATOM 3183 C CA . GLU A 1 384 ? -4.475 -24.683 9.905 1.00 90.62 384 GLU A CA 1
ATOM 3184 C C . GLU A 1 384 ? -5.205 -23.440 10.435 1.00 90.62 384 GLU A C 1
ATOM 3186 O O . GLU A 1 384 ? -5.748 -22.684 9.628 1.00 90.62 384 GLU A O 1
ATOM 3191 N N . ILE A 1 385 ? -5.114 -23.139 11.738 1.00 92.50 385 ILE A N 1
ATOM 3192 C CA . ILE A 1 385 ? -5.647 -21.892 12.318 1.00 92.50 385 ILE A CA 1
ATOM 3193 C C . ILE A 1 385 ? -4.988 -20.658 11.679 1.00 92.50 385 ILE A C 1
ATOM 3195 O O . ILE A 1 385 ? -5.689 -19.776 11.183 1.00 92.50 385 ILE A O 1
ATOM 3199 N N . ASP A 1 386 ? -3.654 -20.600 11.612 1.00 94.62 386 ASP A N 1
ATOM 3200 C CA . ASP A 1 386 ? -2.924 -19.504 10.953 1.00 94.62 386 ASP A CA 1
ATOM 3201 C C . ASP A 1 386 ? -3.334 -19.330 9.493 1.00 94.62 386 ASP A C 1
ATOM 3203 O O . ASP A 1 386 ? -3.588 -18.216 9.029 1.00 94.62 386 ASP A O 1
ATOM 3207 N N . LYS A 1 387 ? -3.457 -20.437 8.763 1.00 93.75 387 LYS A N 1
ATOM 3208 C CA . LYS A 1 387 ? -3.865 -20.428 7.362 1.00 93.75 387 LYS A CA 1
ATOM 3209 C C . LYS A 1 387 ? -5.284 -19.895 7.173 1.00 93.75 387 LYS A C 1
ATOM 3211 O O . LYS A 1 387 ? -5.501 -19.129 6.232 1.00 93.75 387 LYS A O 1
ATOM 3216 N N . GLU A 1 388 ? -6.228 -20.260 8.039 1.00 95.31 388 GLU A N 1
ATOM 3217 C CA . GLU A 1 388 ? -7.586 -19.703 8.035 1.00 95.31 388 GLU A CA 1
ATOM 3218 C C . GLU A 1 388 ? -7.577 -18.195 8.300 1.00 95.31 388 GLU A C 1
ATOM 3220 O O . GLU A 1 388 ? -8.160 -17.433 7.528 1.00 95.31 388 GLU A O 1
ATOM 3225 N N . ILE A 1 389 ? -6.862 -17.755 9.338 1.00 96.81 389 ILE A N 1
ATOM 3226 C CA . ILE A 1 389 ? -6.750 -16.339 9.718 1.00 96.81 389 ILE A CA 1
ATOM 3227 C C . ILE A 1 389 ? -6.137 -15.520 8.581 1.00 96.81 389 ILE A C 1
ATOM 3229 O O . ILE A 1 389 ? -6.659 -14.476 8.183 1.00 96.81 389 ILE A O 1
ATOM 3233 N N . ARG A 1 390 ? -5.038 -16.005 7.997 1.00 96.88 390 ARG A N 1
ATOM 3234 C CA . ARG A 1 390 ? -4.400 -15.371 6.840 1.00 96.88 390 ARG A CA 1
ATOM 3235 C C . ARG A 1 390 ? -5.341 -15.309 5.642 1.00 96.88 390 ARG A C 1
ATOM 3237 O O . ARG A 1 390 ? -5.305 -14.324 4.903 1.00 96.88 390 ARG A O 1
ATOM 3244 N N . LEU A 1 391 ? -6.149 -16.340 5.405 1.00 94.69 391 LEU A N 1
ATOM 3245 C CA . LEU A 1 391 ? -7.105 -16.327 4.302 1.00 94.69 391 LEU A CA 1
ATOM 3246 C C . LEU A 1 391 ? -8.163 -15.238 4.510 1.00 94.69 391 LEU A C 1
ATOM 3248 O O . LEU A 1 391 ? -8.359 -14.436 3.597 1.00 94.69 391 LEU A O 1
ATOM 3252 N N . GLU A 1 392 ? -8.740 -15.146 5.709 1.00 95.94 392 GLU A N 1
ATOM 3253 C CA . GLU A 1 392 ? -9.714 -14.108 6.071 1.00 95.94 392 GLU A CA 1
ATOM 3254 C C . GLU A 1 392 ? -9.123 -12.700 5.895 1.00 95.94 392 GLU A C 1
ATOM 3256 O O . GLU A 1 392 ? -9.650 -11.883 5.136 1.00 95.94 392 GLU A O 1
ATOM 3261 N N . ILE A 1 393 ? -7.940 -12.448 6.464 1.00 96.81 393 ILE A N 1
ATOM 3262 C CA . ILE A 1 393 ? -7.219 -11.178 6.292 1.00 96.81 393 ILE A CA 1
ATOM 3263 C C . ILE A 1 393 ? -6.972 -10.887 4.805 1.00 96.81 393 ILE A C 1
ATOM 3265 O O . ILE A 1 393 ? -7.120 -9.754 4.348 1.00 96.81 393 ILE A O 1
ATOM 3269 N N . SER A 1 394 ? -6.604 -11.890 4.004 1.00 94.75 394 SER A N 1
ATOM 3270 C CA . SER A 1 394 ? -6.363 -11.705 2.569 1.00 94.75 394 SER A CA 1
ATOM 3271 C C . SER A 1 394 ? -7.626 -11.317 1.791 1.00 94.75 394 SER A C 1
ATOM 3273 O O . SER A 1 394 ? -7.537 -10.547 0.822 1.00 94.75 394 SER A O 1
ATOM 3275 N N . GLU A 1 395 ? -8.789 -11.828 2.195 1.00 93.88 395 GLU A N 1
ATOM 3276 C CA . GLU A 1 395 ? -10.095 -11.473 1.636 1.00 93.88 395 GLU A CA 1
ATOM 3277 C C . GLU A 1 395 ? -10.492 -10.042 2.007 1.00 93.88 395 GLU A C 1
ATOM 3279 O O . GLU A 1 395 ? -10.778 -9.242 1.110 1.00 93.88 395 GLU A O 1
ATOM 3284 N N . GLU A 1 396 ? -10.373 -9.666 3.281 1.00 94.62 396 GLU A N 1
ATOM 3285 C CA . GLU A 1 396 ? -10.636 -8.302 3.766 1.00 94.62 396 GLU A CA 1
ATOM 3286 C C . GLU A 1 396 ? -9.689 -7.262 3.147 1.00 94.62 396 GLU A C 1
ATOM 3288 O O . GLU A 1 396 ? -10.060 -6.122 2.853 1.00 94.62 396 GLU A O 1
ATOM 3293 N N . LEU A 1 397 ? -8.458 -7.669 2.835 1.00 93.56 397 LEU A N 1
ATOM 3294 C CA . LEU A 1 397 ? -7.489 -6.869 2.093 1.00 93.56 397 LEU A CA 1
ATOM 3295 C C . LEU A 1 397 ? -7.778 -6.838 0.570 1.00 93.56 397 LEU A C 1
ATOM 3297 O O . LEU A 1 397 ? -7.207 -6.012 -0.163 1.00 93.56 397 LEU A O 1
ATOM 3301 N N . GLY A 1 398 ? -8.649 -7.699 0.046 1.00 88.50 398 GLY A N 1
ATOM 3302 C CA . GLY A 1 398 ? -8.993 -7.783 -1.380 1.00 88.50 398 GLY A CA 1
ATOM 3303 C C . GLY A 1 398 ? -7.891 -8.381 -2.256 1.00 88.50 398 GLY A C 1
ATOM 3304 O O . GLY A 1 398 ? -7.760 -8.034 -3.439 1.00 88.50 398 GLY A O 1
ATOM 3305 N N . HIS A 1 399 ? -7.031 -9.219 -1.676 1.00 87.38 399 HIS A N 1
ATOM 3306 C CA . HIS A 1 399 ? -6.007 -9.948 -2.421 1.00 87.38 399 HIS A CA 1
ATOM 3307 C C . HIS A 1 399 ? -6.462 -11.359 -2.804 1.00 87.38 399 HIS A C 1
ATOM 3309 O O . HIS A 1 399 ? -6.138 -11.768 -3.926 1.00 87.38 399 HIS A O 1
ATOM 3315 N N . SER A 1 400 ? -7.200 -12.039 -1.913 1.00 85.06 400 SER A N 1
ATOM 3316 C CA . SER A 1 400 ? -7.707 -13.421 -2.050 1.00 85.06 400 SER A CA 1
ATOM 3317 C C . SER A 1 400 ? -6.610 -14.439 -2.382 1.00 85.06 400 SER A C 1
ATOM 3319 O O . SER A 1 400 ? -6.780 -15.320 -3.225 1.00 85.06 400 SER A O 1
ATOM 3321 N N . ARG A 1 401 ? -5.427 -14.257 -1.786 1.00 83.00 401 ARG A N 1
ATOM 3322 C CA . ARG A 1 401 ? -4.261 -15.137 -1.943 1.00 83.00 401 ARG A CA 1
ATOM 3323 C C . ARG A 1 401 ? -3.479 -15.225 -0.639 1.00 83.00 401 ARG A C 1
ATOM 3325 O O . ARG A 1 401 ? -3.233 -14.196 -0.021 1.00 83.00 401 ARG A O 1
ATOM 3332 N N . LEU A 1 402 ? -3.072 -16.424 -0.241 1.00 84.69 402 LEU A N 1
ATOM 3333 C CA . LEU A 1 402 ? -2.365 -16.638 1.024 1.00 84.69 402 LEU A CA 1
ATOM 3334 C C . LEU A 1 402 ? -0.942 -16.057 0.998 1.00 84.69 402 LEU A C 1
ATOM 3336 O O . LEU A 1 402 ? -0.533 -15.384 1.929 1.00 84.69 402 LEU A O 1
ATOM 3340 N N . ASP A 1 403 ? -0.212 -16.239 -0.104 1.00 79.06 403 ASP A N 1
ATOM 3341 C CA . ASP A 1 403 ? 1.189 -15.812 -0.268 1.00 79.06 403 ASP A CA 1
ATOM 3342 C C . ASP A 1 403 ? 1.434 -14.322 0.025 1.00 79.06 403 ASP A C 1
ATOM 3344 O O . ASP A 1 403 ? 2.486 -13.926 0.531 1.00 79.06 403 ASP A O 1
ATOM 3348 N N . ILE A 1 404 ? 0.449 -13.478 -0.277 1.00 84.88 404 ILE A N 1
ATOM 3349 C CA . ILE A 1 404 ? 0.547 -12.035 -0.087 1.00 84.88 404 ILE A CA 1
ATOM 3350 C C . ILE A 1 404 ? 0.549 -11.635 1.392 1.00 84.88 404 ILE A C 1
ATOM 3352 O O . ILE A 1 404 ? 1.053 -10.560 1.714 1.00 84.88 404 ILE A O 1
ATOM 3356 N N . THR A 1 405 ? 0.009 -12.466 2.291 1.00 91.44 405 THR A N 1
ATOM 3357 C CA . THR A 1 405 ? -0.093 -12.129 3.715 1.00 91.44 405 THR A CA 1
ATOM 3358 C C . THR A 1 405 ? 1.260 -12.153 4.397 1.00 91.44 405 THR A C 1
ATOM 3360 O O . THR A 1 405 ? 1.464 -11.368 5.312 1.00 91.44 405 THR A O 1
ATOM 3363 N N . ASN A 1 406 ? 2.236 -12.898 3.867 1.00 89.38 406 ASN A N 1
ATOM 3364 C CA . ASN A 1 406 ? 3.623 -12.858 4.340 1.00 89.38 406 ASN A CA 1
ATOM 3365 C C . ASN A 1 406 ? 4.224 -11.451 4.245 1.00 89.38 406 ASN A C 1
ATOM 3367 O O . ASN A 1 406 ? 5.063 -11.081 5.055 1.00 89.38 406 ASN A O 1
ATOM 3371 N N . THR A 1 407 ? 3.758 -10.629 3.295 1.00 88.56 407 THR A N 1
ATOM 3372 C CA . THR A 1 407 ? 4.169 -9.218 3.209 1.00 88.56 407 THR A CA 1
ATOM 3373 C C . THR A 1 407 ? 3.697 -8.410 4.419 1.00 88.56 407 THR A C 1
ATOM 3375 O O . THR A 1 407 ? 4.370 -7.462 4.802 1.00 88.56 407 THR A O 1
ATOM 3378 N N . TYR A 1 408 ? 2.554 -8.766 5.006 1.00 93.88 408 TYR A N 1
ATOM 3379 C CA . TYR A 1 408 ? 1.925 -8.043 6.111 1.00 93.88 408 TYR A CA 1
ATOM 3380 C C . TYR A 1 408 ? 2.283 -8.624 7.485 1.00 93.88 408 TYR A C 1
ATOM 3382 O O . TYR A 1 408 ? 2.530 -7.867 8.418 1.00 93.88 408 TYR A O 1
ATOM 3390 N N . LEU A 1 409 ? 2.326 -9.952 7.579 1.00 94.88 409 LEU A N 1
ATOM 3391 C CA . LEU A 1 409 ? 2.388 -10.715 8.826 1.00 94.88 409 LEU A CA 1
ATOM 3392 C C . LEU A 1 409 ? 3.728 -11.429 9.033 1.00 94.88 409 LEU A C 1
ATOM 3394 O O . LEU A 1 409 ? 3.956 -11.992 10.097 1.00 94.88 409 LEU A O 1
ATOM 3398 N N . GLY A 1 410 ? 4.601 -11.435 8.024 1.00 90.50 410 GLY A N 1
ATOM 3399 C CA . GLY A 1 410 ? 5.807 -12.257 8.014 1.00 90.50 410 GLY A CA 1
ATOM 3400 C C . GLY A 1 410 ? 5.526 -13.717 7.670 1.00 90.50 410 GLY A C 1
ATOM 3401 O O . GLY A 1 410 ? 4.382 -14.187 7.658 1.00 90.50 410 GLY A O 1
ATOM 3402 N N . HIS A 1 411 ? 6.604 -14.419 7.350 1.00 86.81 411 HIS A N 1
ATOM 3403 C CA . HIS A 1 411 ? 6.643 -15.870 7.333 1.00 86.81 411 HIS A CA 1
ATOM 3404 C C . HIS A 1 411 ? 6.695 -16.384 8.782 1.00 86.81 411 HIS A C 1
ATOM 3406 O O . HIS A 1 411 ? 7.541 -15.910 9.545 1.00 86.81 411 HIS A O 1
ATOM 3412 N N . PRO A 1 412 ? 5.805 -17.302 9.173 1.00 79.25 412 PRO A N 1
ATOM 3413 C CA . PRO A 1 412 ? 5.871 -17.918 10.486 1.00 79.25 412 PRO A CA 1
ATOM 3414 C C . PRO A 1 412 ? 7.092 -18.833 10.626 1.00 79.25 412 PRO A C 1
ATOM 3416 O O . PRO A 1 412 ? 7.498 -19.453 9.612 1.00 79.25 412 PRO A O 1
#

pLDDT: mean 87.95, std 16.08, range [32.38, 98.88]

Sequence (412 aa):
MIKPQLSFRSEKQISFLSRNIAQNFANRGHSWTAKIQTILRDFKEELEMKSLKELSEEKIQEYVSELKESVENGDIKAETAQTYISALNSIIDYTNYVRDTNFNSVSAAENGIHSSADYADKSVSPETHQSFQNFLEERYDNTGDERFQALELATELQREFGLRFRESAGLNIFTVEKALETGKLELSREDWTKNARERVIEIRTEEQKELLSNVKDFLENQKSVNLAGADNWKDYNPIASFRSFADYNRQEFNQTYQEQYNFHGERHFWAQERYSQLWEEKVGIRIEAPIKYYSEQLQQAGWDGSGKFYDAVLELNIKPFWEYVQEEILSTKQEELNFPDLFQSESSEVTSEPDIFSLNEQPEQQEYTQENLLEMPDLSDLFEIDKEIRLEISEELGHSRLDITNTYLGHP

Radius of gyration: 27.7 Å; chains: 1; bounding box: 69×64×86 Å

Foldseek 3Di:
DPQQQWFDQDLVSLLVNLCCLACVPVVHDPVLSVLSSVVSVCCCPVVVDGGLVPDDLVSLVVVLVVLVVCCVVVVDALVSSQSSLVSVQSSVVVSCVNVVDDHDRDGNVVSVSDHDDQQAQLADDPVNLVLLLVLLVVVCVVPVDCLSVLVSLLLVCCQALVDASQLSQQPFLVLLVVCLVPQKRWDAVLSVDDVRQIAIDGNDDVVSNVSSVVQNVSCVVLVARGSLRHVGSPPPPSVVVSVVVSVVSQVVSCVVVVDDDDSNNSSLNNLQVLLQVLCCVVLVHGDTFPSVVLNVQCVVVVPPPPDGSVVSCVVSVPDDPLVVVLVRQLVVLVVCVVCVPPPDDDDDDDDDDDDDDDDDDDPPDPPCDPVNSNDRPDSVVVVVSSQVSLQVSCRSNSNNDSVCCCSRRNDD